Protein AF-A0A5N0E4D9-F1 (afdb_monomer_lite)

Radius of gyration: 50.41 Å; chains: 1; bounding box: 127×77×133 Å

Secondary structure (DSSP, 8-state):
--------------PPPP-------PPPPPPPPPPPPP-----------HHHHHHHHHHHHHHHHHHHHHHHHHHHGGGSGGG-TT----PPP-PPPHHHHHHHHHHHHHHHHHHHHHHHHHHHHHHHHHHHT-HHHHHS-THHHHHS-S---HHHHHHHHHHHHHHHHHHHHHHHHHHHHHHHHHHHHHHHHSS-HHHHHTT---EESS-TT-PPPHHHHHHHHHHHHIIIIIHHHHHHHHHHTT-HHHHHHHHHHHHHHHHHHHGGGGTS--HHHHHHTEE----THHHHHHHHHHHHHHHHHHHHHHHHHHHHHHHHHHHHHHHHHHHHHHHHHHHHHHHHHHHHHHHHHHHHHHHHHHHHHHHTTSHHHHHHHHHHHHHHHHHHHHHHHHHGGG-

InterPro domains:
  IPR010432 RDD [PF06271] (96-281)

Organism: NCBI:txid2545717

pLDDT: mean 70.46, std 16.63, range [33.66, 94.88]

Structure (mmCIF, N/CA/C/O backbone):
data_AF-A0A5N0E4D9-F1
#
_entry.id   AF-A0A5N0E4D9-F1
#
loop_
_atom_site.group_PDB
_atom_site.id
_atom_site.type_symbol
_atom_site.label_atom_id
_atom_site.label_alt_id
_atom_site.label_comp_id
_atom_site.label_asym_id
_atom_site.label_entity_id
_atom_site.label_seq_id
_atom_site.pdbx_PDB_ins_code
_atom_site.Cartn_x
_atom_site.Cartn_y
_atom_site.Cartn_z
_atom_site.occupancy
_atom_site.B_iso_or_equiv
_atom_site.auth_seq_id
_atom_site.auth_comp_id
_atom_site.auth_asym_id
_atom_site.auth_atom_id
_atom_site.pdbx_PDB_model_num
ATOM 1 N N . MET A 1 1 ? 9.953 39.549 15.783 1.00 38.22 1 MET A N 1
ATOM 2 C CA . MET A 1 1 ? 9.372 38.191 15.697 1.00 38.22 1 MET A CA 1
ATOM 3 C C . MET A 1 1 ? 10.054 37.322 16.736 1.00 38.22 1 MET A C 1
ATOM 5 O O . MET A 1 1 ? 11.234 37.033 16.613 1.00 38.22 1 MET A O 1
ATOM 9 N N . VAL A 1 2 ? 9.333 37.045 17.819 1.00 33.66 2 VAL A N 1
ATOM 10 C CA . VAL A 1 2 ? 9.829 36.396 19.036 1.00 33.66 2 VAL A CA 1
ATOM 11 C C . VAL A 1 2 ? 9.731 34.883 18.853 1.00 33.66 2 VAL A C 1
ATOM 13 O O . VAL A 1 2 ? 8.639 34.359 18.655 1.00 33.66 2 VAL A O 1
ATOM 16 N N . TRP A 1 3 ? 10.870 34.190 18.889 1.00 41.31 3 TRP A N 1
ATOM 17 C CA . TRP A 1 3 ? 10.932 32.729 18.889 1.00 41.31 3 TRP A CA 1
ATOM 18 C C . TRP A 1 3 ? 10.788 32.208 20.320 1.00 41.31 3 TRP A C 1
ATOM 20 O O . TRP A 1 3 ? 11.630 32.451 21.183 1.00 41.31 3 TRP A O 1
ATOM 30 N N . TRP A 1 4 ? 9.690 31.500 20.560 1.00 41.44 4 TRP A N 1
ATOM 31 C CA . TRP A 1 4 ? 9.373 30.814 21.806 1.00 41.44 4 TRP A CA 1
ATOM 32 C C . TRP A 1 4 ? 9.983 29.406 21.759 1.00 41.44 4 TRP A C 1
ATOM 34 O O . TRP A 1 4 ? 9.710 28.640 20.837 1.00 41.44 4 TRP A O 1
ATOM 44 N N . SER A 1 5 ? 10.826 29.064 22.734 1.00 39.72 5 SER A N 1
ATOM 45 C CA . SER A 1 5 ? 11.483 27.757 22.845 1.00 39.72 5 SER A CA 1
ATOM 46 C C . SER A 1 5 ? 11.115 27.131 24.197 1.00 39.72 5 SER A C 1
ATOM 48 O O . SER A 1 5 ? 11.453 27.718 25.230 1.00 39.72 5 SER A O 1
ATOM 50 N N . PRO A 1 6 ? 10.412 25.981 24.258 1.00 56.94 6 PRO A N 1
ATOM 51 C CA . PRO A 1 6 ? 10.070 25.360 25.531 1.00 56.94 6 PRO A CA 1
ATOM 52 C C . PRO A 1 6 ? 11.228 24.514 26.064 1.00 56.94 6 PRO A C 1
ATOM 54 O O . PRO A 1 6 ? 11.638 23.506 25.487 1.00 56.94 6 PRO A O 1
ATOM 57 N N . ARG A 1 7 ? 11.717 24.934 27.228 1.00 42.53 7 ARG A N 1
ATOM 58 C CA . ARG A 1 7 ? 12.686 24.260 28.090 1.00 42.53 7 ARG A CA 1
ATOM 59 C C . ARG A 1 7 ? 12.019 23.048 28.760 1.00 42.53 7 ARG A C 1
ATOM 61 O O . ARG A 1 7 ? 11.221 23.217 29.676 1.00 42.53 7 ARG A O 1
ATOM 68 N N . ILE A 1 8 ? 12.347 21.826 28.331 1.00 46.53 8 ILE A N 1
ATOM 69 C CA . ILE A 1 8 ? 11.930 20.594 29.025 1.00 46.53 8 ILE A CA 1
ATOM 70 C C . ILE A 1 8 ? 12.940 20.283 30.135 1.00 46.53 8 ILE A C 1
ATOM 72 O O . ILE A 1 8 ? 14.068 19.862 29.883 1.00 46.53 8 ILE A O 1
ATOM 76 N N . SER A 1 9 ? 12.497 20.496 31.372 1.00 42.25 9 SER A N 1
ATOM 77 C CA . SER A 1 9 ? 13.148 20.056 32.605 1.00 42.25 9 SER A CA 1
ATOM 78 C C . SER A 1 9 ? 13.035 18.530 32.741 1.00 42.25 9 SER A C 1
ATOM 80 O O . SER A 1 9 ? 11.931 17.987 32.732 1.00 42.25 9 SER A O 1
ATOM 82 N N . ARG A 1 10 ? 14.168 17.824 32.855 1.00 40.09 10 ARG A N 1
ATOM 83 C CA . ARG A 1 10 ? 14.219 16.416 33.282 1.00 40.09 10 ARG A CA 1
ATOM 84 C C . ARG A 1 10 ? 14.644 16.375 34.743 1.00 40.09 10 ARG A C 1
ATOM 86 O O . ARG A 1 10 ? 15.810 16.606 35.052 1.00 40.09 10 ARG A O 1
ATOM 93 N N . SER A 1 11 ? 13.704 16.058 35.623 1.00 42.41 11 SER A N 1
ATOM 94 C CA . SER A 1 11 ? 13.945 15.802 37.038 1.00 42.41 11 SER A CA 1
ATOM 95 C C . SER A 1 11 ? 14.044 14.299 37.334 1.00 42.41 11 SER A C 1
ATOM 97 O O . SER A 1 11 ? 13.229 13.493 36.897 1.00 42.41 11 SER A O 1
ATOM 99 N N . ALA A 1 12 ? 15.089 13.978 38.098 1.00 38.72 12 ALA A N 1
ATOM 100 C CA . ALA A 1 12 ? 15.142 13.039 39.219 1.00 38.72 12 ALA A CA 1
ATOM 101 C C . ALA A 1 12 ? 14.677 11.575 39.033 1.00 38.72 12 ALA A C 1
ATOM 103 O O . ALA A 1 12 ? 13.506 11.229 39.133 1.00 38.72 12 ALA A O 1
ATOM 104 N N . GLY A 1 13 ? 15.676 10.695 38.909 1.00 39.72 13 GLY A N 1
ATOM 105 C CA . GLY A 1 13 ? 16.062 9.765 39.981 1.00 39.72 13 GLY A CA 1
ATOM 106 C C . GLY A 1 13 ? 14.993 8.849 40.587 1.00 39.72 13 GLY A C 1
ATOM 107 O O . GLY A 1 13 ? 14.223 9.259 41.450 1.00 39.72 13 GLY A O 1
ATOM 108 N N . ARG A 1 14 ? 15.078 7.550 40.271 1.00 42.03 14 ARG A N 1
ATOM 109 C CA . ARG A 1 14 ? 14.638 6.477 41.178 1.00 42.03 14 ARG A CA 1
ATOM 110 C C . ARG A 1 14 ? 15.774 5.478 41.433 1.00 42.03 14 ARG A C 1
ATOM 112 O O . ARG A 1 14 ? 16.508 5.161 40.495 1.00 42.03 14 ARG A O 1
ATOM 119 N N . PRO A 1 15 ? 15.920 4.992 42.679 1.00 53.00 15 PRO A N 1
ATOM 120 C CA . PRO A 1 15 ? 17.012 4.117 43.087 1.00 53.00 15 PRO A CA 1
ATOM 121 C C . PRO A 1 15 ? 16.783 2.669 42.634 1.00 53.00 15 PRO A C 1
ATOM 123 O O . PRO A 1 15 ? 15.666 2.153 42.670 1.00 53.00 15 PRO A O 1
ATOM 126 N N . ARG A 1 16 ? 17.874 2.008 42.225 1.00 41.84 16 ARG A N 1
ATOM 127 C CA . ARG A 1 16 ? 17.943 0.556 42.022 1.00 41.84 16 ARG A CA 1
ATOM 128 C C . ARG A 1 16 ? 18.053 -0.126 43.383 1.00 41.84 16 ARG A C 1
ATOM 130 O O . ARG A 1 16 ? 19.039 0.075 44.084 1.00 41.84 16 ARG A O 1
ATOM 137 N N . VAL A 1 17 ? 17.076 -0.961 43.715 1.00 53.25 17 VAL A N 1
ATOM 138 C CA . VAL A 1 17 ? 17.202 -1.962 44.778 1.00 53.25 17 VAL A CA 1
ATOM 139 C C . VAL A 1 17 ? 17.832 -3.203 44.153 1.00 53.25 17 VAL A C 1
ATOM 141 O O . VAL A 1 17 ? 17.288 -3.775 43.209 1.00 53.25 17 VAL A O 1
ATOM 144 N N . GLY A 1 18 ? 19.023 -3.553 44.636 1.00 48.12 18 GLY A N 1
ATOM 145 C CA . GLY A 1 18 ? 19.719 -4.787 44.300 1.00 48.12 18 GLY A CA 1
ATOM 146 C C . GLY A 1 18 ? 19.135 -5.977 45.060 1.00 48.12 18 GLY A C 1
ATOM 147 O O . GLY A 1 18 ? 18.788 -5.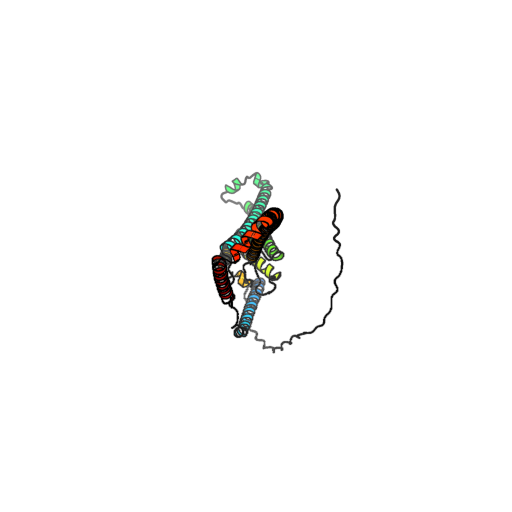866 46.232 1.00 48.12 18 GLY A O 1
ATOM 148 N N . GLY A 1 19 ? 19.062 -7.114 44.378 1.00 41.53 19 GLY A N 1
ATOM 149 C CA . GLY A 1 19 ? 18.779 -8.430 44.943 1.00 41.53 19 GLY A CA 1
ATOM 150 C C . GLY A 1 19 ? 19.566 -9.491 44.158 1.00 41.53 19 GLY A C 1
ATOM 151 O O . GLY A 1 19 ? 19.828 -9.272 42.971 1.00 41.53 19 GLY A O 1
ATOM 152 N N . PRO A 1 20 ? 20.015 -10.583 44.800 1.00 51.81 20 PRO A N 1
ATOM 153 C CA . PRO A 1 20 ? 21.118 -11.404 44.309 1.00 51.81 20 PRO A CA 1
ATOM 154 C C . PRO A 1 20 ? 20.701 -12.506 43.313 1.00 51.81 20 PRO A C 1
ATOM 156 O O . PRO A 1 20 ? 19.592 -13.030 43.348 1.00 51.81 20 PRO A O 1
ATOM 159 N N . SER A 1 21 ? 21.663 -12.852 42.449 1.00 46.47 21 SER A N 1
ATOM 160 C CA . SER A 1 21 ? 21.845 -14.083 41.639 1.00 46.47 21 SER A CA 1
ATOM 161 C C . SER A 1 21 ? 21.553 -15.388 42.420 1.00 46.47 21 SER A C 1
ATOM 163 O O . SER A 1 21 ? 21.648 -15.297 43.645 1.00 46.47 21 SER A O 1
ATOM 165 N N . PRO A 1 22 ? 21.349 -16.604 41.825 1.00 50.66 22 PRO A N 1
ATOM 166 C CA . PRO A 1 22 ? 22.170 -17.161 40.722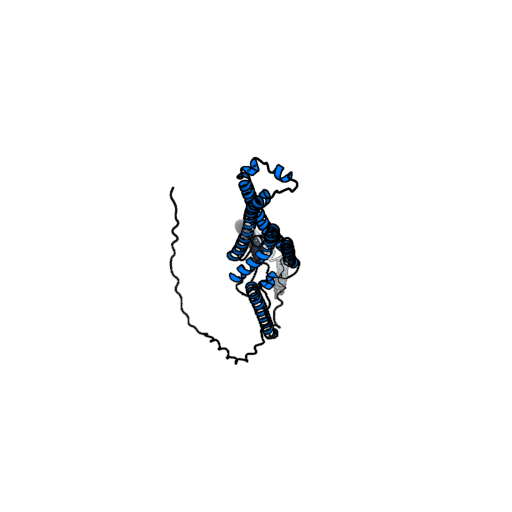 1.00 50.66 22 PRO A CA 1
ATOM 167 C C . PRO A 1 22 ? 21.553 -18.279 39.834 1.00 50.66 22 PRO A C 1
ATOM 169 O O . PRO A 1 22 ? 21.063 -19.267 40.349 1.00 50.66 22 PRO A O 1
ATOM 172 N N . TRP A 1 23 ? 21.732 -18.242 38.506 1.00 41.28 23 TRP A N 1
ATOM 173 C CA . TRP A 1 23 ? 21.753 -19.468 37.676 1.00 41.28 23 TRP A CA 1
ATOM 174 C C . TRP A 1 23 ? 22.651 -19.262 36.451 1.00 41.28 23 TRP A C 1
ATOM 176 O O . TRP A 1 23 ? 22.206 -18.889 35.367 1.00 41.28 23 TRP A O 1
ATOM 186 N N . THR A 1 24 ? 23.949 -19.483 36.628 1.00 41.06 24 THR A N 1
ATOM 187 C CA . THR A 1 24 ? 24.914 -19.631 35.536 1.00 41.06 24 THR A CA 1
ATOM 188 C C . THR A 1 24 ? 24.883 -21.076 35.043 1.00 41.06 24 THR A C 1
ATOM 190 O O . THR A 1 24 ? 25.514 -21.957 35.616 1.00 41.06 24 THR A O 1
ATOM 193 N N . CYS A 1 25 ? 24.150 -21.327 33.958 1.00 41.84 25 CYS A N 1
ATOM 194 C CA . CYS A 1 25 ? 24.326 -22.541 33.162 1.00 41.84 25 CYS A CA 1
ATOM 195 C C . CYS A 1 25 ? 25.557 -22.363 32.266 1.00 41.84 25 CYS A C 1
ATOM 197 O O . CYS A 1 25 ? 25.548 -21.573 31.321 1.00 41.84 25 CYS A O 1
ATOM 199 N N . THR A 1 26 ? 26.628 -23.086 32.573 1.00 47.16 26 THR A N 1
ATOM 200 C CA . THR A 1 26 ? 27.809 -23.212 31.717 1.00 47.16 26 THR A CA 1
ATOM 201 C C . THR A 1 26 ? 27.471 -24.014 30.449 1.00 47.16 26 THR A C 1
ATOM 203 O O . THR A 1 26 ? 26.855 -25.079 30.542 1.00 47.16 26 THR A O 1
ATOM 206 N N . PRO A 1 27 ? 27.877 -23.568 29.245 1.00 51.50 27 PRO A N 1
ATOM 207 C CA . PRO A 1 27 ? 27.752 -24.376 28.041 1.00 51.50 27 PRO A CA 1
ATOM 208 C C . PRO A 1 27 ? 28.806 -25.485 28.036 1.00 51.50 27 PRO A C 1
ATOM 210 O O . PRO A 1 27 ? 30.005 -25.242 28.160 1.00 51.50 27 PRO A O 1
ATOM 213 N N . ARG A 1 28 ? 28.333 -26.715 27.844 1.00 43.81 28 ARG A N 1
ATOM 214 C CA . ARG A 1 28 ? 29.135 -27.914 27.603 1.00 43.81 28 ARG A CA 1
ATOM 215 C C . ARG A 1 28 ? 29.856 -27.775 26.257 1.00 43.81 28 ARG A C 1
ATOM 217 O O . ARG A 1 28 ? 29.216 -27.599 25.222 1.00 43.81 28 ARG A O 1
ATOM 224 N N . THR A 1 29 ? 31.180 -27.863 26.272 1.00 52.28 29 THR A N 1
ATOM 225 C CA . THR A 1 29 ? 32.037 -27.921 25.083 1.00 52.28 29 THR A CA 1
ATOM 226 C C . THR A 1 29 ? 31.693 -29.144 24.215 1.00 52.28 29 THR A C 1
ATOM 228 O O . THR A 1 29 ? 31.587 -30.257 24.740 1.00 52.28 29 THR A O 1
ATOM 231 N N . PRO A 1 30 ? 31.509 -28.994 22.890 1.00 54.22 30 PRO A N 1
ATOM 232 C CA . PRO A 1 30 ? 31.355 -30.138 22.000 1.00 54.22 30 PRO A CA 1
ATOM 233 C C . PRO A 1 30 ? 32.701 -30.839 21.767 1.00 54.22 30 PRO A C 1
ATOM 235 O O . PRO A 1 30 ? 33.715 -30.203 21.482 1.00 54.22 30 PRO A O 1
ATOM 238 N N . ARG A 1 31 ? 32.678 -32.173 21.888 1.00 46.38 31 ARG A N 1
ATOM 239 C CA . ARG A 1 31 ? 33.777 -33.088 21.556 1.00 46.38 31 ARG A CA 1
ATOM 240 C C . ARG A 1 31 ? 34.248 -32.881 20.116 1.00 46.38 31 ARG A C 1
ATOM 242 O O . ARG A 1 31 ? 33.436 -32.814 19.195 1.00 46.38 31 ARG A O 1
ATOM 249 N N . ALA A 1 32 ? 35.567 -32.857 19.955 1.00 46.56 32 ALA A N 1
ATOM 250 C CA . ALA A 1 32 ? 36.253 -32.952 18.679 1.00 46.56 32 ALA A CA 1
ATOM 251 C C . ALA A 1 32 ? 35.915 -34.279 17.976 1.00 46.56 32 ALA A C 1
ATOM 253 O O . ALA A 1 32 ? 35.979 -35.346 18.588 1.00 46.56 32 ALA A O 1
ATOM 254 N N . TYR A 1 33 ? 35.564 -34.196 16.693 1.00 55.81 33 TYR A N 1
ATOM 255 C CA . TYR A 1 33 ? 35.516 -35.338 15.782 1.00 55.81 33 TYR A CA 1
ATOM 256 C C . TYR A 1 33 ? 36.900 -35.549 15.143 1.00 55.81 33 TYR A C 1
ATOM 258 O O . TYR A 1 33 ? 37.597 -34.563 14.889 1.00 55.81 33 TYR A O 1
ATOM 266 N N . PRO A 1 34 ? 37.302 -36.802 14.864 1.00 64.81 34 PRO A N 1
ATOM 267 C CA . PRO A 1 34 ? 38.561 -37.103 14.189 1.00 64.81 34 PRO A CA 1
ATOM 268 C C . PRO A 1 34 ? 38.516 -36.738 12.690 1.00 64.81 34 PRO A C 1
ATOM 270 O O . PRO A 1 34 ? 37.442 -36.762 12.081 1.00 64.81 34 PRO A O 1
ATOM 273 N N . PRO A 1 35 ? 39.671 -36.420 12.074 1.00 57.28 35 PRO A N 1
ATOM 274 C CA . PRO A 1 35 ? 39.764 -36.126 10.648 1.00 57.28 35 PRO A CA 1
ATOM 275 C C . PRO A 1 35 ? 39.603 -37.405 9.813 1.00 57.28 35 PRO A C 1
ATOM 277 O O . PRO A 1 35 ? 40.230 -38.424 10.092 1.00 57.28 35 PRO A O 1
ATOM 280 N N . SER A 1 36 ? 38.772 -37.338 8.770 1.00 50.34 36 SER A N 1
ATOM 281 C CA . SER A 1 36 ? 38.656 -38.385 7.747 1.00 50.34 36 SER A CA 1
ATOM 282 C C . SER A 1 36 ? 39.501 -38.024 6.513 1.00 50.34 36 SER A C 1
ATOM 284 O O . SER A 1 36 ? 39.718 -36.833 6.265 1.00 50.34 36 SER A O 1
ATOM 286 N N . PRO A 1 37 ? 40.012 -39.016 5.759 1.00 55.00 37 PRO A N 1
ATOM 287 C CA . PRO A 1 37 ? 41.140 -38.842 4.858 1.00 55.00 37 PRO A CA 1
ATOM 288 C C . PRO A 1 37 ? 40.775 -38.172 3.535 1.00 55.00 37 PRO A C 1
ATOM 290 O O . PRO A 1 37 ? 39.712 -38.372 2.949 1.00 55.00 37 PRO A O 1
ATOM 293 N N . SER A 1 38 ? 41.755 -37.422 3.049 1.00 48.12 38 SER A N 1
ATOM 294 C CA . SER A 1 38 ? 41.871 -36.842 1.720 1.00 48.12 38 SER A CA 1
ATOM 295 C C . SER A 1 38 ? 41.727 -37.891 0.608 1.00 48.12 38 SER A C 1
ATOM 297 O O . SER A 1 38 ? 42.584 -38.762 0.463 1.00 48.12 38 SER A O 1
ATOM 299 N N . GLY A 1 39 ? 40.701 -37.751 -0.232 1.00 43.97 39 GLY A N 1
ATOM 300 C CA . GLY A 1 39 ? 40.615 -38.392 -1.544 1.00 43.97 39 GLY A CA 1
ATOM 301 C C . GLY A 1 39 ? 40.462 -37.328 -2.627 1.00 43.97 39 GLY A C 1
ATOM 302 O O . GLY A 1 39 ? 39.413 -36.700 -2.736 1.00 43.97 39 GLY A O 1
ATOM 303 N N . SER A 1 40 ? 41.524 -37.107 -3.402 1.00 46.34 40 SER A N 1
ATOM 304 C CA . SER A 1 40 ? 41.561 -36.223 -4.571 1.00 46.34 40 SER A CA 1
ATOM 305 C C . SER A 1 40 ? 41.227 -37.015 -5.837 1.00 46.34 40 SER A C 1
ATOM 307 O O . SER A 1 40 ? 41.934 -37.983 -6.128 1.00 46.34 40 SER A O 1
ATOM 309 N N . PRO A 1 41 ? 40.223 -36.601 -6.631 1.00 53.59 41 PRO A N 1
ATOM 310 C CA . PRO A 1 41 ? 40.177 -36.949 -8.037 1.00 53.59 41 PRO A CA 1
ATOM 311 C C . PRO A 1 41 ? 40.389 -35.730 -8.939 1.00 53.59 41 PRO A C 1
ATOM 313 O O . PRO A 1 41 ? 39.987 -34.598 -8.673 1.00 53.59 41 PRO A O 1
ATOM 316 N N . ARG A 1 42 ? 41.089 -36.038 -10.026 1.00 41.94 42 ARG A N 1
ATOM 317 C CA . ARG A 1 42 ? 41.703 -35.153 -11.005 1.00 41.94 42 ARG A CA 1
ATOM 318 C C . ARG A 1 42 ? 40.710 -34.266 -11.751 1.00 41.94 42 ARG A C 1
ATOM 320 O O . ARG A 1 42 ? 39.590 -34.646 -12.070 1.00 41.94 42 ARG A O 1
ATOM 327 N N . ALA A 1 43 ? 41.251 -33.103 -12.088 1.00 42.75 43 ALA A N 1
ATOM 328 C CA . ALA A 1 43 ? 40.752 -32.073 -12.976 1.00 42.75 43 ALA A CA 1
ATOM 329 C C . ALA A 1 43 ? 40.120 -32.589 -14.282 1.00 42.75 43 ALA A C 1
ATOM 331 O O . ALA A 1 43 ? 40.787 -33.208 -15.107 1.00 42.75 43 ALA A O 1
ATOM 332 N N . ALA A 1 44 ? 38.884 -32.157 -14.525 1.00 42.59 44 ALA A N 1
ATOM 333 C CA . ALA A 1 44 ? 38.395 -31.821 -15.855 1.00 42.59 44 ALA A CA 1
ATOM 334 C C . ALA A 1 44 ? 38.143 -30.305 -15.865 1.00 42.59 44 ALA A C 1
ATOM 336 O O . ALA A 1 44 ? 37.488 -29.784 -14.963 1.00 42.59 44 ALA A O 1
ATOM 337 N N . LYS A 1 45 ? 38.725 -29.584 -16.830 1.00 42.91 45 LYS A N 1
ATOM 338 C CA . LYS A 1 45 ? 38.559 -28.132 -17.004 1.00 42.91 45 LYS A CA 1
ATOM 339 C C . LYS A 1 45 ? 37.317 -27.859 -17.866 1.00 42.91 45 LYS A C 1
ATOM 341 O O . LYS A 1 45 ? 37.383 -28.133 -19.061 1.00 42.91 45 LYS A O 1
ATOM 346 N N . PRO A 1 46 ? 36.229 -27.272 -17.338 1.00 44.56 46 PRO A N 1
ATOM 347 C CA . PRO A 1 46 ? 35.229 -26.628 -18.175 1.00 44.56 46 PRO A CA 1
ATOM 348 C C . PRO A 1 46 ? 35.603 -25.157 -18.407 1.00 44.56 46 PRO A C 1
ATOM 350 O O . PRO A 1 46 ? 35.875 -24.401 -17.472 1.00 44.56 46 PRO A O 1
ATOM 353 N N . LEU A 1 47 ? 35.606 -24.762 -19.679 1.00 47.41 47 LEU A N 1
ATOM 354 C CA . LEU A 1 47 ? 35.660 -23.382 -20.162 1.00 47.41 47 LEU A CA 1
ATOM 355 C C . LEU A 1 47 ? 34.381 -22.636 -19.748 1.00 47.41 47 LEU A C 1
ATOM 357 O O . LEU A 1 47 ? 33.454 -22.485 -20.534 1.00 47.41 47 LEU A O 1
ATOM 361 N N . LEU A 1 48 ? 34.313 -22.183 -18.498 1.00 44.69 48 LEU A N 1
ATOM 362 C CA . LEU A 1 48 ? 33.280 -21.267 -18.013 1.00 44.69 48 LEU A CA 1
ATOM 363 C C . LEU A 1 48 ? 33.931 -20.201 -17.129 1.00 44.69 48 LEU A C 1
ATOM 365 O O . LEU A 1 48 ? 34.781 -20.493 -16.289 1.00 44.69 48 LEU A O 1
ATOM 369 N N . SER A 1 49 ? 33.550 -18.946 -17.369 1.00 44.03 49 SER A N 1
ATOM 370 C CA . SER A 1 49 ? 34.171 -17.767 -16.763 1.00 44.03 49 SER A CA 1
ATOM 371 C C . SER A 1 49 ? 34.207 -17.837 -15.219 1.00 44.03 49 SER A C 1
ATOM 373 O O . SER A 1 49 ? 33.233 -18.255 -14.581 1.00 44.03 49 SER A O 1
ATOM 375 N N . PRO A 1 50 ? 35.306 -17.394 -14.575 1.00 44.38 50 PRO A N 1
ATOM 376 C CA . PRO A 1 50 ? 35.527 -17.554 -13.132 1.00 44.38 50 PRO A CA 1
ATOM 377 C C . PRO A 1 50 ? 34.548 -16.765 -12.240 1.00 44.38 50 PRO A C 1
ATOM 379 O O . PRO A 1 50 ? 34.511 -16.986 -11.028 1.00 44.38 50 PRO A O 1
ATOM 382 N N . LEU A 1 51 ? 33.739 -15.869 -12.816 1.00 41.44 51 LEU A N 1
ATOM 383 C CA . LEU A 1 51 ? 32.744 -15.067 -12.098 1.00 41.44 51 LEU A CA 1
ATOM 384 C C . LEU A 1 51 ? 31.399 -15.796 -11.923 1.00 41.44 51 LEU A C 1
ATOM 386 O O . LEU A 1 51 ? 30.804 -15.703 -10.847 1.00 41.44 51 LEU A O 1
ATOM 390 N N . SER A 1 52 ? 30.961 -16.605 -12.895 1.00 44.22 52 SER A N 1
ATOM 391 C CA . SER A 1 52 ? 29.693 -17.350 -12.792 1.00 44.22 52 SER A CA 1
ATOM 392 C C . SER A 1 52 ? 29.769 -18.518 -11.800 1.00 44.22 52 SER A C 1
ATOM 394 O O . SER A 1 52 ? 28.825 -18.744 -11.043 1.00 44.22 52 SER A O 1
ATOM 396 N N . CYS A 1 53 ? 30.913 -19.207 -11.703 1.00 40.78 53 CYS A N 1
ATOM 397 C CA . CYS A 1 53 ? 31.086 -20.315 -10.751 1.00 40.78 53 CYS A CA 1
ATOM 398 C C . CYS A 1 53 ? 31.114 -19.859 -9.282 1.00 40.78 53 CYS A C 1
ATOM 400 O O . CYS A 1 53 ? 30.618 -20.573 -8.411 1.00 40.78 53 CYS A O 1
ATOM 402 N N . ARG A 1 54 ? 31.639 -18.661 -8.979 1.00 49.75 54 ARG A N 1
ATOM 403 C CA . ARG A 1 54 ? 31.668 -18.148 -7.593 1.00 49.75 54 ARG A CA 1
ATOM 404 C C . ARG A 1 54 ? 30.282 -17.734 -7.096 1.00 49.75 54 ARG A C 1
ATOM 406 O O . ARG A 1 54 ? 29.968 -17.957 -5.927 1.00 49.75 54 ARG A O 1
ATOM 413 N N . LEU A 1 55 ? 29.447 -17.176 -7.973 1.00 42.19 55 LEU A N 1
ATOM 414 C CA . LEU A 1 55 ? 28.067 -16.808 -7.642 1.00 42.19 55 LEU A CA 1
ATOM 415 C C . LEU A 1 55 ? 27.166 -18.046 -7.526 1.00 42.19 55 LEU A C 1
ATOM 417 O O . LEU A 1 55 ? 26.416 -18.156 -6.555 1.00 42.19 55 LEU A O 1
ATOM 421 N N . PHE A 1 56 ? 27.307 -19.019 -8.431 1.00 43.88 56 PHE A N 1
ATOM 422 C CA . PHE A 1 56 ? 26.518 -20.255 -8.390 1.00 43.88 56 PHE A CA 1
ATOM 423 C C . PHE A 1 56 ? 26.910 -21.170 -7.216 1.00 43.88 56 PHE A C 1
ATOM 425 O O . PHE A 1 56 ? 26.039 -21.740 -6.559 1.00 43.88 56 PHE A O 1
ATOM 432 N N . GLY A 1 57 ? 28.203 -21.242 -6.871 1.00 50.16 57 GLY A N 1
ATOM 433 C CA . GLY A 1 57 ? 28.692 -21.997 -5.711 1.00 50.16 57 GLY A CA 1
ATOM 434 C C . GLY A 1 57 ? 28.222 -21.421 -4.370 1.00 50.16 57 GLY A C 1
ATOM 435 O O . GLY A 1 57 ? 27.794 -22.170 -3.492 1.00 50.16 57 GLY A O 1
ATOM 436 N N . ARG A 1 58 ? 28.205 -20.085 -4.223 1.00 58.56 58 ARG A N 1
ATOM 437 C CA . ARG A 1 58 ? 27.617 -19.425 -3.040 1.00 58.56 58 ARG A CA 1
ATOM 438 C C . ARG A 1 58 ? 26.112 -19.664 -2.938 1.00 58.56 58 ARG A C 1
ATOM 440 O O . ARG A 1 58 ? 25.604 -19.836 -1.832 1.00 58.56 58 ARG A O 1
ATOM 447 N N . TRP A 1 59 ? 25.413 -19.699 -4.070 1.00 49.94 59 TRP A N 1
ATOM 448 C CA . TRP A 1 59 ? 23.976 -19.952 -4.109 1.00 49.94 59 TRP A CA 1
ATOM 449 C C . TRP A 1 59 ? 23.638 -21.412 -3.759 1.00 49.94 59 TRP A C 1
ATOM 451 O O . TRP A 1 59 ? 22.813 -21.640 -2.877 1.00 49.94 59 TRP A O 1
ATOM 461 N N . CYS A 1 60 ? 24.350 -22.396 -4.322 1.00 51.88 60 CYS A N 1
ATOM 462 C CA . CYS A 1 60 ? 24.188 -23.813 -3.962 1.00 51.88 60 CYS A CA 1
ATOM 463 C C . CYS A 1 60 ? 24.544 -24.091 -2.493 1.00 51.88 60 CYS A C 1
ATOM 465 O O . CYS A 1 60 ? 23.826 -24.831 -1.822 1.00 51.88 60 CYS A O 1
ATOM 467 N N . GLY A 1 61 ? 25.593 -23.453 -1.960 1.00 53.19 61 GLY A N 1
ATOM 468 C CA . GLY A 1 61 ? 25.949 -23.561 -0.541 1.00 53.19 61 GLY A CA 1
ATOM 469 C C . GLY A 1 61 ? 24.866 -23.010 0.396 1.00 53.19 61 GLY A C 1
ATOM 470 O O . GLY A 1 61 ? 24.564 -23.623 1.418 1.00 53.19 61 GLY A O 1
ATOM 471 N N . LEU A 1 62 ? 24.222 -21.895 0.027 1.00 55.78 62 LEU A N 1
ATOM 472 C CA . LEU A 1 62 ? 23.097 -21.319 0.777 1.00 55.78 62 LEU A CA 1
ATOM 473 C C . LEU A 1 62 ? 21.833 -22.189 0.707 1.00 55.78 62 LEU A C 1
ATOM 475 O O . LEU A 1 62 ? 21.106 -22.277 1.698 1.00 55.78 62 LEU A O 1
ATOM 479 N N . VAL A 1 63 ? 21.580 -22.850 -0.427 1.00 55.03 63 VAL A N 1
ATOM 480 C CA . VAL A 1 63 ? 20.454 -23.786 -0.584 1.00 55.03 63 VAL A CA 1
ATOM 481 C C . VAL A 1 63 ? 20.692 -25.070 0.223 1.00 55.03 63 VAL A C 1
ATOM 483 O O . VAL A 1 63 ? 19.801 -25.483 0.963 1.00 55.03 63 VAL A O 1
ATOM 486 N N . ALA A 1 64 ? 21.901 -25.638 0.188 1.00 55.44 64 ALA A N 1
ATOM 487 C CA . ALA A 1 64 ? 22.253 -26.842 0.950 1.00 55.44 64 ALA A CA 1
ATOM 488 C C . ALA A 1 64 ? 22.286 -26.605 2.476 1.00 55.44 64 ALA A C 1
ATOM 490 O O . ALA A 1 64 ? 21.812 -27.432 3.260 1.00 55.44 64 ALA A O 1
ATOM 491 N N . ALA A 1 65 ? 22.786 -25.446 2.921 1.00 54.06 65 ALA A N 1
ATOM 492 C CA . ALA A 1 65 ? 22.744 -25.061 4.334 1.00 54.06 65 ALA A CA 1
ATOM 493 C C . ALA A 1 65 ? 21.301 -24.879 4.838 1.00 54.06 65 ALA A C 1
ATOM 495 O O . ALA A 1 65 ? 20.994 -25.182 5.993 1.00 54.06 65 ALA A O 1
ATOM 496 N N . ARG A 1 66 ? 20.396 -24.427 3.961 1.00 60.84 66 ARG A N 1
ATOM 497 C CA . ARG A 1 66 ? 18.974 -24.260 4.272 1.00 60.84 66 ARG A CA 1
ATOM 498 C C . ARG A 1 66 ? 18.244 -25.598 4.405 1.00 60.84 66 ARG A C 1
ATOM 500 O O . ARG A 1 66 ? 17.471 -25.749 5.347 1.00 60.84 66 ARG A O 1
ATOM 507 N N . THR A 1 67 ? 18.526 -26.575 3.543 1.00 55.88 67 THR A N 1
ATOM 508 C CA . THR A 1 67 ? 17.928 -27.919 3.649 1.00 55.88 67 THR A CA 1
ATOM 509 C C . THR A 1 67 ? 18.377 -28.655 4.912 1.00 55.88 67 THR A C 1
ATOM 511 O O . THR A 1 67 ? 17.567 -29.328 5.545 1.00 55.88 67 THR A O 1
ATOM 514 N N . LEU A 1 68 ? 19.630 -28.471 5.351 1.00 59.72 68 LEU A N 1
ATOM 515 C CA . LEU A 1 68 ? 20.122 -29.060 6.605 1.00 59.72 68 LEU A CA 1
ATOM 516 C C . LEU A 1 68 ? 19.493 -28.414 7.852 1.00 59.72 68 LEU A C 1
ATOM 518 O O . LEU A 1 68 ? 19.230 -29.104 8.838 1.00 59.72 68 LEU A O 1
ATOM 522 N N . LEU A 1 69 ? 19.200 -27.109 7.810 1.00 59.66 69 LEU A N 1
ATOM 523 C CA . LEU A 1 69 ? 18.479 -26.405 8.878 1.00 59.66 69 LEU A CA 1
ATOM 524 C C . LEU A 1 69 ? 17.013 -26.857 8.989 1.00 59.66 69 LEU A C 1
ATOM 526 O O . LEU A 1 69 ? 16.533 -27.061 10.106 1.00 59.66 69 LEU A O 1
ATOM 530 N N . GLU A 1 70 ? 16.327 -27.089 7.865 1.00 54.28 70 GLU A N 1
ATOM 531 C CA . GLU A 1 70 ? 14.959 -27.638 7.859 1.00 54.28 70 GLU A CA 1
ATOM 532 C C . GLU A 1 70 ? 14.911 -29.105 8.325 1.00 54.28 70 GLU A C 1
ATOM 534 O O . GLU A 1 70 ? 13.999 -29.494 9.064 1.00 54.28 70 GLU A O 1
ATOM 539 N N . GLN A 1 71 ? 15.925 -29.916 7.993 1.00 52.09 71 GLN A N 1
ATOM 540 C CA . GLN A 1 71 ? 15.998 -31.299 8.478 1.00 52.09 71 GLN A CA 1
ATOM 541 C C . GLN A 1 71 ? 16.230 -31.372 9.995 1.00 52.09 71 GLN A C 1
ATOM 543 O O . GLN A 1 71 ? 15.619 -32.195 10.681 1.00 52.09 71 GLN A O 1
ATOM 548 N N . ARG A 1 72 ? 17.059 -30.474 10.548 1.00 55.09 72 ARG A N 1
ATOM 549 C CA . ARG A 1 72 ? 17.332 -30.416 11.994 1.00 55.09 72 ARG A CA 1
ATOM 550 C C . ARG A 1 72 ? 16.122 -29.927 12.801 1.00 55.09 72 ARG A C 1
ATOM 552 O O . ARG A 1 72 ? 15.905 -30.412 13.908 1.00 55.09 72 ARG A O 1
ATOM 559 N N . GLN A 1 73 ? 15.305 -29.030 12.240 1.00 54.22 73 GLN A N 1
ATOM 560 C CA . GLN A 1 73 ? 14.031 -28.615 12.847 1.00 54.22 73 GLN A CA 1
ATOM 561 C C . GLN A 1 73 ? 12.979 -29.733 12.834 1.00 54.22 73 GLN A C 1
ATOM 563 O O . GLN A 1 73 ? 12.228 -29.873 13.796 1.00 54.22 73 GLN A O 1
ATOM 568 N N . SER A 1 74 ? 12.977 -30.579 11.802 1.00 48.56 74 SER A N 1
ATOM 569 C CA . SER A 1 74 ? 12.052 -31.718 11.702 1.00 48.56 74 SER A CA 1
ATOM 570 C C . SER A 1 74 ? 12.392 -32.855 12.680 1.00 48.56 74 SER A C 1
ATOM 572 O O . SER A 1 74 ? 11.504 -33.577 13.128 1.00 48.56 74 SER A O 1
ATOM 574 N N . ALA A 1 75 ? 13.667 -33.009 13.055 1.00 50.88 75 ALA A N 1
ATOM 575 C CA . ALA A 1 75 ? 14.099 -34.002 14.042 1.00 50.88 75 ALA A CA 1
ATOM 576 C C . ALA A 1 75 ? 13.796 -33.585 15.495 1.00 50.88 75 ALA A C 1
ATOM 578 O O . ALA A 1 75 ? 13.524 -34.445 16.327 1.00 50.88 75 ALA A O 1
ATOM 579 N N . GLY A 1 76 ? 13.784 -32.280 15.796 1.00 43.34 76 GLY A N 1
ATOM 580 C CA . GLY A 1 76 ? 13.437 -31.764 17.127 1.00 43.34 76 GLY A CA 1
ATOM 581 C C . GLY A 1 76 ? 11.941 -31.822 17.461 1.00 43.34 76 GLY A C 1
ATOM 582 O O . GLY A 1 76 ? 11.580 -31.801 18.632 1.00 43.34 76 GLY A O 1
ATOM 583 N N . PHE A 1 77 ? 11.067 -31.929 16.454 1.00 44.75 77 PHE A N 1
ATOM 584 C CA . PHE A 1 77 ? 9.613 -31.899 16.652 1.00 44.75 77 PHE A CA 1
ATOM 585 C C . PHE A 1 77 ? 9.029 -33.230 17.151 1.00 44.75 77 PHE A C 1
ATOM 587 O O . PHE A 1 77 ? 8.010 -33.233 17.833 1.00 44.75 77 PHE A O 1
ATOM 594 N N . ARG A 1 78 ? 9.700 -34.361 16.889 1.00 47.34 78 ARG A N 1
ATOM 595 C CA . ARG A 1 78 ? 9.197 -35.697 17.263 1.00 47.34 78 ARG A CA 1
ATOM 596 C C . ARG A 1 78 ? 9.326 -36.048 18.748 1.00 47.34 78 ARG A C 1
ATOM 598 O O . ARG A 1 78 ? 8.779 -37.057 19.164 1.00 47.34 78 ARG A O 1
ATOM 605 N N . HIS A 1 79 ? 10.025 -35.245 19.552 1.00 44.25 79 HIS A N 1
ATOM 606 C CA . HIS A 1 79 ? 10.226 -35.529 20.982 1.00 44.25 79 HIS A CA 1
ATOM 607 C C . HIS A 1 79 ? 9.346 -34.686 21.922 1.00 44.25 79 HIS A C 1
ATOM 609 O O . HIS A 1 79 ? 9.443 -34.824 23.134 1.00 44.25 79 HIS A O 1
ATOM 615 N N . CYS A 1 80 ? 8.483 -33.815 21.386 1.00 46.16 80 CYS A N 1
ATOM 616 C CA . CYS A 1 80 ? 7.524 -33.018 22.170 1.00 46.16 80 CYS A CA 1
ATOM 617 C C . CYS A 1 80 ? 6.057 -33.406 21.918 1.00 46.16 80 CYS A C 1
ATOM 619 O O . CYS A 1 80 ? 5.157 -32.786 22.478 1.00 46.16 80 CYS A O 1
ATOM 621 N N . GLU A 1 81 ? 5.802 -34.422 21.091 1.00 47.72 81 GLU A N 1
ATOM 622 C CA . GLU A 1 81 ? 4.443 -34.832 20.718 1.00 47.72 81 GLU A CA 1
ATOM 623 C C . GLU A 1 81 ? 3.744 -35.649 21.824 1.00 47.72 81 GLU A C 1
ATOM 625 O O . GLU A 1 81 ? 2.521 -35.683 21.884 1.00 47.72 81 GLU A O 1
ATOM 630 N N . GLU A 1 82 ? 4.496 -36.213 22.776 1.00 45.62 82 GLU A N 1
ATOM 631 C CA . GLU A 1 82 ? 3.942 -37.072 23.838 1.00 45.62 82 GLU A CA 1
ATOM 632 C C . GLU A 1 82 ? 3.426 -36.328 25.086 1.00 45.62 82 GLU A C 1
ATOM 634 O O . GLU A 1 82 ? 2.755 -36.931 25.916 1.00 45.62 82 GLU A O 1
ATOM 639 N N . VAL A 1 83 ? 3.659 -35.014 25.224 1.00 52.09 83 VAL A N 1
ATOM 640 C CA . VAL A 1 83 ? 3.201 -34.229 26.401 1.00 52.09 83 VAL A CA 1
ATOM 641 C C . VAL A 1 83 ? 1.931 -33.404 26.105 1.00 52.09 83 VAL A C 1
ATOM 643 O O . VAL A 1 83 ? 1.422 -32.688 26.964 1.00 52.09 83 VAL A O 1
ATOM 646 N N . HIS A 1 84 ? 1.363 -33.503 24.899 1.00 48.53 84 HIS A N 1
ATOM 647 C CA . HIS A 1 84 ? 0.307 -32.596 24.420 1.00 48.53 84 HIS A CA 1
ATOM 648 C C . HIS A 1 84 ? -1.131 -33.153 24.436 1.00 48.53 84 HIS A C 1
ATOM 650 O O . HIS A 1 84 ? -2.005 -32.604 23.769 1.00 48.53 84 HIS A O 1
ATOM 656 N N . THR A 1 85 ? -1.439 -34.185 25.223 1.00 47.91 85 THR A N 1
ATOM 657 C CA . THR A 1 85 ? -2.796 -34.780 25.284 1.00 47.91 85 THR A CA 1
ATOM 658 C C . THR A 1 85 ? -3.792 -34.080 26.221 1.00 47.91 85 THR A C 1
ATOM 660 O O . THR A 1 85 ? -4.925 -34.532 26.342 1.00 47.91 85 THR A O 1
ATOM 663 N N . MET A 1 86 ? -3.435 -32.941 26.827 1.00 48.50 86 MET A N 1
ATOM 664 C CA . MET A 1 86 ? -4.352 -32.091 27.620 1.00 48.50 86 MET A CA 1
ATOM 665 C C . MET A 1 86 ? -4.442 -30.651 27.079 1.00 48.50 86 MET A C 1
ATOM 667 O O . MET A 1 86 ? -4.784 -29.722 27.807 1.00 48.50 86 MET A O 1
ATOM 671 N N . ALA A 1 87 ? -4.104 -30.434 25.803 1.00 51.59 87 ALA A N 1
ATOM 672 C CA . ALA A 1 87 ? -4.236 -29.124 25.176 1.00 51.59 87 ALA A CA 1
ATOM 673 C C . ALA A 1 87 ? -5.718 -28.799 24.943 1.00 51.59 87 ALA A C 1
ATOM 675 O O . ALA A 1 87 ? -6.364 -29.337 24.043 1.00 51.59 87 ALA A O 1
ATOM 676 N N . GLU A 1 88 ? -6.229 -27.911 25.790 1.00 51.44 88 GLU A N 1
ATOM 677 C CA . GLU A 1 88 ? -7.498 -27.206 25.664 1.00 51.44 88 GLU A CA 1
ATOM 678 C C . GLU A 1 88 ? -7.797 -26.864 24.197 1.00 51.44 88 GLU A C 1
ATOM 680 O O . GLU A 1 88 ? -6.934 -26.366 23.470 1.00 51.44 88 GLU A O 1
ATOM 685 N N . HIS A 1 89 ? -9.010 -27.187 23.744 1.00 54.31 89 HIS A N 1
ATOM 686 C CA . HIS A 1 89 ? -9.458 -26.994 22.369 1.00 54.31 89 HIS A CA 1
ATOM 687 C C . HIS A 1 89 ? -9.549 -25.492 22.061 1.00 54.31 89 HIS A C 1
ATOM 689 O O . HIS A 1 89 ? -10.613 -24.884 22.156 1.00 54.31 89 HIS A O 1
ATOM 695 N N . ILE A 1 90 ? -8.415 -24.870 21.729 1.00 62.59 90 ILE A N 1
ATOM 696 C CA . ILE A 1 90 ? -8.357 -23.474 21.303 1.00 62.59 90 ILE A CA 1
ATOM 697 C C . ILE A 1 90 ? -9.086 -23.405 19.956 1.00 62.59 90 ILE A C 1
ATOM 699 O O . ILE A 1 90 ? -8.614 -24.014 18.987 1.00 62.59 90 ILE A O 1
ATOM 703 N N . PRO A 1 91 ? -10.224 -22.692 19.861 1.00 60.94 91 PRO A N 1
ATOM 704 C CA . PRO A 1 91 ? -10.953 -22.586 18.610 1.00 60.94 91 PRO A CA 1
ATOM 705 C C . PRO A 1 91 ? -10.028 -22.006 17.530 1.00 60.94 91 PRO A C 1
ATOM 707 O O . PRO A 1 91 ? -9.218 -21.114 17.818 1.00 60.94 91 PRO A O 1
ATOM 710 N N . PRO A 1 92 ? -10.109 -22.511 16.287 1.00 63.88 92 PRO A N 1
ATOM 711 C CA . PRO A 1 92 ? -9.231 -22.075 15.216 1.00 63.88 92 PRO A CA 1
ATOM 712 C C . PRO A 1 92 ? -9.328 -20.551 15.054 1.00 63.88 92 PRO A C 1
ATOM 714 O O . PRO A 1 92 ? -10.432 -20.005 15.033 1.00 63.88 92 PRO A O 1
ATOM 717 N N . PRO A 1 93 ? -8.191 -19.841 14.943 1.00 59.91 93 PRO A N 1
ATOM 718 C CA . PRO A 1 93 ? -8.184 -18.388 14.890 1.00 59.91 93 PRO A CA 1
ATOM 719 C C . PRO A 1 93 ? -9.007 -17.890 13.700 1.00 59.91 93 PRO A C 1
ATOM 721 O O . PRO A 1 93 ? -8.736 -18.245 12.549 1.00 59.91 93 PRO A O 1
ATOM 724 N N . ASP A 1 94 ? -9.986 -17.038 14.001 1.00 64.50 94 ASP A N 1
ATOM 725 C CA . ASP A 1 94 ? -10.923 -16.448 13.049 1.00 64.50 94 ASP A CA 1
ATOM 726 C C . ASP A 1 94 ? -10.172 -15.771 11.891 1.00 64.50 94 ASP A C 1
ATOM 728 O O . ASP A 1 94 ? -9.526 -14.721 12.042 1.00 64.50 94 ASP A O 1
ATOM 732 N N . ARG A 1 95 ? -10.221 -16.386 10.703 1.00 64.19 95 ARG A N 1
ATOM 733 C CA . ARG A 1 95 ? -9.539 -15.858 9.516 1.00 64.19 95 ARG A CA 1
ATOM 734 C C . ARG A 1 95 ? -10.191 -14.537 9.113 1.00 64.19 95 ARG A C 1
ATOM 736 O O . ARG A 1 95 ? -11.408 -14.403 9.059 1.00 64.19 95 ARG A O 1
ATOM 743 N N . ALA A 1 96 ? -9.366 -13.535 8.812 1.00 61.38 96 ALA A N 1
ATOM 744 C CA . ALA A 1 96 ? -9.870 -12.282 8.261 1.00 61.38 96 ALA A CA 1
ATOM 745 C C . ALA A 1 96 ? -10.580 -12.539 6.917 1.00 61.38 96 ALA A C 1
ATOM 747 O O . ALA A 1 96 ? -10.047 -13.308 6.113 1.00 61.38 96 ALA A O 1
ATOM 748 N N . PRO A 1 97 ? -11.726 -11.891 6.646 1.00 75.38 97 PRO A N 1
ATOM 749 C CA . PRO A 1 97 ? -12.460 -12.075 5.405 1.00 75.38 97 PRO A CA 1
ATOM 750 C C . PRO A 1 97 ? -11.606 -11.593 4.226 1.00 75.38 97 PRO A C 1
ATOM 752 O O . PRO A 1 97 ? -10.896 -10.584 4.322 1.00 75.38 97 PRO A O 1
ATOM 755 N N . ALA A 1 98 ? -11.644 -12.349 3.127 1.00 78.69 98 ALA A N 1
ATOM 756 C CA . ALA A 1 98 ? -10.769 -12.159 1.969 1.00 78.69 98 ALA A CA 1
ATOM 757 C C . ALA A 1 98 ? -10.884 -10.748 1.364 1.00 78.69 98 ALA A C 1
ATOM 759 O O . ALA A 1 98 ? -9.879 -10.158 0.972 1.00 78.69 98 ALA A O 1
ATOM 760 N N . ASN A 1 99 ? -12.083 -10.158 1.397 1.00 77.81 99 ASN A N 1
ATOM 761 C CA . ASN A 1 99 ? -12.360 -8.811 0.894 1.00 77.81 99 ASN A CA 1
ATOM 762 C C . ASN A 1 99 ? -11.463 -7.722 1.516 1.00 77.81 99 ASN A C 1
ATOM 764 O O . ASN A 1 99 ? -10.941 -6.875 0.796 1.00 77.81 99 ASN A O 1
ATOM 768 N N . ARG A 1 100 ? -11.199 -7.767 2.830 1.00 79.50 100 ARG A N 1
ATOM 769 C CA . ARG A 1 100 ? -10.325 -6.785 3.499 1.00 79.50 100 ARG A CA 1
ATOM 770 C C . ARG A 1 100 ? -8.860 -6.953 3.102 1.00 79.50 100 ARG A C 1
ATOM 772 O O . ARG A 1 100 ? -8.120 -5.979 3.070 1.00 79.50 100 ARG A O 1
ATOM 779 N N . ARG A 1 101 ? -8.424 -8.176 2.796 1.00 78.56 101 ARG A N 1
ATOM 780 C CA . ARG A 1 101 ? -7.048 -8.428 2.336 1.00 78.56 101 ARG A CA 1
ATOM 781 C C . ARG A 1 101 ? -6.839 -7.890 0.925 1.00 78.56 101 ARG A C 1
ATOM 783 O O . ARG A 1 101 ? -5.830 -7.237 0.682 1.00 78.56 101 ARG A O 1
ATOM 790 N N . ILE A 1 102 ? -7.816 -8.117 0.048 1.00 81.19 102 ILE A N 1
ATOM 791 C CA . ILE A 1 102 ? -7.811 -7.599 -1.324 1.00 81.19 102 ILE A CA 1
ATOM 792 C C . ILE A 1 102 ? -7.833 -6.069 -1.307 1.00 81.19 102 ILE A C 1
ATOM 794 O O . ILE A 1 102 ? -7.023 -5.450 -1.985 1.00 81.19 102 ILE A O 1
ATOM 798 N N . ALA A 1 103 ? -8.677 -5.454 -0.473 1.00 81.94 103 ALA A N 1
ATOM 799 C CA . ALA A 1 103 ? -8.731 -3.998 -0.349 1.00 81.94 103 ALA A CA 1
ATOM 800 C C . ALA A 1 103 ? -7.405 -3.395 0.158 1.00 81.94 103 ALA A C 1
ATOM 802 O O . ALA A 1 103 ? -6.941 -2.408 -0.403 1.00 81.94 103 ALA A O 1
ATOM 803 N N . ALA A 1 104 ? -6.751 -4.001 1.162 1.00 82.94 104 ALA A N 1
ATOM 804 C CA . ALA A 1 104 ? -5.437 -3.533 1.631 1.00 82.94 104 ALA A CA 1
ATOM 805 C C . ALA A 1 104 ? -4.398 -3.600 0.508 1.00 82.94 104 ALA A C 1
ATOM 807 O O . ALA A 1 104 ? -3.628 -2.661 0.324 1.00 82.94 104 ALA A O 1
ATOM 808 N N . TRP A 1 105 ? -4.391 -4.711 -0.231 1.00 84.75 105 TRP A N 1
ATOM 809 C CA . TRP A 1 105 ? -3.477 -4.913 -1.347 1.00 84.75 105 TRP A CA 1
ATOM 810 C C . TRP A 1 105 ? -3.730 -3.909 -2.478 1.00 84.75 105 TRP A C 1
ATOM 812 O O . TRP A 1 105 ? -2.780 -3.320 -2.977 1.00 84.75 105 TRP A O 1
ATOM 822 N N . ALA A 1 106 ? -4.993 -3.649 -2.823 1.00 84.75 106 ALA A N 1
ATOM 823 C CA . ALA A 1 106 ? -5.362 -2.681 -3.852 1.00 84.75 106 ALA A CA 1
ATOM 824 C C . ALA A 1 106 ? -4.933 -1.250 -3.491 1.00 84.75 106 ALA A C 1
ATOM 826 O O . ALA A 1 106 ? -4.465 -0.521 -4.358 1.00 84.75 106 ALA A O 1
ATOM 827 N N . VAL A 1 107 ? -5.043 -0.857 -2.216 1.00 87.50 107 VAL A N 1
ATOM 828 C CA . VAL A 1 107 ? -4.567 0.454 -1.743 1.00 87.50 107 VAL A CA 1
ATOM 829 C C . VAL A 1 107 ? -3.047 0.562 -1.855 1.00 87.50 107 VAL A C 1
ATOM 831 O O . VAL A 1 107 ? -2.544 1.551 -2.387 1.00 87.50 107 VAL A O 1
ATOM 834 N N . ASP A 1 108 ? -2.316 -0.455 -1.388 1.00 86.75 108 ASP A N 1
ATOM 835 C CA . ASP A 1 108 ? -0.851 -0.476 -1.478 1.00 86.75 108 ASP A CA 1
ATOM 836 C C . ASP A 1 108 ? -0.400 -0.459 -2.960 1.00 86.75 108 ASP A C 1
ATOM 838 O O . ASP A 1 108 ? 0.512 0.284 -3.321 1.00 86.75 108 ASP A O 1
ATOM 842 N N . PHE A 1 109 ? -1.085 -1.200 -3.840 1.00 85.00 109 PHE A N 1
ATOM 843 C CA . PHE A 1 109 ? -0.828 -1.211 -5.284 1.00 85.00 109 PHE A CA 1
ATOM 844 C C . PHE A 1 109 ? -1.144 0.134 -5.953 1.00 85.00 109 PHE A C 1
ATOM 846 O O . PHE A 1 109 ? -0.342 0.633 -6.739 1.00 85.00 109 PHE A O 1
ATOM 853 N N . GLY A 1 110 ? -2.276 0.754 -5.610 1.00 88.81 110 GLY A N 1
ATOM 854 C CA . GLY A 1 110 ? -2.658 2.070 -6.122 1.00 88.81 110 GLY A CA 1
ATOM 855 C C . GLY A 1 110 ? -1.632 3.147 -5.770 1.00 88.81 110 GLY A C 1
ATOM 856 O O . GLY A 1 110 ? -1.299 3.976 -6.612 1.00 88.81 110 GLY A O 1
ATOM 857 N N . LEU A 1 111 ? -1.056 3.093 -4.566 1.00 88.69 111 LEU A N 1
ATOM 858 C CA . LEU A 1 111 ? 0.012 4.009 -4.163 1.00 88.69 111 LEU A CA 1
ATOM 859 C C . LEU A 1 111 ? 1.283 3.823 -5.007 1.00 88.69 111 LEU A C 1
ATOM 861 O O . LEU A 1 111 ? 1.872 4.811 -5.445 1.00 88.69 111 LEU A O 1
ATOM 865 N N . ILE A 1 112 ? 1.680 2.576 -5.278 1.00 89.56 112 ILE A N 1
ATOM 866 C CA . ILE A 1 112 ? 2.820 2.272 -6.159 1.00 89.56 112 ILE A CA 1
ATOM 867 C C . ILE A 1 112 ? 2.547 2.774 -7.583 1.00 89.56 112 ILE A C 1
ATOM 869 O O . ILE A 1 112 ? 3.426 3.381 -8.195 1.00 89.56 112 ILE A O 1
ATOM 873 N N . LEU A 1 113 ? 1.326 2.578 -8.090 1.00 89.25 113 LEU A N 1
ATOM 874 C CA . LEU A 1 113 ? 0.919 3.049 -9.412 1.00 89.25 113 LEU A CA 1
ATOM 875 C C . LEU A 1 113 ? 0.982 4.579 -9.512 1.00 89.25 113 LEU A C 1
ATOM 877 O O . LEU A 1 113 ? 1.539 5.096 -10.476 1.00 89.25 113 LEU A O 1
ATOM 881 N N . CYS A 1 114 ? 0.489 5.306 -8.506 1.00 92.56 114 CYS A N 1
ATOM 882 C CA . CYS A 1 114 ? 0.592 6.767 -8.462 1.00 92.56 114 CYS A CA 1
ATOM 883 C C . CYS A 1 114 ? 2.051 7.238 -8.525 1.00 92.56 114 CYS A C 1
ATOM 885 O O . CYS A 1 114 ? 2.372 8.149 -9.286 1.00 92.56 114 CYS A O 1
ATOM 887 N N . VAL A 1 115 ? 2.949 6.602 -7.766 1.00 92.31 115 VAL A N 1
ATOM 888 C CA . VAL A 1 115 ? 4.386 6.920 -7.794 1.00 92.31 115 VAL A CA 1
ATOM 889 C C . VAL A 1 115 ? 4.987 6.636 -9.174 1.00 92.31 115 VAL A C 1
ATOM 891 O O . VAL A 1 115 ? 5.719 7.473 -9.698 1.00 92.31 115 VAL A O 1
ATOM 894 N N . ALA A 1 116 ? 4.649 5.499 -9.789 1.00 89.38 116 ALA A N 1
ATOM 895 C CA . ALA A 1 116 ? 5.110 5.150 -11.131 1.00 89.38 116 ALA A CA 1
ATOM 896 C C . ALA A 1 116 ? 4.637 6.158 -12.191 1.00 89.38 116 ALA A C 1
ATOM 898 O O . ALA A 1 116 ? 5.430 6.556 -13.042 1.00 89.38 116 ALA A O 1
ATOM 899 N N . VAL A 1 117 ? 3.383 6.617 -12.113 1.00 92.44 117 VAL A N 1
ATOM 900 C CA . VAL A 1 117 ? 2.844 7.656 -13.005 1.00 92.44 117 VAL A CA 1
ATOM 901 C C . VAL A 1 117 ? 3.598 8.971 -12.824 1.00 92.44 117 VAL A C 1
ATOM 903 O O . VAL A 1 117 ? 4.028 9.549 -13.815 1.00 92.44 117 VAL A O 1
ATOM 906 N N . LEU A 1 118 ? 3.831 9.414 -11.583 1.00 94.50 118 LEU A N 1
ATOM 907 C CA . LEU A 1 118 ? 4.585 10.645 -11.312 1.00 94.50 118 LEU A CA 1
ATOM 908 C C . LEU A 1 118 ? 6.017 10.578 -11.864 1.00 94.50 118 LEU A C 1
ATOM 910 O O . LEU A 1 118 ? 6.462 11.516 -12.525 1.00 94.50 118 LEU A O 1
ATOM 914 N N . LEU A 1 119 ? 6.722 9.463 -11.649 1.00 92.25 119 LEU A N 1
ATOM 915 C CA . LEU A 1 119 ? 8.052 9.228 -12.226 1.00 92.25 119 LEU A CA 1
ATOM 916 C C . LEU A 1 119 ? 8.015 9.214 -13.755 1.00 92.25 119 LEU A C 1
ATOM 918 O O . LEU A 1 119 ? 8.873 9.826 -14.389 1.00 92.25 119 LEU A O 1
ATOM 922 N N . GLY A 1 120 ? 7.014 8.561 -14.347 1.00 89.81 120 GLY A N 1
ATOM 923 C CA . GLY A 1 120 ? 6.802 8.546 -15.791 1.00 89.81 120 GLY A CA 1
ATOM 924 C C . GLY A 1 120 ? 6.587 9.950 -16.353 1.00 89.81 120 GLY A C 1
ATOM 925 O O . GLY A 1 120 ? 7.237 10.317 -17.327 1.00 89.81 120 GLY A O 1
ATOM 926 N N . SER A 1 121 ? 5.756 10.768 -15.701 1.00 93.56 121 SER A N 1
ATOM 927 C CA . SER A 1 121 ? 5.526 12.163 -16.088 1.00 93.56 121 SER A CA 1
ATOM 928 C C . SER A 1 121 ? 6.802 12.999 -16.001 1.00 93.56 121 SER A C 1
ATOM 930 O O . SER A 1 121 ? 7.130 13.693 -16.957 1.00 93.56 121 SER A O 1
ATOM 932 N N . VAL A 1 122 ? 7.559 12.908 -14.902 1.00 94.88 122 VAL A N 1
ATOM 933 C CA . VAL A 1 122 ? 8.836 13.635 -14.757 1.00 94.88 122 VAL A CA 1
ATOM 934 C C . VAL A 1 122 ? 9.841 13.201 -15.825 1.00 94.88 122 VAL A C 1
ATOM 936 O O . VAL A 1 122 ? 10.487 14.045 -16.440 1.00 94.88 122 VAL A O 1
ATOM 939 N N . THR A 1 123 ? 9.943 11.898 -16.089 1.00 92.06 123 THR A N 1
ATOM 940 C CA . THR A 1 123 ? 10.838 11.355 -17.123 1.00 92.06 123 THR A CA 1
ATOM 941 C C . THR A 1 123 ? 10.426 11.843 -18.508 1.00 92.06 123 THR A C 1
ATOM 943 O O . THR A 1 123 ? 11.277 12.261 -19.285 1.00 92.06 123 THR A O 1
ATOM 946 N N . HIS A 1 124 ? 9.123 11.868 -18.796 1.00 90.31 124 HIS A N 1
ATOM 947 C CA . HIS A 1 124 ? 8.587 12.402 -20.042 1.00 90.31 124 HIS A CA 1
ATOM 948 C C . HIS A 1 124 ? 8.936 13.882 -20.230 1.00 90.31 124 HIS A C 1
ATOM 950 O O . HIS A 1 124 ? 9.443 14.241 -21.288 1.00 90.31 124 HIS A O 1
ATOM 956 N N . TYR A 1 125 ? 8.750 14.721 -19.204 1.00 93.81 125 TYR A N 1
ATOM 957 C CA . TYR A 1 125 ? 9.139 16.133 -19.275 1.00 93.81 125 TYR A CA 1
ATOM 958 C C . TYR A 1 125 ? 10.646 16.313 -19.473 1.00 93.81 125 TYR A C 1
ATOM 960 O O . TYR A 1 125 ? 11.040 17.149 -20.278 1.00 93.81 125 TYR A O 1
ATOM 968 N N . ARG A 1 126 ? 11.493 15.511 -18.810 1.00 92.50 126 ARG A N 1
ATOM 969 C CA . ARG A 1 126 ? 12.953 15.563 -19.017 1.00 92.50 126 ARG A CA 1
ATOM 970 C C . ARG A 1 126 ? 13.348 15.171 -20.437 1.00 92.50 126 ARG A C 1
ATOM 972 O O . ARG A 1 126 ? 14.215 15.812 -21.012 1.00 92.50 126 ARG A O 1
ATOM 979 N N . ILE A 1 127 ? 12.714 14.144 -21.003 1.00 87.94 127 ILE A N 1
ATOM 980 C CA . ILE A 1 127 ? 12.958 13.734 -22.391 1.00 87.94 127 ILE A CA 1
ATOM 981 C C . ILE A 1 127 ? 12.472 14.823 -23.354 1.00 87.94 127 ILE A C 1
ATOM 983 O O . ILE A 1 127 ? 13.182 15.153 -24.295 1.00 87.94 127 ILE A O 1
ATOM 987 N N . ALA A 1 128 ? 11.295 15.405 -23.117 1.00 88.19 128 ALA A N 1
ATOM 988 C CA . ALA A 1 128 ? 10.758 16.476 -23.951 1.00 88.19 128 ALA A CA 1
ATOM 989 C C . ALA A 1 128 ? 11.646 17.730 -23.921 1.00 88.19 128 ALA A C 1
ATOM 991 O O . ALA A 1 128 ? 11.925 18.296 -24.974 1.00 88.19 128 ALA A O 1
ATOM 992 N N . ASP A 1 129 ? 12.125 18.130 -22.743 1.00 90.38 129 ASP A N 1
ATOM 993 C CA . ASP A 1 129 ? 13.055 19.251 -22.572 1.00 90.38 129 ASP A CA 1
ATOM 994 C C . ASP A 1 129 ? 14.408 18.964 -23.235 1.00 90.38 129 ASP A C 1
ATOM 996 O O . ASP A 1 129 ? 14.901 19.776 -24.016 1.00 90.38 129 ASP A O 1
ATOM 1000 N N . TYR A 1 130 ? 14.959 17.763 -23.023 1.00 88.19 130 TYR A N 1
ATOM 1001 C CA . TYR A 1 130 ? 16.177 17.320 -23.697 1.00 88.19 130 TYR A CA 1
ATOM 1002 C C . TYR A 1 130 ? 16.023 17.420 -25.217 1.00 88.19 130 TYR A C 1
ATOM 1004 O O . TYR A 1 130 ? 16.835 18.069 -25.860 1.00 88.19 130 TYR A O 1
ATOM 1012 N N . LEU A 1 131 ? 14.948 16.868 -25.787 1.00 85.19 131 LEU A N 1
ATOM 1013 C CA . LEU A 1 131 ? 14.689 16.915 -27.229 1.00 85.19 131 LEU A CA 1
ATOM 1014 C C . LEU A 1 131 ? 14.424 18.337 -27.750 1.00 85.19 131 LEU A C 1
ATOM 1016 O O . LEU A 1 131 ? 14.776 18.632 -28.889 1.00 85.19 131 LEU A O 1
ATOM 1020 N N . SER A 1 132 ? 13.833 19.218 -26.939 1.00 86.00 132 SER A N 1
ATOM 1021 C CA . SER A 1 132 ? 13.542 20.608 -27.326 1.00 86.00 132 SER A CA 1
ATOM 1022 C C . SER A 1 132 ? 14.800 21.475 -27.397 1.00 86.00 132 SER A C 1
ATOM 1024 O O . SER A 1 132 ? 14.854 22.415 -28.185 1.00 86.00 132 SER A O 1
ATOM 1026 N N . ASN A 1 133 ? 15.824 21.145 -26.608 1.00 85.94 133 ASN A N 1
ATOM 1027 C CA . ASN A 1 133 ? 17.101 21.858 -26.594 1.00 85.94 133 ASN A CA 1
ATOM 1028 C C . ASN A 1 133 ? 18.034 21.470 -27.754 1.00 85.94 133 ASN A C 1
ATOM 1030 O O . ASN A 1 133 ? 19.129 22.021 -27.857 1.00 85.94 133 ASN A O 1
ATOM 1034 N N . TRP A 1 134 ? 17.625 20.549 -28.636 1.00 82.31 134 TRP A N 1
ATOM 1035 C CA . TRP A 1 134 ? 18.395 20.180 -29.823 1.00 82.31 134 TRP A CA 1
ATOM 1036 C C . TRP A 1 134 ? 18.000 21.046 -31.032 1.00 82.31 134 TRP A C 1
ATOM 1038 O O . TRP A 1 134 ? 16.974 20.780 -31.666 1.00 82.31 134 TRP A O 1
ATOM 1048 N N . PRO A 1 135 ? 18.822 22.043 -31.419 1.00 76.06 135 PRO A N 1
ATOM 1049 C CA . PRO A 1 135 ? 18.485 22.979 -32.495 1.00 76.06 135 PRO A CA 1
ATOM 1050 C C . PRO A 1 135 ? 18.292 22.292 -33.858 1.00 76.06 135 PRO A C 1
ATOM 1052 O O . PRO A 1 135 ? 17.467 22.735 -34.648 1.00 76.06 135 PRO A O 1
ATOM 1055 N N . GLY A 1 136 ? 18.970 21.163 -34.105 1.00 69.69 136 GLY A N 1
ATOM 1056 C CA . GLY A 1 136 ? 18.838 20.404 -35.357 1.00 69.69 136 GLY A CA 1
ATOM 1057 C C . GLY A 1 136 ? 17.501 19.668 -35.530 1.00 69.69 136 GLY A C 1
ATOM 1058 O O . GLY A 1 136 ? 17.051 19.492 -36.655 1.00 69.69 136 GLY A O 1
ATOM 1059 N N . LEU A 1 137 ? 16.827 19.279 -34.439 1.00 66.81 137 LEU A N 1
ATOM 1060 C CA . LEU A 1 137 ? 15.518 18.602 -34.496 1.00 66.81 137 LEU A CA 1
ATOM 1061 C C . LEU A 1 137 ? 14.339 19.577 -34.625 1.00 66.81 137 LEU A C 1
ATOM 1063 O O . LEU A 1 137 ? 13.252 19.181 -35.051 1.00 66.81 137 LEU A O 1
ATOM 1067 N N . ALA A 1 138 ? 14.535 20.837 -34.229 1.00 66.25 138 ALA A N 1
ATOM 1068 C CA . ALA A 1 138 ? 13.516 21.874 -34.331 1.00 66.25 138 ALA A CA 1
ATOM 1069 C C . ALA A 1 138 ? 13.380 22.406 -35.770 1.00 66.25 138 ALA A C 1
ATOM 1071 O O . ALA A 1 138 ? 12.264 22.688 -36.206 1.00 66.25 138 ALA A O 1
ATOM 1072 N N . GLU A 1 139 ? 14.490 22.506 -36.512 1.00 69.12 139 GLU A N 1
ATOM 1073 C CA . GLU A 1 139 ? 14.487 22.917 -37.924 1.00 69.12 139 GLU A CA 1
ATOM 1074 C C . GLU A 1 139 ? 14.082 21.774 -38.866 1.00 69.12 139 GLU A C 1
ATOM 1076 O O . GLU A 1 139 ? 13.207 21.951 -39.717 1.00 69.12 139 GLU A O 1
ATOM 1081 N N . GLU A 1 140 ? 14.633 20.571 -38.682 1.00 62.75 140 GLU A N 1
ATOM 1082 C CA . GLU A 1 140 ? 14.188 19.364 -39.384 1.00 62.75 140 GLU A CA 1
ATOM 1083 C C . GLU A 1 140 ? 13.081 18.691 -38.573 1.00 62.75 140 GLU A C 1
ATOM 1085 O O . GLU A 1 140 ? 13.279 17.639 -37.969 1.00 62.75 140 GLU A O 1
ATOM 1090 N N . GLY A 1 141 ? 11.914 19.340 -38.508 1.00 58.31 141 GLY A N 1
ATOM 1091 C CA . GLY A 1 141 ? 10.815 18.929 -37.634 1.00 58.31 141 GLY A CA 1
ATOM 1092 C C . GLY A 1 141 ? 10.611 17.411 -37.610 1.00 58.31 141 GLY A C 1
ATOM 1093 O O . GLY A 1 141 ? 10.582 16.775 -38.664 1.00 58.31 141 GLY A O 1
ATOM 1094 N N . GLY A 1 142 ? 10.438 16.831 -36.414 1.00 64.12 142 GLY A N 1
ATOM 1095 C CA . GLY A 1 142 ? 10.393 15.375 -36.170 1.00 64.12 142 GLY A CA 1
ATOM 1096 C C . GLY A 1 142 ? 9.418 14.567 -37.043 1.00 64.12 142 GLY A C 1
ATOM 1097 O O . GLY A 1 142 ? 9.488 13.344 -37.092 1.00 64.12 142 GLY A O 1
ATOM 1098 N N . TRP A 1 143 ? 8.550 15.236 -37.800 1.00 63.78 143 TRP A N 1
ATOM 1099 C CA . TRP A 1 143 ? 7.744 14.661 -38.871 1.00 63.78 143 TRP A CA 1
ATOM 1100 C C . TRP A 1 143 ? 8.555 14.153 -40.078 1.00 63.78 143 TRP A C 1
ATOM 1102 O O . TRP A 1 143 ? 8.187 13.146 -40.683 1.00 63.78 143 TRP A O 1
ATOM 1112 N N . ASN A 1 144 ? 9.681 14.790 -40.411 1.00 66.06 144 ASN A N 1
ATOM 1113 C CA . ASN A 1 144 ? 10.604 14.308 -41.442 1.00 66.06 144 ASN A CA 1
ATOM 1114 C C . ASN A 1 144 ? 11.293 13.004 -41.016 1.00 66.06 144 ASN A C 1
ATOM 1116 O O . ASN A 1 144 ? 11.522 12.142 -41.861 1.00 66.06 144 ASN A O 1
ATOM 1120 N N . LEU A 1 145 ? 11.497 12.800 -39.710 1.00 62.09 145 LEU A N 1
ATOM 1121 C CA . LEU A 1 145 ? 12.002 11.546 -39.143 1.00 62.09 145 LEU A CA 1
ATOM 1122 C C . LEU A 1 145 ? 11.014 10.380 -39.328 1.00 62.09 145 LEU A C 1
ATOM 1124 O O . LEU A 1 145 ? 11.426 9.252 -39.568 1.00 62.09 145 LEU A O 1
ATOM 1128 N N . PHE A 1 146 ? 9.705 10.654 -39.257 1.00 65.75 146 PHE A N 1
ATOM 1129 C CA . PHE A 1 146 ? 8.655 9.662 -39.526 1.00 65.75 146 PHE A CA 1
ATOM 1130 C C . PHE A 1 146 ? 8.417 9.418 -41.026 1.00 65.75 146 PHE A C 1
ATOM 1132 O O . PHE A 1 146 ? 7.962 8.336 -41.396 1.00 65.75 146 PHE A O 1
ATOM 1139 N N . ARG A 1 147 ? 8.701 10.401 -41.896 1.00 69.00 147 ARG A N 1
ATOM 1140 C CA . ARG A 1 147 ? 8.588 10.265 -43.364 1.00 69.00 147 ARG A CA 1
ATOM 1141 C C . ARG A 1 147 ? 9.814 9.652 -44.028 1.00 69.00 147 ARG A C 1
ATOM 1143 O O . ARG A 1 147 ? 9.676 9.093 -45.116 1.00 69.00 147 ARG A O 1
ATOM 1150 N N . ALA A 1 148 ? 10.989 9.760 -43.414 1.00 63.47 148 ALA A N 1
ATOM 1151 C CA . ALA A 1 148 ? 12.165 9.025 -43.843 1.00 63.47 148 ALA A CA 1
ATOM 1152 C C . ALA A 1 148 ? 11.863 7.532 -43.660 1.00 63.47 148 ALA A C 1
ATOM 1154 O O . ALA A 1 148 ? 11.843 7.022 -42.546 1.00 63.47 148 ALA A O 1
ATOM 1155 N N . ASN A 1 149 ? 11.545 6.854 -44.762 1.00 60.91 149 ASN A N 1
ATOM 1156 C CA . ASN A 1 149 ? 11.082 5.465 -44.862 1.00 60.91 149 ASN A CA 1
ATOM 1157 C C . ASN A 1 149 ? 12.162 4.439 -44.438 1.00 60.91 149 ASN A C 1
ATOM 1159 O O . ASN A 1 149 ? 12.518 3.535 -45.187 1.00 60.91 149 ASN A O 1
ATOM 1163 N N . GLY A 1 150 ? 12.743 4.591 -43.249 1.00 57.19 150 GLY A N 1
ATOM 1164 C CA . GLY A 1 150 ? 13.797 3.726 -42.731 1.00 57.19 150 GLY A CA 1
ATOM 1165 C C . GLY A 1 150 ? 15.172 3.907 -43.380 1.00 57.19 150 GLY A C 1
ATOM 1166 O O . GLY A 1 150 ? 16.075 3.145 -43.036 1.00 57.19 150 GLY A O 1
ATOM 1167 N N . ASP A 1 151 ? 15.372 4.897 -44.258 1.00 66.69 151 ASP A N 1
ATOM 1168 C CA . ASP A 1 151 ? 16.699 5.218 -44.802 1.00 66.69 151 ASP A CA 1
ATOM 1169 C C . ASP A 1 151 ? 17.490 6.094 -43.818 1.00 66.69 151 ASP A C 1
ATOM 1171 O O . ASP A 1 151 ? 17.723 7.288 -44.004 1.00 66.69 151 ASP A O 1
ATOM 1175 N N . TRP A 1 152 ? 17.848 5.476 -42.692 1.00 60.94 152 TRP A N 1
ATOM 1176 C CA . TRP A 1 152 ? 18.786 6.023 -41.720 1.00 60.94 152 TRP A CA 1
ATOM 1177 C C . TRP A 1 152 ? 20.192 5.895 -42.310 1.00 60.94 152 TRP A C 1
ATOM 1179 O O . TRP A 1 152 ? 20.936 4.968 -41.969 1.00 60.94 152 TRP A O 1
ATOM 1189 N N . GLY A 1 153 ? 20.550 6.791 -43.233 1.00 59.56 153 GLY A N 1
ATOM 1190 C CA . GLY A 1 153 ? 21.904 6.871 -43.783 1.00 59.56 153 GLY A CA 1
ATOM 1191 C C . GLY A 1 153 ? 22.969 6.836 -42.674 1.00 59.56 153 GLY A C 1
ATOM 1192 O O . GLY A 1 153 ? 22.703 7.197 -41.527 1.00 59.56 153 GLY A O 1
ATOM 1193 N N . GLY A 1 154 ? 24.190 6.389 -42.991 1.00 59.25 154 GLY A N 1
ATOM 1194 C CA . GLY A 1 154 ? 25.237 6.044 -42.009 1.00 59.25 154 GLY A CA 1
ATOM 1195 C C . GLY A 1 154 ? 25.544 7.090 -40.921 1.00 59.25 154 GLY A C 1
ATOM 1196 O O . GLY A 1 154 ? 25.972 6.711 -39.833 1.00 59.25 154 GL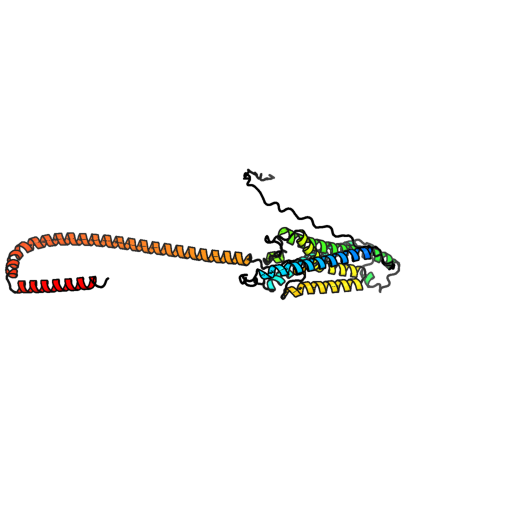Y A O 1
ATOM 1197 N N . ALA A 1 155 ? 25.257 8.374 -41.163 1.00 57.66 155 ALA A N 1
ATOM 1198 C CA . ALA A 1 155 ? 25.350 9.446 -40.168 1.00 57.66 155 ALA A CA 1
ATOM 1199 C C . ALA A 1 155 ? 24.254 9.373 -39.079 1.00 57.66 155 ALA A C 1
ATOM 1201 O O . ALA A 1 155 ? 24.544 9.569 -37.899 1.00 57.66 155 ALA A O 1
ATOM 1202 N N . GLY A 1 156 ? 23.022 8.995 -39.437 1.00 59.72 156 GLY A N 1
ATOM 1203 C CA . GLY A 1 156 ? 21.905 8.821 -38.500 1.00 59.72 156 GLY A CA 1
ATOM 1204 C C . GLY A 1 156 ? 22.082 7.631 -37.553 1.00 59.72 156 GLY A C 1
ATOM 1205 O O . GLY A 1 156 ? 21.575 7.657 -36.435 1.00 59.72 156 GLY A O 1
ATOM 1206 N N . LYS A 1 157 ? 22.863 6.612 -37.943 1.00 66.56 157 LYS A N 1
ATOM 1207 C CA . LYS A 1 157 ? 23.194 5.475 -37.064 1.00 66.56 157 LYS A CA 1
ATOM 1208 C C . LYS A 1 157 ? 24.124 5.852 -35.917 1.00 66.56 157 LYS A C 1
ATOM 1210 O O . LYS A 1 157 ? 23.909 5.381 -34.809 1.00 66.56 157 LYS A O 1
ATOM 1215 N N . ALA A 1 158 ? 25.154 6.658 -36.171 1.00 69.00 158 ALA A N 1
ATOM 1216 C CA . ALA A 1 158 ? 26.070 7.085 -35.113 1.00 69.00 158 ALA A CA 1
ATOM 1217 C C . ALA A 1 158 ? 25.388 8.099 -34.181 1.00 69.00 158 ALA A C 1
ATOM 1219 O O . ALA A 1 158 ? 25.464 7.971 -32.964 1.00 69.00 158 ALA A O 1
ATOM 1220 N N . PHE A 1 159 ? 24.656 9.048 -34.766 1.00 72.06 159 PHE A N 1
ATOM 1221 C CA . PHE A 1 159 ? 23.989 10.120 -34.034 1.00 72.06 159 PHE A CA 1
ATOM 1222 C C . PHE A 1 159 ? 22.777 9.634 -33.229 1.00 72.06 159 PHE A C 1
ATOM 1224 O O . PHE A 1 159 ? 22.613 9.976 -32.061 1.00 72.06 159 PHE A O 1
ATOM 1231 N N . GLY A 1 160 ? 21.955 8.768 -33.826 1.00 75.56 160 GLY A N 1
ATOM 1232 C CA . GLY A 1 160 ? 20.798 8.189 -33.151 1.00 75.56 160 GLY A CA 1
ATOM 1233 C C . GLY A 1 160 ? 21.185 7.302 -31.971 1.00 75.56 160 GLY A C 1
ATOM 1234 O O . GLY A 1 160 ? 20.401 7.169 -31.037 1.00 75.56 160 GLY A O 1
ATOM 1235 N N . TRP A 1 161 ? 22.389 6.720 -31.976 1.00 80.50 161 TRP A N 1
ATOM 1236 C CA . TRP A 1 161 ? 22.798 5.795 -30.923 1.00 80.50 161 TRP A CA 1
ATOM 1237 C C . TRP A 1 161 ? 23.254 6.484 -29.639 1.00 80.50 161 TRP A C 1
ATOM 1239 O O . TRP A 1 161 ? 22.976 5.973 -28.556 1.00 80.50 161 TRP A O 1
ATOM 1249 N N . ASP A 1 162 ? 23.855 7.667 -29.754 1.00 84.06 162 ASP A N 1
ATOM 1250 C CA . ASP A 1 162 ? 24.243 8.483 -28.601 1.00 84.06 162 ASP A CA 1
ATOM 1251 C C . ASP A 1 162 ? 23.005 9.069 -27.898 1.00 84.06 162 ASP A C 1
ATOM 1253 O O . ASP A 1 162 ? 22.769 8.816 -26.715 1.00 84.06 162 ASP A O 1
ATOM 1257 N N . VAL A 1 163 ? 22.115 9.710 -28.669 1.00 86.62 163 VAL A N 1
ATOM 1258 C CA . VAL A 1 163 ? 20.848 10.276 -28.166 1.00 86.62 163 VAL A CA 1
ATOM 1259 C C . VAL A 1 163 ? 19.952 9.198 -27.556 1.00 86.62 163 VAL A C 1
ATOM 1261 O O . VAL A 1 163 ? 19.398 9.367 -26.468 1.00 86.62 163 VAL A O 1
ATOM 1264 N N . PHE A 1 164 ? 19.806 8.058 -28.235 1.00 85.75 164 PHE A N 1
ATOM 1265 C CA . PHE A 1 164 ? 19.001 6.962 -27.708 1.00 85.75 164 PHE A CA 1
ATOM 1266 C C . PHE A 1 164 ? 19.628 6.356 -26.451 1.00 85.75 164 PHE A C 1
ATOM 1268 O O . PHE A 1 164 ? 18.898 6.027 -25.518 1.00 85.75 164 PHE A O 1
ATOM 1275 N N . GLY A 1 165 ? 20.958 6.248 -26.387 1.00 88.62 165 GLY A N 1
ATOM 1276 C CA . GLY A 1 165 ? 21.670 5.803 -25.190 1.00 88.62 165 GLY A CA 1
ATOM 1277 C C . GLY A 1 165 ? 21.370 6.679 -23.972 1.00 88.62 165 GLY A C 1
ATOM 1278 O O . GLY A 1 165 ? 21.099 6.153 -22.889 1.00 88.62 165 GLY A O 1
ATOM 1279 N N . GLU A 1 166 ? 21.335 7.999 -24.152 1.00 90.62 166 GLU A N 1
ATOM 1280 C CA . GLU A 1 166 ? 21.026 8.944 -23.075 1.00 90.62 166 GLU A CA 1
ATOM 1281 C C . GLU A 1 166 ? 19.550 8.882 -22.644 1.00 90.62 166 GLU A C 1
ATOM 1283 O O . GLU A 1 166 ? 19.250 8.814 -21.447 1.00 90.62 166 GLU A O 1
ATOM 1288 N N . ILE A 1 167 ? 18.616 8.777 -23.597 1.00 89.50 167 ILE A N 1
ATOM 1289 C CA . ILE A 1 167 ? 17.190 8.555 -23.296 1.00 89.50 167 ILE A CA 1
ATOM 1290 C C . ILE A 1 167 ? 16.995 7.238 -22.533 1.00 89.50 167 ILE A C 1
ATOM 1292 O O . ILE A 1 167 ? 16.260 7.192 -21.541 1.00 89.50 167 ILE A O 1
ATOM 1296 N N . LEU A 1 168 ? 17.671 6.165 -22.954 1.00 89.88 168 LEU A N 1
ATOM 1297 C CA . LEU A 1 168 ? 17.632 4.882 -22.257 1.00 89.88 168 LEU A CA 1
ATOM 1298 C C . LEU A 1 168 ? 18.149 4.990 -20.823 1.00 89.88 168 LEU A C 1
ATOM 1300 O O . LEU A 1 168 ? 17.567 4.376 -19.924 1.00 89.88 168 LEU A O 1
ATOM 1304 N N . LEU A 1 169 ? 19.215 5.761 -20.604 1.00 90.62 169 LEU A N 1
ATOM 1305 C CA . LEU A 1 169 ? 19.767 6.001 -19.276 1.00 90.62 169 LEU A CA 1
ATOM 1306 C C . LEU A 1 169 ? 18.750 6.718 -18.376 1.00 90.62 169 LEU A C 1
ATOM 1308 O O . LEU A 1 169 ? 18.535 6.270 -17.251 1.00 90.62 169 LEU A O 1
ATOM 1312 N N . LEU A 1 170 ? 18.072 7.757 -18.877 1.00 90.31 170 LEU A N 1
ATOM 1313 C CA . LEU A 1 170 ? 17.024 8.476 -18.134 1.00 90.31 170 LEU A CA 1
ATOM 1314 C C . LEU A 1 170 ? 15.857 7.557 -17.748 1.00 90.31 170 LEU A C 1
ATOM 1316 O O . LEU A 1 170 ? 15.377 7.583 -16.612 1.00 90.31 170 LEU A O 1
ATOM 1320 N N . VAL A 1 171 ? 15.414 6.706 -18.674 1.00 90.25 171 VAL A N 1
ATOM 1321 C CA . VAL A 1 171 ? 14.339 5.741 -18.405 1.00 90.25 171 VAL A CA 1
ATOM 1322 C C . VAL A 1 171 ? 14.795 4.676 -17.400 1.00 90.25 171 VAL A C 1
ATOM 1324 O O . VAL A 1 171 ? 14.045 4.323 -16.486 1.00 90.25 171 VAL A O 1
ATOM 1327 N N . ALA A 1 172 ? 16.030 4.180 -17.517 1.00 90.75 172 ALA A N 1
ATOM 1328 C CA . ALA A 1 172 ? 16.600 3.234 -16.562 1.00 90.75 172 ALA A CA 1
ATOM 1329 C C . ALA A 1 172 ? 16.739 3.849 -15.158 1.00 90.75 172 ALA A C 1
ATOM 1331 O O . ALA A 1 172 ? 16.387 3.195 -14.173 1.00 90.75 172 ALA A O 1
ATOM 1332 N N . GLU A 1 173 ? 17.181 5.106 -15.060 1.00 92.94 173 GLU A N 1
ATOM 1333 C CA . GLU A 1 173 ? 17.252 5.866 -13.808 1.00 92.94 173 GLU A CA 1
ATOM 1334 C C . GLU A 1 173 ? 15.869 5.961 -13.147 1.00 92.94 173 GLU A C 1
ATOM 1336 O O . GLU A 1 173 ? 15.738 5.674 -11.955 1.00 92.94 173 GLU A O 1
ATOM 1341 N N . ALA A 1 174 ? 14.818 6.251 -13.920 1.00 91.19 174 ALA A N 1
ATOM 1342 C CA . ALA A 1 174 ? 13.445 6.309 -13.419 1.00 91.19 174 ALA A CA 1
ATOM 1343 C C . ALA A 1 174 ? 12.956 4.958 -12.863 1.00 91.19 174 ALA A C 1
ATOM 1345 O O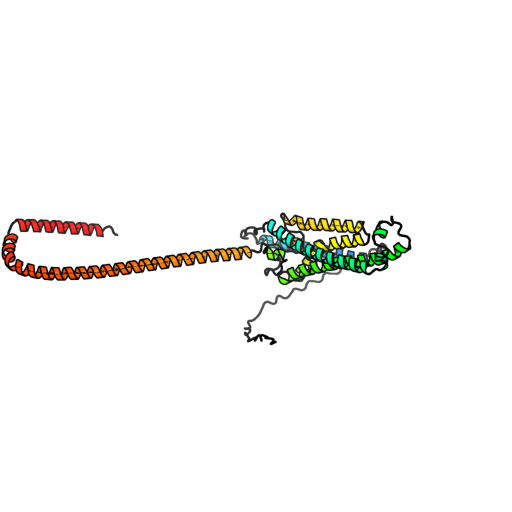 . ALA A 1 174 ? 12.337 4.908 -11.796 1.00 91.19 174 ALA A O 1
ATOM 1346 N N . PHE A 1 175 ? 13.272 3.846 -13.534 1.00 90.75 175 PHE A N 1
ATOM 1347 C CA . PHE A 1 175 ? 12.950 2.506 -13.033 1.00 90.75 175 PHE A CA 1
ATOM 1348 C C . PHE A 1 175 ? 13.721 2.154 -11.756 1.00 90.75 175 PHE A C 1
ATOM 1350 O O . PHE A 1 175 ? 13.145 1.566 -10.834 1.00 90.75 175 PHE A O 1
ATOM 1357 N N . VAL A 1 176 ? 15.004 2.515 -11.675 1.00 90.44 176 VAL A N 1
ATOM 1358 C CA . VAL A 1 176 ? 15.812 2.325 -10.460 1.00 90.44 176 VAL A CA 1
ATOM 1359 C C . VAL A 1 176 ? 15.243 3.161 -9.313 1.00 90.44 176 VAL A C 1
ATOM 1361 O O . VAL A 1 176 ? 15.044 2.634 -8.216 1.00 90.44 176 VAL A O 1
ATOM 1364 N N . ALA A 1 177 ? 14.900 4.424 -9.569 1.00 92.12 177 ALA A N 1
ATOM 1365 C CA . ALA A 1 177 ? 14.265 5.305 -8.597 1.00 92.12 177 ALA A CA 1
ATOM 1366 C C . ALA A 1 177 ? 12.928 4.734 -8.103 1.00 92.12 177 ALA A C 1
ATOM 1368 O O . ALA A 1 177 ? 12.692 4.702 -6.894 1.00 92.12 177 ALA A O 1
ATOM 1369 N N . LEU A 1 178 ? 12.092 4.197 -9.000 1.00 91.94 178 LEU A N 1
ATOM 1370 C CA . LEU A 1 178 ? 10.842 3.528 -8.633 1.00 91.94 178 LEU A CA 1
ATOM 1371 C C . LEU A 1 178 ? 11.090 2.364 -7.663 1.00 91.94 178 LEU A C 1
ATOM 1373 O O . LEU A 1 178 ? 10.451 2.287 -6.614 1.00 91.94 178 LEU A O 1
ATOM 1377 N N . VAL A 1 179 ? 12.045 1.482 -7.976 1.00 90.94 179 VAL A N 1
ATOM 1378 C CA . VAL A 1 179 ? 12.397 0.340 -7.114 1.00 90.94 179 VAL A CA 1
ATOM 1379 C C . VAL A 1 179 ? 12.886 0.815 -5.743 1.00 90.94 179 VAL A C 1
ATOM 1381 O O . VAL A 1 179 ? 12.463 0.267 -4.723 1.00 90.94 179 VAL A O 1
ATOM 1384 N N . LEU A 1 180 ? 13.732 1.848 -5.696 1.00 92.06 180 LEU A N 1
ATOM 1385 C CA . LEU A 1 180 ? 14.241 2.412 -4.443 1.00 92.06 180 LEU A CA 1
ATOM 1386 C C . LEU A 1 180 ? 13.135 3.055 -3.600 1.00 92.06 180 LEU A C 1
ATOM 1388 O O . LEU A 1 180 ? 13.101 2.839 -2.389 1.00 92.06 180 LEU A O 1
ATOM 1392 N N . ILE A 1 181 ? 12.211 3.795 -4.218 1.00 92.69 181 ILE A N 1
ATOM 1393 C CA . ILE A 1 181 ? 11.085 4.430 -3.520 1.00 92.69 181 ILE A CA 1
ATOM 1394 C C . ILE A 1 181 ? 10.140 3.371 -2.953 1.00 92.69 181 ILE A C 1
ATOM 1396 O O . ILE A 1 181 ? 9.770 3.450 -1.780 1.00 92.69 181 ILE A O 1
ATOM 1400 N N . VAL A 1 182 ? 9.791 2.346 -3.736 1.00 90.94 182 VAL A N 1
ATOM 1401 C CA . VAL A 1 182 ? 8.936 1.244 -3.263 1.00 90.94 182 VAL A CA 1
ATOM 1402 C C . VAL A 1 182 ? 9.627 0.474 -2.139 1.00 90.94 182 VAL A C 1
ATOM 1404 O O . VAL A 1 182 ? 8.996 0.175 -1.122 1.00 90.94 182 VAL A O 1
ATOM 1407 N N . PHE A 1 183 ? 10.930 0.214 -2.263 1.00 88.81 183 PHE A N 1
ATOM 1408 C CA . PHE A 1 183 ? 11.711 -0.417 -1.203 1.00 88.81 183 PHE A CA 1
ATOM 1409 C C . PHE A 1 183 ? 11.709 0.421 0.080 1.00 88.81 183 PHE A C 1
ATOM 1411 O O . PHE A 1 183 ? 11.414 -0.105 1.155 1.00 88.81 183 PHE A O 1
ATOM 1418 N N . ALA A 1 184 ? 12.001 1.720 -0.024 1.00 89.56 184 ALA A N 1
ATOM 1419 C CA . ALA A 1 184 ? 12.020 2.640 1.107 1.00 89.56 184 ALA A CA 1
ATOM 1420 C C . ALA A 1 184 ? 10.644 2.731 1.776 1.00 89.56 184 ALA A C 1
ATOM 1422 O O . ALA A 1 184 ? 10.559 2.683 3.003 1.00 89.56 184 ALA A O 1
ATOM 1423 N N . TYR A 1 185 ? 9.568 2.776 0.987 1.00 89.50 185 TYR A N 1
ATOM 1424 C CA . TYR A 1 18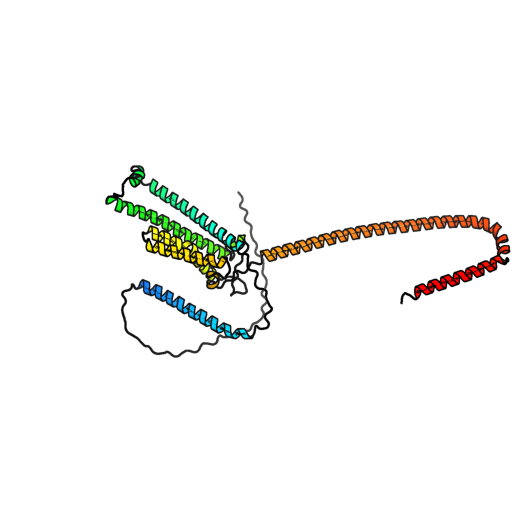5 ? 8.193 2.734 1.474 1.00 89.50 185 TYR A CA 1
ATOM 1425 C C . TYR A 1 185 ? 7.906 1.444 2.256 1.00 89.50 185 TYR A C 1
ATOM 1427 O O . TYR A 1 185 ? 7.460 1.510 3.405 1.00 89.50 185 TYR A O 1
ATOM 1435 N N . GLN A 1 186 ? 8.213 0.274 1.682 1.00 86.12 186 GLN A N 1
ATOM 1436 C CA . GLN A 1 186 ? 7.985 -1.018 2.341 1.00 86.12 186 GLN A CA 1
ATOM 1437 C C . GLN A 1 186 ? 8.823 -1.155 3.616 1.00 86.12 186 GLN A C 1
ATOM 1439 O O . GLN A 1 186 ? 8.336 -1.623 4.649 1.00 86.12 186 GLN A O 1
ATOM 1444 N N . PHE A 1 187 ? 10.080 -0.715 3.568 1.00 84.56 187 PHE A N 1
ATOM 1445 C CA . PHE A 1 187 ? 10.973 -0.728 4.715 1.00 84.56 187 PHE A CA 1
ATOM 1446 C C . PHE A 1 187 ? 10.488 0.214 5.820 1.00 84.56 187 PHE A C 1
ATOM 1448 O O . PHE A 1 187 ? 10.392 -0.219 6.965 1.00 84.56 187 PHE A O 1
ATOM 1455 N N . ALA A 1 188 ? 10.126 1.459 5.500 1.00 84.12 188 ALA A N 1
ATOM 1456 C CA . ALA A 1 188 ? 9.621 2.434 6.468 1.00 84.12 188 ALA A CA 1
ATOM 1457 C C . ALA A 1 188 ? 8.307 1.967 7.113 1.00 84.12 188 ALA A C 1
ATOM 1459 O O . ALA A 1 188 ? 8.163 2.020 8.336 1.00 84.12 188 ALA A O 1
ATOM 1460 N N . ALA A 1 189 ? 7.384 1.424 6.316 1.00 82.94 189 ALA A N 1
ATOM 1461 C CA . ALA A 1 189 ? 6.145 0.819 6.796 1.00 82.94 189 ALA A CA 1
ATOM 1462 C C . ALA A 1 189 ? 6.397 -0.305 7.819 1.00 82.94 189 ALA A C 1
ATOM 1464 O O . ALA A 1 189 ? 5.783 -0.356 8.895 1.00 82.94 189 ALA A O 1
ATOM 1465 N N . LEU A 1 190 ? 7.333 -1.203 7.508 1.00 79.19 190 LEU A N 1
ATOM 1466 C CA . LEU A 1 190 ? 7.695 -2.300 8.401 1.00 79.19 190 LEU A CA 1
ATOM 1467 C C . LEU A 1 190 ? 8.479 -1.813 9.629 1.00 79.19 190 LEU A C 1
ATOM 1469 O O . LEU A 1 190 ? 8.218 -2.291 10.731 1.00 79.19 190 LEU A O 1
ATOM 1473 N N . ALA A 1 191 ? 9.381 -0.846 9.470 1.00 78.00 191 ALA A N 1
ATOM 1474 C CA . ALA A 1 191 ? 10.242 -0.341 10.537 1.00 78.00 191 ALA A CA 1
ATOM 1475 C C . ALA A 1 191 ? 9.498 0.525 11.566 1.00 78.00 191 ALA A C 1
ATOM 1477 O O . ALA A 1 191 ? 9.799 0.434 12.754 1.00 78.00 191 ALA A O 1
ATOM 1478 N N . TRP A 1 192 ? 8.537 1.355 11.144 1.00 73.12 192 TRP A N 1
ATOM 1479 C CA . TRP A 1 192 ? 7.837 2.275 12.052 1.00 73.12 192 TRP A CA 1
ATOM 1480 C C . TRP A 1 192 ? 6.661 1.650 12.797 1.00 73.12 192 TRP A C 1
ATOM 1482 O O . TRP A 1 192 ? 6.440 1.973 13.962 1.00 73.12 192 TRP A O 1
ATOM 1492 N N . LYS A 1 193 ? 5.872 0.789 12.147 1.00 66.19 193 LYS A N 1
ATOM 1493 C CA . LYS A 1 193 ? 4.633 0.252 12.745 1.00 66.19 193 LYS A CA 1
ATOM 1494 C C . LYS A 1 193 ? 4.451 -1.254 12.556 1.00 66.19 193 LYS A C 1
ATOM 1496 O O . LYS A 1 193 ? 3.429 -1.789 12.988 1.00 66.19 193 LYS A O 1
ATOM 1501 N N . GLY A 1 194 ? 5.390 -1.938 11.893 1.00 66.12 194 GLY A N 1
ATOM 1502 C CA . GLY A 1 194 ? 5.221 -3.339 11.493 1.00 66.12 194 GLY A CA 1
ATOM 1503 C C . GLY A 1 194 ? 4.035 -3.553 10.541 1.00 66.12 194 GLY A C 1
ATOM 1504 O O . GLY A 1 194 ? 3.485 -4.655 10.488 1.00 66.12 194 GLY A O 1
ATOM 1505 N N . ARG A 1 195 ? 3.577 -2.501 9.841 1.00 69.00 195 ARG A N 1
ATOM 1506 C CA . ARG A 1 195 ? 2.352 -2.497 9.021 1.00 69.00 195 ARG A CA 1
ATOM 1507 C C . ARG A 1 195 ? 2.509 -1.575 7.805 1.00 69.00 195 ARG A C 1
ATOM 1509 O O . ARG A 1 195 ? 2.949 -0.443 7.960 1.00 69.00 195 ARG A O 1
ATOM 1516 N N . THR A 1 196 ? 2.087 -2.036 6.623 1.00 76.94 196 THR A N 1
ATOM 1517 C CA . THR A 1 196 ? 1.917 -1.191 5.420 1.00 76.94 196 THR A CA 1
ATOM 1518 C C . THR A 1 196 ? 0.729 -0.247 5.580 1.00 76.94 196 THR A C 1
ATOM 1520 O O . THR A 1 196 ? -0.137 -0.488 6.423 1.00 76.94 196 THR A O 1
ATOM 1523 N N . LEU A 1 197 ? 0.696 0.851 4.822 1.00 72.44 197 LEU A N 1
ATOM 1524 C CA . LEU A 1 197 ? -0.330 1.895 4.948 1.00 72.44 197 LEU A CA 1
ATOM 1525 C C . LEU A 1 197 ? -1.738 1.335 4.687 1.00 72.44 197 LEU A C 1
ATOM 1527 O O . LEU A 1 197 ? -2.644 1.600 5.477 1.00 72.44 197 LEU A O 1
ATOM 1531 N N . GLY A 1 198 ? -1.908 0.460 3.690 1.00 69.44 198 GLY A N 1
ATOM 1532 C CA . GLY A 1 198 ? -3.162 -0.259 3.450 1.00 69.44 198 GLY A CA 1
ATOM 1533 C C . GLY A 1 198 ? -3.540 -1.204 4.595 1.00 69.44 198 GLY A C 1
ATOM 1534 O O . GLY A 1 198 ? -4.700 -1.272 5.007 1.00 69.44 198 GLY A O 1
ATOM 1535 N N . LYS A 1 199 ? -2.559 -1.883 5.205 1.00 71.06 199 LYS A N 1
ATOM 1536 C CA . LYS A 1 199 ? -2.787 -2.715 6.405 1.00 71.06 199 LYS A CA 1
ATOM 1537 C C . LYS A 1 199 ? -3.084 -1.887 7.651 1.00 71.06 199 LYS A C 1
ATOM 1539 O O . LYS A 1 199 ? -3.761 -2.384 8.548 1.00 71.06 199 LYS A O 1
ATOM 1544 N N . PHE A 1 200 ? -2.593 -0.653 7.725 1.00 69.88 200 PHE A N 1
ATOM 1545 C CA . PHE A 1 200 ? -2.936 0.289 8.783 1.00 69.88 200 PHE A CA 1
ATOM 1546 C C . PHE A 1 200 ? -4.375 0.785 8.616 1.00 69.88 200 PHE A C 1
ATOM 1548 O O . PHE A 1 200 ? -5.140 0.709 9.574 1.00 69.88 200 PHE A O 1
ATOM 1555 N N . LEU A 1 201 ? -4.757 1.187 7.399 1.00 68.69 201 LEU A N 1
ATOM 1556 C CA . LEU A 1 201 ? -6.117 1.620 7.059 1.00 68.69 201 LEU A CA 1
ATOM 1557 C C . LEU A 1 201 ? -7.168 0.539 7.344 1.00 68.69 201 LEU A C 1
ATOM 1559 O O . LEU A 1 201 ? -8.276 0.860 7.762 1.00 68.69 201 LEU A O 1
ATOM 1563 N N . LEU A 1 202 ? -6.818 -0.740 7.172 1.00 66.69 202 LEU A N 1
ATOM 1564 C CA . LEU A 1 202 ? -7.730 -1.869 7.403 1.00 66.69 202 LEU A CA 1
ATOM 1565 C C . LEU A 1 202 ? -7.481 -2.635 8.718 1.00 66.69 202 LEU A C 1
ATOM 1567 O O . LEU A 1 202 ? -8.058 -3.707 8.918 1.00 66.69 202 LEU A O 1
ATOM 1571 N N . ASP A 1 203 ? -6.638 -2.091 9.603 1.00 65.94 203 ASP A N 1
ATOM 1572 C CA . ASP A 1 203 ? -6.244 -2.636 10.915 1.00 65.94 203 ASP A CA 1
ATOM 1573 C C . ASP A 1 203 ? -5.848 -4.129 10.911 1.00 65.94 203 ASP A C 1
ATOM 1575 O O . ASP A 1 203 ? -6.269 -4.935 11.742 1.00 65.94 203 ASP A O 1
ATOM 1579 N N . ILE A 1 204 ? -4.990 -4.532 9.973 1.00 62.03 204 ILE A N 1
ATOM 1580 C CA . ILE A 1 204 ? -4.426 -5.888 9.913 1.00 62.03 204 ILE A CA 1
ATOM 1581 C C . ILE A 1 204 ? -3.013 -5.863 10.530 1.00 62.03 204 ILE A C 1
ATOM 1583 O O . ILE A 1 204 ? -2.156 -5.081 10.124 1.00 62.03 204 ILE A O 1
ATOM 1587 N N . ARG A 1 205 ? -2.736 -6.709 11.535 1.00 58.81 205 ARG A N 1
ATOM 1588 C CA . ARG A 1 205 ? -1.408 -6.865 12.175 1.00 58.81 205 ARG A CA 1
ATOM 1589 C C . ARG A 1 205 ? -0.778 -8.160 11.678 1.00 58.81 205 ARG A C 1
ATOM 1591 O O . ARG A 1 205 ? -1.471 -9.152 11.504 1.00 58.81 205 ARG A O 1
ATOM 1598 N N . VAL A 1 206 ? 0.530 -8.161 11.469 1.00 56.31 206 VAL A N 1
ATOM 1599 C CA . VAL A 1 206 ? 1.294 -9.387 11.210 1.00 56.31 206 VAL A CA 1
ATOM 1600 C C . VAL A 1 206 ? 1.997 -9.743 12.515 1.00 56.31 206 VAL A C 1
ATOM 1602 O O . VAL A 1 206 ? 2.625 -8.868 13.103 1.00 56.31 206 VAL A O 1
ATOM 1605 N N . HIS A 1 207 ? 1.855 -10.982 12.989 1.00 54.22 207 HIS A N 1
ATOM 1606 C CA . HIS A 1 207 ? 2.569 -11.463 14.174 1.00 54.22 207 HIS A CA 1
ATOM 1607 C C . HIS A 1 207 ? 3.702 -12.402 13.735 1.00 54.22 207 HIS A C 1
ATOM 1609 O O . HIS A 1 207 ? 3.571 -13.161 12.769 1.00 54.22 207 HIS A O 1
ATOM 1615 N N . SER A 1 208 ? 4.834 -12.324 14.431 1.00 52.84 208 SER A N 1
ATOM 1616 C CA . SER A 1 208 ? 5.903 -13.320 14.320 1.00 52.84 208 SER A CA 1
ATOM 1617 C C . SER A 1 208 ? 5.483 -14.581 15.080 1.00 52.84 208 SER A C 1
ATOM 1619 O O . SER A 1 208 ? 4.956 -14.461 16.182 1.00 52.84 208 SER A O 1
ATOM 1621 N N . LEU A 1 209 ? 5.703 -15.778 14.521 1.00 56.72 209 LEU A N 1
ATOM 1622 C CA . LEU A 1 209 ? 5.472 -17.031 15.262 1.00 56.72 209 LEU A CA 1
ATOM 1623 C C . LEU A 1 209 ? 6.555 -17.303 16.309 1.00 56.72 209 LEU A C 1
ATOM 1625 O O . LEU A 1 209 ? 6.334 -18.089 17.221 1.00 56.72 209 LEU A O 1
ATOM 1629 N N . THR A 1 210 ? 7.745 -16.732 16.127 1.00 55.94 210 THR A N 1
ATOM 1630 C CA . THR A 1 210 ? 8.950 -17.153 16.854 1.00 55.94 210 THR A CA 1
ATOM 1631 C C . THR A 1 210 ? 9.191 -16.340 18.120 1.00 55.94 210 THR A C 1
ATOM 1633 O O . THR A 1 210 ? 9.944 -16.779 18.981 1.00 55.94 210 THR A O 1
ATOM 1636 N N . ASP A 1 211 ? 8.567 -15.169 18.244 1.00 52.34 211 ASP A N 1
ATOM 1637 C CA . ASP A 1 211 ? 8.785 -14.273 19.375 1.00 52.34 211 ASP A CA 1
ATOM 1638 C C . ASP A 1 211 ? 7.474 -14.064 20.154 1.00 52.34 211 ASP A C 1
ATOM 1640 O O . ASP A 1 211 ? 6.534 -13.482 19.596 1.00 52.34 211 ASP A O 1
ATOM 1644 N N . PRO A 1 212 ? 7.383 -14.504 21.426 1.00 54.16 212 PRO A N 1
ATOM 1645 C CA . PRO A 1 212 ? 6.217 -14.283 22.284 1.00 54.16 212 PRO A CA 1
ATOM 1646 C C . PRO A 1 212 ? 5.866 -12.801 22.456 1.00 54.16 212 PRO A C 1
ATOM 1648 O O . PRO A 1 212 ? 4.711 -12.466 22.714 1.00 54.16 212 PRO A O 1
ATOM 1651 N N . GLN A 1 213 ? 6.845 -11.901 22.291 1.00 58.97 213 GLN A N 1
ATOM 1652 C CA . GLN A 1 213 ? 6.631 -10.453 22.377 1.00 58.97 213 GLN A CA 1
ATOM 1653 C C . GLN A 1 213 ? 6.113 -9.838 21.065 1.00 58.97 213 GLN A C 1
ATOM 1655 O O . GLN A 1 213 ? 5.733 -8.666 21.037 1.00 58.97 213 GLN A O 1
ATOM 1660 N N . GLY A 1 214 ? 6.048 -10.612 19.975 1.00 58.41 214 GLY A N 1
ATOM 1661 C CA . GLY A 1 214 ? 5.421 -10.202 18.717 1.00 58.41 214 GLY A CA 1
ATOM 1662 C C . GLY A 1 214 ? 6.188 -9.144 17.915 1.00 58.41 214 GLY A C 1
ATOM 1663 O O . GLY A 1 214 ? 5.621 -8.574 16.979 1.00 58.41 214 GLY A O 1
ATOM 1664 N N . VAL A 1 215 ? 7.455 -8.874 18.239 1.00 64.75 215 VAL A N 1
ATOM 1665 C CA . VAL A 1 215 ? 8.281 -7.891 17.524 1.00 64.75 215 VAL A CA 1
ATOM 1666 C C . VAL A 1 215 ? 9.062 -8.596 16.412 1.00 64.75 215 VAL A C 1
ATOM 1668 O O . VAL A 1 215 ? 9.826 -9.522 16.663 1.00 64.75 215 VAL A O 1
ATOM 1671 N N . LEU A 1 216 ? 8.880 -8.186 15.152 1.00 65.50 216 LEU A N 1
ATOM 1672 C CA . LEU A 1 216 ? 9.727 -8.684 14.063 1.00 65.50 216 LEU A CA 1
ATOM 1673 C C . LEU A 1 216 ? 11.140 -8.108 14.197 1.00 65.50 216 LEU A C 1
ATOM 1675 O O . LEU A 1 216 ? 11.312 -6.897 14.354 1.00 65.50 216 LEU A O 1
ATOM 1679 N N . SER A 1 217 ? 12.167 -8.945 14.032 1.00 77.56 217 SER A N 1
ATOM 1680 C CA . SER A 1 217 ? 13.534 -8.431 13.927 1.00 77.56 217 SER A CA 1
ATOM 1681 C C . SER A 1 217 ? 13.669 -7.480 12.724 1.00 77.56 217 SER A C 1
ATOM 1683 O O . SER A 1 217 ? 13.070 -7.687 11.658 1.00 77.56 217 SER A O 1
ATOM 1685 N N . LYS A 1 218 ? 14.495 -6.433 12.872 1.00 79.56 218 LYS A N 1
ATOM 1686 C CA . LYS A 1 218 ? 14.776 -5.454 11.801 1.00 79.56 218 LYS A CA 1
ATOM 1687 C C . LYS A 1 218 ? 15.280 -6.143 10.525 1.00 79.56 218 LYS A C 1
ATOM 1689 O O . LYS A 1 218 ? 14.903 -5.763 9.421 1.00 79.56 218 LYS A O 1
ATOM 1694 N N . TRP A 1 219 ? 16.076 -7.202 10.684 1.00 80.12 219 TRP A N 1
ATOM 1695 C CA . TRP A 1 219 ? 16.639 -7.972 9.575 1.00 80.12 219 TRP A CA 1
ATOM 1696 C C . TRP A 1 219 ? 15.596 -8.799 8.815 1.00 80.12 219 TRP A C 1
ATOM 1698 O O . TRP A 1 219 ? 15.582 -8.787 7.584 1.00 80.12 219 TRP A O 1
ATOM 1708 N N . GLN A 1 220 ? 14.687 -9.486 9.517 1.00 77.12 220 GLN A N 1
ATOM 1709 C CA . GLN A 1 220 ? 13.591 -10.217 8.864 1.00 77.12 220 GLN A CA 1
ATOM 1710 C C . GLN A 1 220 ? 12.659 -9.261 8.113 1.00 77.12 220 GLN A C 1
ATOM 1712 O O . GLN A 1 220 ? 12.250 -9.554 6.990 1.00 77.12 220 GLN A O 1
ATOM 1717 N N . SER A 1 221 ? 12.388 -8.094 8.703 1.00 78.00 221 SER A N 1
ATOM 1718 C CA . SER A 1 221 ? 11.587 -7.040 8.077 1.00 78.00 221 SER A CA 1
ATOM 1719 C C . SER A 1 221 ? 12.241 -6.525 6.792 1.00 78.00 221 SER A C 1
ATOM 1721 O O . SER A 1 221 ? 11.589 -6.483 5.750 1.00 78.00 221 SER A O 1
ATOM 1723 N N . ALA A 1 222 ? 13.545 -6.231 6.829 1.00 81.38 222 ALA A N 1
ATOM 1724 C CA . ALA A 1 222 ? 14.298 -5.808 5.651 1.00 81.38 222 ALA A CA 1
ATOM 1725 C C . ALA A 1 222 ? 14.293 -6.878 4.549 1.00 81.38 222 ALA A C 1
ATOM 1727 O O . ALA A 1 222 ? 13.986 -6.574 3.401 1.00 81.38 222 ALA A O 1
ATOM 1728 N N . ARG A 1 223 ? 14.551 -8.150 4.886 1.00 81.50 223 ARG A N 1
ATOM 1729 C CA . ARG A 1 223 ? 14.535 -9.250 3.903 1.00 81.50 223 ARG A CA 1
ATOM 1730 C C . ARG A 1 223 ? 13.173 -9.424 3.241 1.00 81.50 223 ARG A C 1
ATOM 1732 O O . ARG A 1 223 ? 13.121 -9.659 2.036 1.00 81.50 223 ARG A O 1
ATOM 1739 N N . ARG A 1 224 ? 12.083 -9.298 4.006 1.00 81.31 224 ARG A N 1
ATOM 1740 C CA . ARG A 1 224 ? 10.725 -9.356 3.453 1.00 81.31 224 ARG A CA 1
ATOM 1741 C C . ARG A 1 224 ? 10.461 -8.177 2.519 1.00 81.31 224 ARG A C 1
ATOM 1743 O O . ARG A 1 224 ? 9.947 -8.412 1.434 1.00 81.31 224 ARG A O 1
ATOM 1750 N N . ALA A 1 225 ? 10.853 -6.963 2.913 1.00 83.88 225 ALA A N 1
ATOM 1751 C CA . ALA A 1 225 ? 10.718 -5.765 2.084 1.00 83.88 225 ALA A CA 1
ATOM 1752 C C . ALA A 1 225 ? 11.490 -5.885 0.764 1.00 83.88 225 ALA A C 1
ATOM 1754 O O . ALA A 1 225 ? 10.951 -5.575 -0.295 1.00 83.88 225 ALA A O 1
ATOM 1755 N N . VAL A 1 226 ? 12.738 -6.367 0.811 1.00 85.62 226 VAL A N 1
ATOM 1756 C CA . VAL A 1 226 ? 13.552 -6.598 -0.394 1.00 85.62 226 VAL A CA 1
ATOM 1757 C C . VAL A 1 226 ? 12.883 -7.635 -1.290 1.00 85.62 226 VAL A C 1
ATOM 1759 O O . VAL A 1 226 ? 12.699 -7.385 -2.475 1.00 85.62 226 VAL A O 1
ATOM 1762 N N . ALA A 1 227 ? 12.490 -8.784 -0.732 1.00 85.25 227 ALA A N 1
ATOM 1763 C CA . ALA A 1 227 ? 11.885 -9.858 -1.510 1.00 85.25 227 ALA A CA 1
ATOM 1764 C C . ALA A 1 227 ? 10.570 -9.422 -2.168 1.00 85.25 227 ALA A C 1
ATOM 1766 O O . ALA A 1 227 ? 10.386 -9.679 -3.353 1.00 85.25 227 ALA A O 1
ATOM 1767 N N . SER A 1 228 ? 9.690 -8.727 -1.436 1.00 84.00 228 SER A N 1
ATOM 1768 C CA . SER A 1 228 ? 8.447 -8.212 -2.016 1.00 84.00 228 SER A CA 1
ATOM 1769 C C . SER A 1 228 ? 8.729 -7.172 -3.093 1.00 84.00 228 SER A C 1
ATOM 1771 O O . SER A 1 228 ? 8.178 -7.266 -4.175 1.00 84.00 228 SER A O 1
ATOM 1773 N N . THR A 1 229 ? 9.649 -6.235 -2.856 1.00 88.12 229 THR A N 1
ATOM 1774 C CA . THR A 1 229 ? 9.949 -5.181 -3.839 1.00 88.12 229 THR A CA 1
ATOM 1775 C C . THR A 1 229 ? 10.563 -5.748 -5.119 1.00 88.12 229 THR A C 1
ATOM 1777 O O . THR A 1 229 ? 10.202 -5.326 -6.217 1.00 88.12 229 THR A O 1
ATOM 1780 N N . LEU A 1 230 ? 11.465 -6.728 -4.998 1.00 88.94 230 LEU A N 1
ATOM 1781 C CA . LEU A 1 230 ? 12.061 -7.400 -6.153 1.00 88.94 230 LEU A CA 1
ATOM 1782 C C . LEU A 1 230 ? 11.025 -8.184 -6.958 1.00 88.94 230 LEU A C 1
ATOM 1784 O O . LEU A 1 230 ? 11.081 -8.159 -8.183 1.00 88.94 230 LEU A O 1
ATOM 1788 N N . VAL A 1 231 ? 10.095 -8.862 -6.283 1.00 87.56 231 VAL A N 1
ATOM 1789 C CA . VAL A 1 231 ? 9.035 -9.640 -6.938 1.00 87.56 231 VAL A CA 1
ATOM 1790 C C . VAL A 1 231 ? 7.991 -8.732 -7.585 1.00 87.56 231 VAL A C 1
ATOM 1792 O O . VAL A 1 231 ? 7.638 -8.957 -8.738 1.00 87.56 231 VAL A O 1
ATOM 1795 N N . ASP A 1 232 ? 7.526 -7.711 -6.867 1.00 84.56 232 ASP A N 1
ATOM 1796 C CA . ASP A 1 232 ? 6.394 -6.887 -7.292 1.00 84.56 232 ASP A CA 1
ATOM 1797 C C . ASP A 1 232 ? 6.794 -5.878 -8.380 1.00 84.56 232 ASP A C 1
ATOM 1799 O O . ASP A 1 232 ? 6.039 -5.655 -9.322 1.00 84.56 232 ASP A O 1
ATOM 1803 N N . VAL A 1 233 ? 7.978 -5.262 -8.264 1.00 89.88 233 VAL A N 1
ATOM 1804 C CA . VAL A 1 233 ? 8.399 -4.158 -9.149 1.00 89.88 233 VAL A CA 1
ATOM 1805 C C . VAL A 1 233 ? 9.752 -4.428 -9.796 1.00 89.88 233 VAL A C 1
ATOM 1807 O O . VAL A 1 233 ? 9.925 -4.170 -10.982 1.00 89.88 233 VAL A O 1
ATOM 1810 N N . GLY A 1 234 ? 10.711 -4.985 -9.054 1.00 90.31 234 GLY A N 1
ATOM 1811 C CA . GLY A 1 234 ? 12.079 -5.179 -9.542 1.00 90.31 234 GLY A CA 1
ATOM 1812 C C . GLY A 1 234 ? 12.167 -6.057 -10.792 1.00 90.31 234 GLY A C 1
ATOM 1813 O O . GLY A 1 234 ? 12.865 -5.697 -11.737 1.00 90.31 234 GLY A O 1
ATOM 1814 N N . LEU A 1 235 ? 11.439 -7.176 -10.826 1.00 90.44 235 LEU A N 1
ATOM 1815 C CA . LEU A 1 235 ? 11.439 -8.093 -11.967 1.00 90.44 235 LEU A CA 1
ATOM 1816 C C . LEU A 1 235 ? 10.819 -7.458 -13.217 1.00 90.44 235 LEU A C 1
ATOM 1818 O O . LEU A 1 235 ? 11.349 -7.618 -14.315 1.00 90.44 235 LEU A O 1
ATOM 1822 N N . TYR A 1 236 ? 9.735 -6.699 -13.039 1.00 89.19 236 TYR A N 1
ATOM 1823 C CA . TYR A 1 236 ? 9.073 -5.986 -14.128 1.00 89.19 236 TYR A CA 1
ATOM 1824 C C . TYR A 1 236 ? 9.948 -4.847 -14.664 1.00 89.19 236 TYR A C 1
ATOM 1826 O O . TYR A 1 236 ? 10.176 -4.760 -15.867 1.00 89.19 236 TYR A O 1
ATOM 1834 N N . SER A 1 237 ? 10.537 -4.036 -13.780 1.00 91.06 237 SER A N 1
ATOM 1835 C CA . SER A 1 237 ? 11.509 -3.003 -14.158 1.00 91.06 237 SER A CA 1
ATOM 1836 C C . SER A 1 237 ? 12.708 -3.595 -14.902 1.00 91.06 237 SER A C 1
ATOM 1838 O O . SER A 1 237 ? 13.124 -3.060 -15.927 1.00 91.06 237 SER A O 1
ATOM 1840 N N . ALA A 1 238 ? 13.241 -4.732 -14.442 1.00 89.12 238 ALA A N 1
ATOM 1841 C CA . ALA A 1 238 ? 14.326 -5.430 -15.128 1.00 89.12 238 ALA A CA 1
ATOM 1842 C C . ALA A 1 238 ? 13.900 -5.943 -16.514 1.00 89.12 238 ALA A C 1
ATOM 1844 O O . ALA A 1 238 ? 14.688 -5.855 -17.456 1.00 89.12 238 ALA A O 1
ATOM 1845 N N . ALA A 1 239 ? 12.665 -6.438 -16.661 1.00 91.69 239 ALA A N 1
ATOM 1846 C CA . ALA A 1 239 ? 12.111 -6.834 -17.953 1.00 91.69 239 ALA A CA 1
ATOM 1847 C C . ALA A 1 239 ? 12.027 -5.642 -18.919 1.00 91.69 239 ALA A C 1
ATOM 1849 O O . ALA A 1 239 ? 12.443 -5.766 -20.073 1.00 91.69 239 ALA A O 1
ATOM 1850 N N . CYS A 1 240 ? 11.556 -4.485 -18.445 1.00 89.38 240 CYS A N 1
ATOM 1851 C CA . CYS A 1 240 ? 11.484 -3.251 -19.230 1.00 89.38 240 CYS A CA 1
ATOM 1852 C C . CYS A 1 240 ? 12.875 -2.760 -19.647 1.00 89.38 240 CYS A C 1
ATOM 1854 O O . CYS A 1 240 ? 13.099 -2.490 -20.823 1.00 89.38 240 CYS A O 1
ATOM 1856 N N . ILE A 1 241 ? 13.838 -2.716 -18.723 1.00 89.50 241 ILE A N 1
ATOM 1857 C CA . ILE A 1 241 ? 15.222 -2.319 -19.031 1.00 89.50 241 ILE A CA 1
ATOM 1858 C C . ILE A 1 241 ? 15.859 -3.296 -20.032 1.00 89.50 241 ILE A C 1
ATOM 1860 O O . ILE A 1 241 ? 16.539 -2.874 -20.965 1.00 89.50 241 ILE A O 1
ATOM 1864 N N . ALA A 1 242 ? 15.620 -4.604 -19.889 1.00 88.12 242 ALA A N 1
ATOM 1865 C CA . ALA A 1 242 ? 16.109 -5.600 -20.841 1.00 88.12 242 ALA A CA 1
ATOM 1866 C C . ALA A 1 242 ? 15.489 -5.427 -22.237 1.00 88.12 242 ALA A C 1
ATOM 1868 O O . ALA A 1 242 ? 16.195 -5.596 -23.232 1.00 88.12 242 ALA A O 1
ATOM 1869 N N . LEU A 1 243 ? 14.199 -5.073 -22.311 1.00 88.19 243 LEU A N 1
ATOM 1870 C CA . LEU A 1 243 ? 13.507 -4.789 -23.571 1.00 88.19 243 LEU A CA 1
ATOM 1871 C C . LEU A 1 243 ? 14.135 -3.586 -24.269 1.00 88.19 243 LEU A C 1
ATOM 1873 O O . LEU A 1 243 ? 14.474 -3.654 -25.446 1.00 88.19 243 LEU A O 1
ATOM 1877 N N . LEU A 1 244 ? 14.335 -2.517 -23.501 1.00 85.88 244 LEU A N 1
ATOM 1878 C CA . LEU A 1 244 ? 14.940 -1.270 -23.945 1.00 85.88 244 LEU A CA 1
ATOM 1879 C C . LEU A 1 244 ? 16.389 -1.455 -24.416 1.00 85.88 244 LEU A C 1
ATOM 1881 O O . LEU A 1 244 ? 16.797 -0.855 -25.403 1.00 85.88 244 LEU A O 1
ATOM 1885 N N . ALA A 1 245 ? 17.140 -2.359 -23.786 1.00 84.62 245 ALA A N 1
ATOM 1886 C CA . ALA A 1 245 ? 18.480 -2.755 -24.222 1.00 84.62 245 ALA A CA 1
ATOM 1887 C C . ALA A 1 245 ? 18.491 -3.682 -25.463 1.00 84.62 245 ALA A C 1
ATOM 1889 O O . ALA A 1 245 ? 19.540 -4.231 -25.804 1.00 84.62 245 ALA A O 1
ATOM 1890 N N . GLY A 1 246 ? 17.338 -3.932 -26.099 1.00 86.62 246 GLY A N 1
ATOM 1891 C CA . GLY A 1 246 ? 17.199 -4.797 -27.277 1.00 86.62 246 GLY A CA 1
ATOM 1892 C C . GLY A 1 246 ? 17.251 -6.302 -26.980 1.00 86.62 246 GLY A C 1
ATOM 1893 O O . GLY A 1 246 ? 17.282 -7.122 -27.898 1.00 86.62 246 GLY A O 1
ATOM 1894 N N . LYS A 1 247 ? 17.249 -6.712 -25.704 1.00 89.69 247 LYS A N 1
ATOM 1895 C CA . LYS A 1 247 ? 17.298 -8.126 -25.291 1.00 89.69 247 LYS A CA 1
ATOM 1896 C C . LYS A 1 247 ? 15.887 -8.703 -25.151 1.00 89.69 247 LYS A C 1
ATOM 1898 O O . LYS A 1 247 ? 15.462 -9.065 -24.053 1.00 89.69 247 LYS A O 1
ATOM 1903 N N . PHE A 1 248 ? 15.175 -8.832 -26.271 1.00 86.94 248 PHE A N 1
ATOM 1904 C CA . PHE A 1 248 ? 13.770 -9.269 -26.315 1.00 86.94 248 PHE A CA 1
ATOM 1905 C C . PHE A 1 248 ? 13.497 -10.587 -25.578 1.00 86.94 248 PHE A C 1
ATOM 1907 O O . PHE A 1 248 ? 12.586 -10.653 -24.757 1.00 86.94 248 PHE A O 1
ATOM 1914 N N . VAL A 1 249 ? 14.310 -11.625 -25.810 1.00 88.75 249 VAL A N 1
ATOM 1915 C CA . VAL A 1 249 ? 14.121 -12.939 -25.165 1.00 88.75 249 VAL A CA 1
ATOM 1916 C C . VAL A 1 249 ? 14.282 -12.837 -23.647 1.00 88.75 249 VAL A C 1
ATOM 1918 O O . VAL A 1 249 ? 13.467 -13.370 -22.900 1.00 88.75 249 VAL A O 1
ATOM 1921 N N . LEU A 1 250 ? 15.304 -12.114 -23.178 1.00 87.06 250 LEU A N 1
ATOM 1922 C CA . LEU A 1 250 ? 15.540 -11.909 -21.748 1.00 87.06 250 LEU A CA 1
ATOM 1923 C C . LEU A 1 250 ? 14.388 -11.130 -21.104 1.00 87.06 250 LEU A C 1
ATOM 1925 O O . LEU A 1 250 ? 13.941 -11.489 -20.017 1.00 87.06 250 LEU A O 1
ATOM 1929 N N . SER A 1 251 ? 13.903 -10.089 -21.785 1.00 89.06 251 SER A N 1
ATOM 1930 C CA . SER A 1 251 ? 12.745 -9.311 -21.349 1.00 89.06 251 SER A CA 1
ATOM 1931 C C . SER A 1 251 ? 11.499 -10.181 -21.212 1.00 89.06 251 SER A C 1
ATOM 1933 O O . SER A 1 251 ? 10.865 -10.171 -20.159 1.00 89.06 251 SER A O 1
ATOM 1935 N N . LEU A 1 252 ? 11.200 -11.000 -22.224 1.00 88.44 252 LEU A N 1
ATOM 1936 C CA . LEU A 1 252 ? 10.052 -11.902 -22.205 1.00 88.44 252 LEU A CA 1
ATOM 1937 C C . LEU A 1 252 ? 10.148 -12.905 -21.048 1.00 88.44 252 LEU A C 1
ATOM 1939 O O . LEU A 1 252 ? 9.174 -13.103 -20.326 1.00 88.44 252 LEU A O 1
ATOM 1943 N N . VAL A 1 253 ? 11.326 -13.494 -20.822 1.00 92.06 253 VAL A N 1
ATOM 1944 C CA . VAL A 1 253 ? 11.554 -14.424 -19.704 1.00 92.06 253 VAL A CA 1
ATOM 1945 C C . VAL A 1 253 ? 11.363 -13.731 -18.351 1.00 92.06 253 VAL A C 1
ATOM 1947 O O . VAL A 1 253 ? 10.691 -14.280 -17.479 1.00 92.06 253 VAL A O 1
ATOM 1950 N N . LEU A 1 254 ? 11.911 -12.524 -18.169 1.00 89.06 254 LEU A N 1
ATOM 1951 C CA . LEU A 1 254 ? 11.735 -11.736 -16.942 1.00 89.06 254 LEU A CA 1
ATOM 1952 C C . LEU A 1 254 ? 10.271 -11.342 -16.722 1.00 89.06 254 LEU A C 1
ATOM 1954 O O . LEU A 1 254 ? 9.783 -11.409 -15.595 1.00 89.06 254 LEU A O 1
ATOM 1958 N N . TRP A 1 255 ? 9.558 -10.985 -17.789 1.00 92.44 255 TRP A N 1
ATOM 1959 C CA . TRP A 1 255 ? 8.137 -10.663 -17.737 1.00 92.44 255 TRP A CA 1
ATOM 1960 C C . TRP A 1 255 ? 7.295 -11.881 -17.339 1.00 92.44 255 TRP A C 1
ATOM 1962 O O . TRP A 1 255 ? 6.503 -11.790 -16.402 1.00 92.44 255 TRP A O 1
ATOM 1972 N N . VAL A 1 256 ? 7.516 -13.046 -17.963 1.00 90.19 256 VAL A N 1
ATOM 1973 C CA . VAL A 1 256 ? 6.833 -14.296 -17.581 1.00 90.19 256 VAL A CA 1
ATOM 1974 C C . VAL A 1 256 ? 7.138 -14.643 -16.125 1.00 90.19 256 VAL A C 1
ATOM 1976 O O . VAL A 1 256 ? 6.225 -14.963 -15.364 1.00 90.19 256 VAL A O 1
ATOM 1979 N N . ALA A 1 257 ? 8.399 -14.529 -15.700 1.00 87.31 257 ALA A N 1
ATOM 1980 C CA . ALA A 1 257 ? 8.780 -14.756 -14.310 1.00 87.31 257 ALA A CA 1
ATOM 1981 C C . ALA A 1 257 ? 8.063 -13.790 -13.346 1.00 87.31 257 ALA A C 1
ATOM 1983 O O . ALA A 1 257 ? 7.672 -14.206 -12.254 1.00 87.31 257 ALA A O 1
ATOM 1984 N N . ALA A 1 258 ? 7.834 -12.536 -13.754 1.00 86.62 258 ALA A N 1
ATOM 1985 C CA . ALA A 1 258 ? 7.133 -11.535 -12.953 1.00 86.62 258 ALA A CA 1
ATOM 1986 C C . ALA A 1 258 ? 5.649 -11.891 -12.809 1.00 86.62 258 ALA A C 1
ATOM 1988 O O . ALA A 1 258 ? 5.124 -11.901 -11.696 1.00 86.62 258 ALA A O 1
ATOM 1989 N N . VAL A 1 259 ? 4.994 -12.269 -13.912 1.00 85.38 259 VAL A N 1
ATOM 1990 C CA . VAL A 1 259 ? 3.594 -12.726 -13.915 1.00 85.38 259 VAL A CA 1
ATOM 1991 C C . VAL A 1 259 ? 3.432 -13.967 -13.040 1.00 85.38 259 VAL A C 1
ATOM 1993 O O . VAL A 1 259 ? 2.538 -14.019 -12.199 1.00 85.38 259 VAL A O 1
ATOM 1996 N N . VAL A 1 260 ? 4.324 -14.948 -13.179 1.00 85.00 260 VAL A N 1
ATOM 1997 C CA . VAL A 1 260 ? 4.305 -16.169 -12.366 1.00 85.00 260 VAL A CA 1
ATOM 1998 C C . VAL A 1 260 ? 4.480 -15.841 -10.881 1.00 85.00 260 VAL A C 1
ATOM 2000 O O . VAL A 1 260 ? 3.727 -16.347 -10.046 1.00 85.00 260 VAL A O 1
ATOM 2003 N N . ALA A 1 261 ? 5.422 -14.963 -10.531 1.00 81.88 261 ALA A N 1
ATOM 2004 C CA . ALA A 1 261 ? 5.635 -14.551 -9.147 1.00 81.88 261 ALA A CA 1
ATOM 2005 C C . ALA A 1 261 ? 4.428 -13.780 -8.574 1.00 81.88 261 ALA A C 1
ATOM 2007 O O . ALA A 1 261 ? 4.033 -14.030 -7.432 1.00 81.88 261 ALA A O 1
ATOM 2008 N N . LEU A 1 262 ? 3.791 -12.922 -9.379 1.00 81.25 262 LEU A N 1
ATOM 2009 C CA . LEU A 1 262 ? 2.558 -12.219 -9.025 1.00 81.25 262 LEU A CA 1
ATOM 2010 C C . LEU A 1 262 ? 1.409 -13.202 -8.772 1.00 81.25 262 LEU A C 1
ATOM 2012 O O . LEU A 1 262 ? 0.728 -13.096 -7.754 1.00 81.25 262 LEU A O 1
ATOM 2016 N N . VAL A 1 263 ? 1.225 -14.196 -9.646 1.00 81.00 263 VAL A N 1
ATOM 2017 C CA . VAL A 1 263 ? 0.207 -15.246 -9.483 1.00 81.00 263 VAL A CA 1
ATOM 2018 C C . VAL A 1 263 ? 0.464 -16.042 -8.204 1.00 81.00 263 VAL A C 1
ATOM 2020 O O . VAL A 1 263 ? -0.448 -16.199 -7.395 1.00 81.00 263 VAL A O 1
ATOM 2023 N N . PHE A 1 264 ? 1.701 -16.475 -7.944 1.00 79.06 264 PHE A N 1
ATOM 2024 C CA . PHE A 1 264 ? 2.036 -17.171 -6.696 1.00 79.06 264 PHE A CA 1
ATOM 2025 C C . PHE A 1 264 ? 1.815 -16.316 -5.440 1.00 79.06 264 PHE A C 1
ATOM 2027 O O . PHE A 1 264 ? 1.535 -16.866 -4.370 1.00 79.06 264 PHE A O 1
ATOM 2034 N N . ASN A 1 265 ? 1.919 -14.991 -5.553 1.00 77.88 265 ASN A N 1
ATOM 2035 C CA . ASN A 1 265 ? 1.620 -14.063 -4.465 1.00 77.88 265 ASN A CA 1
ATOM 2036 C C . ASN A 1 265 ? 0.102 -13.828 -4.303 1.00 77.88 265 ASN A C 1
ATOM 2038 O O . ASN A 1 265 ? -0.393 -13.730 -3.179 1.00 77.88 265 ASN A O 1
ATOM 2042 N N . ALA A 1 266 ? -0.651 -13.808 -5.407 1.00 71.62 266 ALA A N 1
ATOM 2043 C CA . ALA A 1 266 ? -2.092 -13.561 -5.434 1.00 71.62 266 ALA A CA 1
ATOM 2044 C C . ALA A 1 266 ? -2.937 -14.792 -5.056 1.00 71.62 266 ALA A C 1
ATOM 2046 O O . ALA A 1 266 ? -3.889 -14.670 -4.289 1.00 71.62 266 ALA A O 1
ATOM 2047 N N . VAL A 1 267 ? -2.574 -15.990 -5.527 1.00 72.81 267 VAL A N 1
ATOM 2048 C CA . VAL A 1 267 ? -3.271 -17.266 -5.254 1.00 72.81 267 VAL A CA 1
ATOM 2049 C C . VAL A 1 267 ? -3.579 -17.494 -3.762 1.00 72.81 267 VAL A C 1
ATOM 2051 O O . VAL A 1 267 ? -4.717 -17.834 -3.424 1.00 72.81 267 VAL A O 1
ATOM 2054 N N . PRO A 1 268 ? -2.645 -17.280 -2.816 1.00 64.44 268 PRO A N 1
ATOM 2055 C CA . PRO A 1 268 ? -2.936 -17.507 -1.405 1.00 64.44 268 PRO A CA 1
ATOM 2056 C C . PRO A 1 268 ? -3.880 -16.471 -0.763 1.00 64.44 268 PRO A C 1
ATOM 2058 O O . PRO A 1 268 ? -4.325 -16.703 0.366 1.00 64.44 268 PRO A O 1
ATOM 2061 N N . LEU A 1 269 ? -4.276 -15.393 -1.459 1.00 63.03 269 LEU A N 1
ATOM 2062 C CA . LEU A 1 269 ? -5.346 -14.492 -0.995 1.00 63.03 269 LEU A CA 1
ATOM 2063 C C . LEU A 1 269 ? -6.702 -15.209 -0.866 1.00 63.03 269 LEU A C 1
ATOM 2065 O O . LEU A 1 269 ? -7.529 -14.776 -0.062 1.00 63.03 269 LEU A O 1
ATOM 2069 N N . ALA A 1 270 ? -6.907 -16.317 -1.590 1.00 60.06 270 ALA A N 1
ATOM 2070 C CA . ALA A 1 270 ? -8.181 -17.032 -1.651 1.00 60.06 270 ALA A CA 1
ATOM 2071 C C . ALA A 1 270 ? -8.355 -18.164 -0.617 1.00 60.06 270 ALA A C 1
ATOM 2073 O O . ALA A 1 270 ? -9.478 -18.625 -0.429 1.00 60.06 270 ALA A O 1
ATOM 2074 N N . GLY A 1 271 ? -7.310 -18.622 0.094 1.00 55.47 271 GLY A N 1
ATOM 2075 C CA . GLY A 1 271 ? -7.536 -19.751 1.017 1.00 55.47 271 GLY A CA 1
ATOM 2076 C C . GLY A 1 271 ? -6.395 -20.310 1.870 1.00 55.47 271 GLY A C 1
ATOM 2077 O O . GLY A 1 271 ? -6.659 -21.220 2.659 1.00 55.47 271 GLY A O 1
ATOM 2078 N N . GLY A 1 272 ? -5.156 -19.802 1.792 1.00 62.88 272 GLY A N 1
ATOM 2079 C CA . GLY A 1 272 ? -3.999 -20.465 2.424 1.00 62.88 272 GLY A CA 1
ATOM 2080 C C . GLY A 1 272 ? -2.932 -19.544 3.027 1.00 62.88 272 GLY A C 1
ATOM 2081 O O . GLY A 1 272 ? -2.999 -18.322 2.926 1.00 62.88 272 GLY A O 1
ATOM 2082 N N . ARG A 1 273 ? -1.923 -20.145 3.682 1.00 61.50 273 ARG A N 1
ATOM 2083 C CA . ARG A 1 273 ? -0.675 -19.448 4.061 1.00 61.50 273 ARG A CA 1
ATOM 2084 C C . ARG A 1 273 ? 0.084 -19.096 2.779 1.00 61.50 273 ARG A C 1
ATOM 2086 O O . ARG A 1 273 ? 0.361 -19.995 1.988 1.00 61.50 273 ARG A O 1
ATOM 2093 N N . THR A 1 274 ? 0.433 -17.824 2.590 1.00 63.28 274 THR A N 1
ATOM 2094 C CA . THR A 1 274 ? 1.202 -17.384 1.417 1.00 63.28 274 THR A CA 1
ATOM 2095 C C . THR A 1 274 ? 2.613 -17.993 1.437 1.00 63.28 274 THR A C 1
ATOM 2097 O O . THR A 1 274 ? 3.164 -18.278 2.504 1.00 63.28 274 THR A O 1
ATOM 2100 N N . VAL A 1 275 ? 3.219 -18.216 0.265 1.00 66.06 275 VAL A N 1
ATOM 2101 C CA . VAL A 1 275 ? 4.599 -18.738 0.159 1.00 66.06 275 VAL A CA 1
ATOM 2102 C C . VAL A 1 275 ? 5.585 -17.791 0.851 1.00 66.06 275 VAL A C 1
ATOM 2104 O O . VAL A 1 275 ? 6.517 -18.235 1.518 1.00 66.06 275 VAL A O 1
ATOM 2107 N N . ILE A 1 276 ? 5.315 -16.485 0.781 1.00 64.44 276 ILE A N 1
ATOM 2108 C CA . ILE A 1 276 ? 6.073 -15.440 1.475 1.00 64.44 276 ILE A CA 1
ATOM 2109 C C . ILE A 1 276 ? 5.928 -15.572 2.994 1.00 64.44 276 ILE A C 1
ATOM 2111 O O . ILE A 1 276 ? 6.916 -15.439 3.709 1.00 64.44 276 ILE A O 1
ATOM 2115 N N . ASP A 1 277 ? 4.735 -15.881 3.503 1.00 64.56 277 ASP A N 1
ATOM 2116 C CA . ASP A 1 277 ? 4.524 -16.102 4.936 1.00 64.56 277 ASP A CA 1
ATOM 2117 C C . ASP A 1 277 ? 5.235 -17.368 5.436 1.00 64.56 277 ASP A C 1
ATOM 2119 O O . ASP A 1 277 ? 5.767 -17.361 6.547 1.00 64.56 277 ASP A O 1
ATOM 2123 N N . ARG A 1 278 ? 5.326 -18.422 4.606 1.00 70.69 278 ARG A N 1
ATOM 2124 C CA . ARG A 1 278 ? 6.164 -19.600 4.904 1.00 70.69 278 ARG A CA 1
ATOM 2125 C C . ARG A 1 278 ? 7.653 -19.251 4.903 1.00 70.69 278 ARG A C 1
ATOM 2127 O O . ARG A 1 278 ? 8.359 -19.618 5.833 1.00 70.69 278 ARG A O 1
ATOM 2134 N N . LEU A 1 279 ? 8.119 -18.508 3.898 1.00 67.00 279 LEU A N 1
ATOM 2135 C CA . LEU A 1 279 ? 9.509 -18.044 3.785 1.00 67.00 279 LEU A CA 1
ATOM 2136 C C . LEU A 1 279 ? 9.925 -17.122 4.934 1.00 67.00 279 LEU A C 1
ATOM 2138 O O . LEU A 1 279 ? 11.078 -17.155 5.359 1.00 67.00 279 LEU A O 1
ATOM 2142 N N . ALA A 1 280 ? 9.001 -16.292 5.411 1.00 60.03 280 ALA A N 1
ATOM 2143 C CA . ALA A 1 280 ? 9.248 -15.329 6.474 1.00 60.03 280 ALA A CA 1
ATOM 2144 C C . ALA A 1 280 ? 9.010 -15.903 7.881 1.00 60.03 280 ALA A C 1
ATOM 2146 O O . ALA A 1 280 ? 9.357 -15.239 8.854 1.00 60.03 280 ALA A O 1
ATOM 2147 N N . GLY A 1 281 ? 8.417 -17.098 8.009 1.00 61.34 281 GLY A N 1
ATOM 2148 C CA . GLY A 1 281 ? 8.036 -17.662 9.308 1.00 61.34 281 GLY A CA 1
ATOM 2149 C C . GLY A 1 281 ? 7.000 -16.807 10.049 1.00 61.34 281 GLY A C 1
ATOM 2150 O O . GLY A 1 281 ? 7.005 -16.744 11.276 1.00 61.34 281 GLY A O 1
ATOM 2151 N N . THR A 1 282 ? 6.132 -16.104 9.317 1.00 59.50 282 THR A N 1
ATOM 2152 C CA . THR A 1 282 ? 5.146 -15.173 9.888 1.00 59.50 282 THR A CA 1
ATOM 2153 C C . THR A 1 282 ? 3.731 -15.691 9.694 1.00 59.50 282 THR A C 1
ATOM 2155 O O . THR A 1 282 ? 3.401 -16.195 8.622 1.00 59.50 282 THR A O 1
ATOM 2158 N N . THR A 1 283 ? 2.854 -15.498 10.676 1.00 58.66 283 THR A N 1
ATOM 2159 C CA . THR A 1 283 ? 1.414 -15.717 10.511 1.00 58.66 283 THR A CA 1
ATOM 2160 C C . THR A 1 283 ? 0.686 -14.385 10.510 1.00 58.66 283 THR A C 1
ATOM 2162 O O . THR A 1 283 ? 0.813 -13.550 11.407 1.00 58.66 283 THR A O 1
ATOM 2165 N N . VAL A 1 284 ? -0.138 -14.183 9.485 1.00 54.38 284 VAL A N 1
ATOM 2166 C CA . VAL A 1 284 ? -1.079 -13.065 9.455 1.00 54.38 284 VAL A CA 1
ATOM 2167 C C . VAL A 1 284 ? -2.263 -13.423 10.351 1.00 54.38 284 VAL A C 1
ATOM 2169 O O . VAL A 1 284 ? -3.254 -14.000 9.904 1.00 54.38 284 VAL A O 1
ATOM 2172 N N . VAL A 1 285 ? -2.127 -13.119 11.640 1.00 54.12 285 VAL A N 1
ATOM 2173 C CA . VAL A 1 285 ? -3.210 -13.216 12.623 1.00 54.12 285 VAL A CA 1
ATOM 2174 C C . VAL A 1 285 ? -4.018 -11.925 12.570 1.00 54.12 285 VAL A C 1
ATOM 2176 O O . VAL A 1 285 ? -3.453 -10.834 12.545 1.00 54.12 285 VAL A O 1
ATOM 2179 N N . ARG A 1 286 ? -5.348 -12.029 12.535 1.00 53.31 286 ARG A N 1
ATOM 2180 C CA . ARG A 1 286 ? -6.244 -10.867 12.561 1.00 53.31 286 ARG A CA 1
ATOM 2181 C C . ARG A 1 286 ? -5.873 -10.009 13.773 1.00 53.31 286 ARG A C 1
ATOM 2183 O O . ARG A 1 286 ? -5.793 -10.524 14.886 1.00 53.31 286 ARG A O 1
ATOM 2190 N N . ALA A 1 287 ? -5.602 -8.717 13.570 1.00 52.66 287 ALA A N 1
ATOM 2191 C CA . ALA A 1 287 ? -5.442 -7.830 14.709 1.00 52.66 287 ALA A CA 1
ATOM 2192 C C . ALA A 1 287 ? -6.804 -7.781 15.384 1.00 52.66 287 ALA A C 1
ATOM 2194 O O . ALA A 1 287 ? -7.713 -7.114 14.903 1.00 52.66 287 ALA A O 1
ATOM 2195 N N . GLY A 1 288 ? -6.971 -8.479 16.498 1.00 53.62 288 GLY A N 1
ATOM 2196 C CA . GLY A 1 288 ? -8.151 -8.310 17.334 1.00 53.62 288 GLY A CA 1
ATOM 2197 C C . GLY A 1 288 ? -8.222 -6.910 17.946 1.00 53.62 288 GLY A C 1
ATOM 2198 O O . GLY A 1 288 ? -8.921 -6.757 18.922 1.00 53.62 288 GLY A O 1
ATOM 2199 N N . LEU A 1 289 ? -7.485 -5.906 17.451 1.00 56.75 289 LEU A N 1
ATOM 2200 C CA . LEU A 1 289 ? -7.486 -4.536 17.954 1.00 56.75 289 LEU A CA 1
ATOM 2201 C C . LEU A 1 289 ? -8.817 -3.865 17.657 1.00 56.75 289 LEU A C 1
ATOM 2203 O O . LEU A 1 289 ? -9.444 -3.429 18.608 1.00 56.75 289 LEU A O 1
ATOM 2207 N N . TYR A 1 290 ? -9.307 -3.898 16.414 1.00 54.66 290 TYR A N 1
ATOM 2208 C CA . TYR A 1 290 ? -10.657 -3.418 16.112 1.00 54.66 290 TYR A CA 1
ATOM 2209 C C . TYR A 1 290 ? -11.738 -4.206 16.854 1.00 54.66 290 TYR A C 1
ATOM 2211 O O . TYR A 1 290 ? -12.730 -3.646 17.291 1.00 54.66 290 TYR A O 1
ATOM 2219 N N . GLN A 1 291 ? -11.553 -5.518 17.025 1.00 67.25 291 GLN A N 1
ATOM 2220 C CA . GLN A 1 291 ? -12.517 -6.344 17.749 1.00 67.25 291 GLN A CA 1
ATOM 2221 C C . GLN A 1 291 ? -12.475 -6.072 19.253 1.00 67.25 291 GLN A C 1
ATOM 2223 O O . GLN A 1 291 ? -13.530 -6.002 19.858 1.00 67.25 291 GLN A O 1
ATOM 2228 N N . LYS A 1 292 ? -11.296 -5.826 19.833 1.00 69.81 292 LYS A N 1
ATOM 2229 C CA . LYS A 1 292 ? -11.109 -5.417 21.229 1.00 69.81 292 LYS A CA 1
ATOM 2230 C C . LYS A 1 292 ? -11.544 -3.981 21.467 1.00 69.81 292 LYS A C 1
ATOM 2232 O O . LYS A 1 292 ? -12.093 -3.718 22.519 1.00 69.81 292 LYS A O 1
ATOM 2237 N N . SER A 1 293 ? -11.337 -3.060 20.528 1.00 70.56 293 SER A N 1
ATOM 2238 C CA . SER A 1 293 ? -11.818 -1.681 20.640 1.00 70.56 293 SER A CA 1
ATOM 2239 C C . SER A 1 293 ? -13.323 -1.616 20.427 1.00 70.56 293 SER A C 1
ATOM 2241 O O . SER A 1 293 ? -13.992 -0.853 21.103 1.00 70.56 293 SER A O 1
ATOM 2243 N N . TRP A 1 294 ? -13.869 -2.443 19.534 1.00 72.25 294 TRP A N 1
ATOM 2244 C CA . TRP A 1 294 ? -15.308 -2.595 19.352 1.00 72.25 294 TRP A CA 1
ATOM 2245 C C . TRP A 1 294 ? -15.959 -3.290 20.546 1.00 72.25 294 TRP A C 1
ATOM 2247 O O . TRP A 1 294 ? -17.009 -2.852 20.992 1.00 72.25 294 TRP A O 1
ATOM 2257 N N . GLN A 1 295 ? -15.335 -4.335 21.094 1.00 77.38 295 GLN A N 1
ATOM 2258 C CA . GLN A 1 295 ? -15.775 -4.972 22.336 1.00 77.38 295 GLN A CA 1
ATOM 2259 C C . GLN A 1 295 ? -15.682 -3.983 23.494 1.00 77.38 295 GLN A C 1
ATOM 2261 O O . GLN A 1 295 ? -16.691 -3.752 24.131 1.00 77.38 295 GLN A O 1
ATOM 2266 N N . ALA A 1 296 ? -14.564 -3.277 23.668 1.00 75.25 296 ALA A N 1
ATOM 2267 C CA . ALA A 1 296 ? -14.427 -2.241 24.690 1.00 75.25 296 ALA A CA 1
ATOM 2268 C C . ALA A 1 296 ? -15.438 -1.096 24.511 1.00 75.25 296 ALA A C 1
ATOM 2270 O O . ALA A 1 296 ? -15.987 -0.616 25.495 1.00 75.25 296 ALA A O 1
ATOM 2271 N N . ALA A 1 297 ? -15.734 -0.677 23.276 1.00 76.69 297 ALA A N 1
ATOM 2272 C CA . ALA A 1 297 ? -16.764 0.322 22.997 1.00 76.69 297 ALA A CA 1
ATOM 2273 C C . ALA A 1 297 ? -18.175 -0.215 23.281 1.00 76.69 297 ALA A C 1
ATOM 2275 O O . ALA A 1 297 ? -19.023 0.508 23.798 1.00 76.69 297 ALA A O 1
ATOM 2276 N N . ARG A 1 298 ? -18.437 -1.490 22.976 1.00 81.94 298 ARG A N 1
ATOM 2277 C CA . ARG A 1 298 ? -19.710 -2.153 23.274 1.00 81.94 298 ARG A CA 1
ATOM 2278 C C . ARG A 1 298 ? -19.896 -2.333 24.777 1.00 81.94 298 ARG A C 1
ATOM 2280 O O . ARG A 1 298 ? -20.984 -2.067 25.273 1.00 81.94 298 ARG A O 1
ATOM 2287 N N . ASP A 1 299 ? -18.845 -2.726 25.481 1.00 83.44 299 ASP A N 1
ATOM 2288 C CA . ASP A 1 299 ? -18.820 -2.885 26.930 1.00 83.44 299 ASP A CA 1
ATOM 2289 C C . ASP A 1 299 ? -18.997 -1.523 27.607 1.00 83.44 299 ASP A C 1
ATOM 2291 O O . ASP A 1 299 ? -19.834 -1.392 28.496 1.00 83.44 299 ASP A O 1
ATOM 2295 N N . ALA A 1 300 ? -18.335 -0.473 27.108 1.00 76.44 300 ALA A N 1
ATOM 2296 C CA . ALA A 1 300 ? -18.557 0.900 27.558 1.00 76.44 300 ALA A CA 1
ATOM 2297 C C . ALA A 1 300 ? -20.010 1.353 27.328 1.00 76.44 300 ALA A C 1
ATOM 2299 O O . ALA A 1 300 ? -20.633 1.888 28.241 1.00 76.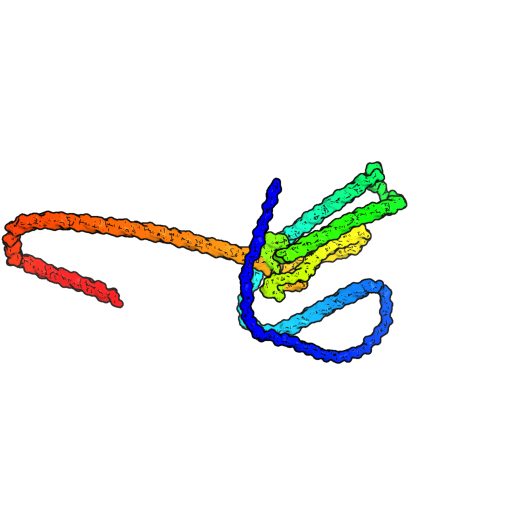44 300 ALA A O 1
ATOM 2300 N N . ALA A 1 301 ? -20.597 1.059 26.164 1.00 81.62 301 ALA A N 1
ATOM 2301 C CA . ALA A 1 301 ? -21.994 1.386 25.872 1.00 81.62 301 ALA A CA 1
ATOM 2302 C C . ALA A 1 301 ? -22.998 0.582 26.725 1.00 81.62 301 ALA A C 1
ATOM 2304 O O . ALA A 1 301 ? -24.110 1.050 26.985 1.00 81.62 301 ALA A O 1
ATOM 2305 N N . ILE A 1 302 ? -22.643 -0.636 27.150 1.00 86.06 302 ILE A N 1
ATOM 2306 C CA . ILE A 1 302 ? -23.442 -1.429 28.096 1.00 86.06 302 ILE A CA 1
ATOM 2307 C C . ILE A 1 302 ? -23.346 -0.819 29.499 1.00 86.06 302 ILE A C 1
ATOM 2309 O O . ILE A 1 302 ? -24.377 -0.668 30.157 1.00 86.06 302 ILE A O 1
ATOM 2313 N N . VAL A 1 303 ? -22.147 -0.420 29.932 1.00 88.19 303 VAL A N 1
ATOM 2314 C CA . VAL A 1 303 ? -21.925 0.252 31.223 1.00 88.19 303 VAL A CA 1
ATOM 2315 C C . VAL A 1 303 ? -22.668 1.587 31.279 1.00 88.19 303 VAL A C 1
ATOM 2317 O O . VAL A 1 303 ? -23.342 1.860 32.268 1.00 88.19 303 VAL A O 1
ATOM 2320 N N . GLU A 1 304 ? -22.640 2.377 30.207 1.00 86.38 304 GLU A N 1
ATOM 2321 C CA . GLU A 1 304 ? -23.351 3.657 30.123 1.00 86.38 304 GLU A CA 1
ATOM 2322 C C . GLU A 1 304 ? -24.876 3.476 30.188 1.00 86.38 304 GLU A C 1
ATOM 2324 O O . GLU A 1 304 ? -25.554 4.153 30.964 1.00 86.38 304 GLU A O 1
ATOM 2329 N N . ARG A 1 305 ? -25.425 2.481 29.474 1.00 87.25 305 ARG A N 1
ATOM 2330 C CA . ARG A 1 305 ? -26.849 2.115 29.602 1.00 87.25 305 ARG A CA 1
ATOM 2331 C C . ARG A 1 305 ? -27.201 1.617 31.002 1.00 87.25 305 ARG A C 1
ATOM 2333 O O . ARG A 1 305 ? -28.308 1.872 31.478 1.00 87.25 305 ARG A O 1
ATOM 2340 N N . GLY A 1 306 ? -26.287 0.902 31.657 1.00 87.44 306 GLY A N 1
ATOM 2341 C CA . GLY A 1 306 ? -26.432 0.485 33.050 1.00 87.44 306 GLY A CA 1
ATOM 2342 C C . GLY A 1 306 ? -26.490 1.683 33.998 1.00 87.44 306 GLY A C 1
ATOM 2343 O O . GLY A 1 306 ? -27.403 1.769 34.819 1.00 87.44 306 GLY A O 1
ATOM 2344 N N . ALA A 1 307 ? -25.579 2.642 33.826 1.00 86.38 307 ALA A N 1
ATOM 2345 C CA . ALA A 1 307 ? -25.513 3.864 34.620 1.00 86.38 307 ALA A CA 1
ATOM 2346 C C . ALA A 1 307 ? -26.768 4.736 34.450 1.00 86.38 307 ALA A C 1
ATOM 2348 O O . ALA A 1 307 ? -27.355 5.154 35.447 1.00 86.38 307 ALA A O 1
ATOM 2349 N N . GLN A 1 308 ? -27.249 4.934 33.217 1.00 90.31 308 GLN A N 1
ATOM 2350 C CA . GLN A 1 308 ? -28.496 5.667 32.967 1.00 90.31 308 GLN A CA 1
ATOM 2351 C C . GLN A 1 308 ? -29.709 4.990 33.615 1.00 90.31 308 GLN A C 1
ATOM 2353 O O . GLN A 1 308 ? -30.526 5.657 34.248 1.00 90.31 308 GLN A O 1
ATOM 2358 N N . ARG A 1 309 ? -29.832 3.658 33.521 1.00 90.50 309 ARG A N 1
ATOM 2359 C CA . ARG A 1 309 ? -30.931 2.931 34.184 1.00 90.50 309 ARG A CA 1
ATOM 2360 C C . ARG A 1 309 ? -30.867 3.051 35.704 1.00 90.50 309 ARG A C 1
ATOM 2362 O O . ARG A 1 309 ? -31.913 3.192 36.336 1.00 90.50 309 ARG A O 1
ATOM 2369 N N . ALA A 1 310 ? -29.667 3.022 36.282 1.00 88.62 310 ALA A N 1
ATOM 2370 C CA . ALA A 1 310 ? -29.476 3.221 37.714 1.00 88.62 310 ALA A CA 1
ATOM 2371 C C . ALA A 1 310 ? -29.873 4.641 38.151 1.00 88.62 310 ALA A C 1
ATOM 2373 O O . ALA A 1 310 ? -30.536 4.794 39.174 1.00 88.62 310 ALA A O 1
ATOM 2374 N N . GLN A 1 311 ? -29.547 5.664 37.354 1.00 90.38 311 GLN A N 1
ATOM 2375 C CA . GLN A 1 311 ? -29.950 7.049 37.620 1.00 90.38 311 GLN A CA 1
ATOM 2376 C C . GLN A 1 311 ? -31.471 7.227 37.561 1.00 90.38 311 GLN A C 1
ATOM 2378 O O . GLN A 1 311 ? -32.056 7.715 38.525 1.00 90.38 311 GLN A O 1
ATOM 2383 N N . VAL A 1 312 ? -32.131 6.736 36.507 1.00 92.88 312 VAL A N 1
ATOM 2384 C CA . VAL A 1 312 ? -33.602 6.786 36.396 1.00 92.88 312 VAL A CA 1
ATOM 2385 C C . VAL A 1 312 ? -34.271 6.010 37.540 1.00 92.88 312 VAL A C 1
ATOM 2387 O O . VAL A 1 312 ? -35.296 6.433 38.074 1.00 92.88 312 VAL A O 1
ATOM 2390 N N . GLY A 1 313 ? -33.688 4.880 37.954 1.00 88.94 313 GLY A N 1
ATOM 2391 C CA . GLY A 1 313 ? -34.145 4.125 39.121 1.00 88.94 313 GLY A CA 1
ATOM 2392 C C . GLY A 1 313 ? -34.018 4.918 40.425 1.00 88.94 313 GLY A C 1
ATOM 2393 O O . GLY A 1 313 ? -34.963 4.952 41.214 1.00 88.94 313 GLY A O 1
ATOM 2394 N N . ALA A 1 314 ? -32.889 5.599 40.631 1.00 90.81 314 ALA A N 1
ATOM 2395 C CA . ALA A 1 314 ? -32.654 6.442 41.800 1.00 90.81 314 ALA A CA 1
ATOM 2396 C C . ALA A 1 314 ? -33.597 7.656 41.837 1.00 90.81 314 ALA A C 1
ATOM 2398 O O . ALA A 1 314 ? -34.127 7.985 42.897 1.00 90.81 314 ALA A O 1
ATOM 2399 N N . GLU A 1 315 ? -33.861 8.292 40.696 1.00 93.12 315 GLU A N 1
ATOM 2400 C CA . GLU A 1 315 ? -34.823 9.395 40.588 1.00 93.12 315 GLU A CA 1
ATOM 2401 C C . GLU A 1 315 ? -36.247 8.940 40.903 1.00 93.12 315 GLU A C 1
ATOM 2403 O O . GLU A 1 315 ? -36.929 9.576 41.707 1.00 93.12 315 GLU A O 1
ATOM 2408 N N . ARG A 1 316 ? -36.679 7.794 40.362 1.00 93.06 316 ARG A N 1
ATOM 2409 C CA . ARG A 1 316 ? -37.985 7.208 40.706 1.00 93.06 316 ARG A CA 1
ATOM 2410 C C . ARG A 1 316 ? -38.081 6.876 42.186 1.00 93.06 316 ARG A C 1
ATOM 2412 O O . ARG A 1 316 ? -39.106 7.148 42.799 1.00 93.06 316 ARG A O 1
ATOM 2419 N N . MET A 1 317 ? -37.022 6.324 42.773 1.00 91.31 317 MET A N 1
ATOM 2420 C CA . MET A 1 317 ? -37.007 6.018 44.200 1.00 91.31 317 MET A CA 1
ATOM 2421 C C . MET A 1 317 ? -37.101 7.299 45.038 1.00 91.31 317 MET A C 1
ATOM 2423 O O . MET A 1 317 ? -37.876 7.339 45.990 1.00 91.31 317 MET A O 1
ATOM 2427 N N . ARG A 1 318 ? -36.407 8.379 44.655 1.00 93.06 318 ARG A N 1
ATOM 2428 C CA . ARG A 1 318 ? -36.530 9.697 45.307 1.00 93.06 318 ARG A CA 1
ATOM 2429 C C . ARG A 1 318 ? -37.933 10.294 45.160 1.00 93.06 318 ARG A C 1
ATOM 2431 O O . ARG A 1 318 ? -38.464 10.819 46.136 1.00 93.06 318 ARG A O 1
ATOM 2438 N N . ALA A 1 319 ? -38.559 10.167 43.991 1.00 93.19 319 ALA A N 1
ATOM 2439 C CA . ALA A 1 319 ? -39.939 10.602 43.767 1.00 93.19 319 ALA A CA 1
ATOM 2440 C C . ALA A 1 319 ? -40.941 9.805 44.624 1.00 93.19 319 ALA A C 1
ATOM 2442 O O . ALA A 1 319 ? -41.826 10.377 45.250 1.00 93.19 319 ALA A O 1
ATOM 2443 N N . VAL A 1 320 ? -40.766 8.484 44.729 1.00 94.50 320 VAL A N 1
ATOM 2444 C CA . VAL A 1 320 ? -41.598 7.640 45.605 1.00 94.50 320 VAL A CA 1
ATOM 2445 C C . VAL A 1 320 ? -41.377 7.989 47.076 1.00 94.50 320 VAL A C 1
ATOM 2447 O O . VAL A 1 320 ? -42.338 8.083 47.832 1.00 94.50 320 VAL A O 1
ATOM 2450 N N . THR A 1 321 ? -40.127 8.216 47.484 1.00 92.75 321 THR A N 1
ATOM 2451 C CA . THR A 1 321 ? -39.793 8.548 48.877 1.00 92.75 321 THR A CA 1
ATOM 2452 C C . THR A 1 321 ? -40.384 9.900 49.274 1.00 92.75 321 THR A C 1
ATOM 2454 O O . THR A 1 321 ? -40.982 10.008 50.340 1.00 92.75 321 THR A O 1
ATOM 2457 N N . SER A 1 322 ? -40.292 10.910 48.403 1.00 93.38 322 SER A N 1
ATOM 2458 C CA . SER A 1 322 ? -40.900 12.228 48.640 1.00 93.38 322 SER A CA 1
ATOM 2459 C C . SER A 1 322 ? -42.429 12.164 48.685 1.00 93.38 322 SER A C 1
ATOM 2461 O O . SER A 1 322 ? -43.014 12.671 49.637 1.00 93.38 322 SER A O 1
ATOM 2463 N N . ALA A 1 323 ? -43.077 11.449 47.759 1.00 93.12 323 ALA A N 1
ATOM 2464 C CA . ALA A 1 323 ? -44.531 11.251 47.794 1.00 93.12 323 ALA A CA 1
ATOM 2465 C C . ALA A 1 323 ? -44.998 10.481 49.046 1.00 93.12 323 ALA A C 1
ATOM 2467 O O . ALA A 1 323 ? -46.068 10.745 49.598 1.00 93.12 323 ALA A O 1
ATOM 2468 N N . MET A 1 324 ? -44.202 9.516 49.519 1.00 91.81 324 MET A N 1
ATOM 2469 C CA . MET A 1 324 ? -44.488 8.793 50.759 1.00 91.81 324 MET A CA 1
ATOM 2470 C C . MET A 1 324 ? -44.325 9.697 51.985 1.00 91.81 324 MET A C 1
ATOM 2472 O O . MET A 1 324 ? -45.124 9.606 52.915 1.00 91.81 324 MET A O 1
ATOM 2476 N N . GLN A 1 325 ? -43.330 10.583 51.977 1.00 93.06 325 GLN A N 1
ATOM 2477 C CA . GLN A 1 325 ? -43.099 11.552 53.044 1.00 93.06 325 GLN A CA 1
ATOM 2478 C C . GLN A 1 325 ? -44.219 12.601 53.111 1.00 93.06 325 GLN A C 1
ATOM 2480 O O . GLN A 1 325 ? -44.694 12.902 54.202 1.00 93.06 325 GLN A O 1
ATOM 2485 N N . GLU A 1 326 ? -44.708 13.074 51.964 1.00 93.12 326 GLU A N 1
ATOM 2486 C CA . GLU A 1 326 ? -45.871 13.966 51.865 1.00 93.12 326 GLU A CA 1
ATOM 2487 C C . GLU A 1 326 ? -47.146 13.283 52.382 1.00 93.12 326 GLU A C 1
ATOM 2489 O O . GLU A 1 326 ? -47.857 13.832 53.224 1.00 93.12 326 GLU A O 1
ATOM 2494 N N . LYS A 1 327 ? -47.394 12.023 51.991 1.00 89.44 327 LYS A N 1
ATOM 2495 C CA . LYS A 1 327 ? -48.501 11.237 52.564 1.00 89.44 327 LYS A CA 1
ATOM 2496 C C . LYS A 1 327 ? -48.364 11.035 54.070 1.00 89.44 327 LYS A C 1
ATOM 2498 O O . LYS A 1 327 ? -49.366 11.086 54.775 1.00 89.44 327 LYS A O 1
ATOM 2503 N N . ALA A 1 328 ? -47.155 10.796 54.574 1.00 87.81 328 ALA A N 1
ATOM 2504 C CA . ALA A 1 328 ? -46.926 10.650 56.008 1.00 87.81 328 ALA A CA 1
ATOM 2505 C C . ALA A 1 328 ? -47.199 11.961 56.766 1.00 87.81 328 ALA A C 1
ATOM 2507 O O . ALA A 1 328 ? -47.759 11.919 57.860 1.00 87.81 328 ALA A O 1
ATOM 2508 N N . GLN A 1 329 ? -46.861 13.113 56.179 1.00 90.06 329 GLN A N 1
ATOM 2509 C CA . GLN A 1 329 ? -47.188 14.426 56.742 1.00 90.06 329 GLN A CA 1
ATOM 2510 C C . GLN A 1 329 ? -48.697 14.673 56.755 1.00 90.06 329 GLN A C 1
ATOM 2512 O O . GLN A 1 329 ? -49.230 15.024 57.804 1.00 90.06 329 GLN A O 1
ATOM 2517 N N . HIS A 1 330 ? -49.397 14.387 55.655 1.00 87.12 330 HIS A N 1
ATOM 2518 C CA . HIS A 1 330 ? -50.855 14.503 55.610 1.00 87.12 330 HIS A CA 1
ATOM 2519 C C . HIS A 1 330 ? -51.552 13.591 56.618 1.00 87.12 330 HIS A C 1
ATOM 2521 O O . HIS A 1 330 ? -52.475 14.029 57.294 1.00 87.12 330 HIS A O 1
ATOM 2527 N N . LEU A 1 331 ? -51.086 12.350 56.788 1.00 89.44 331 LEU A N 1
ATOM 2528 C CA . LEU A 1 331 ? -51.638 11.456 57.808 1.00 89.44 331 LEU A CA 1
ATOM 2529 C C . LEU A 1 331 ? -51.373 11.971 59.231 1.00 89.44 331 LEU A C 1
ATOM 2531 O O . LEU A 1 331 ? -52.234 11.832 60.095 1.00 89.44 331 LEU A O 1
ATOM 2535 N N . ALA A 1 332 ? -50.218 12.592 59.485 1.00 87.38 332 ALA A N 1
ATOM 2536 C CA . ALA A 1 332 ? -49.928 13.211 60.777 1.00 87.38 332 ALA A CA 1
ATOM 2537 C C . ALA A 1 332 ? -50.785 14.468 61.036 1.00 87.38 332 ALA A C 1
ATOM 2539 O O . ALA A 1 332 ? -51.178 14.721 62.178 1.00 87.38 332 ALA A O 1
ATOM 2540 N N . GLU A 1 333 ? -51.095 15.246 59.997 1.00 86.81 333 GLU A N 1
ATOM 2541 C CA . GLU A 1 333 ? -52.021 16.382 60.076 1.00 86.81 333 GLU A CA 1
ATOM 2542 C C . GLU A 1 333 ? -53.469 15.933 60.275 1.00 86.81 333 GLU A C 1
ATOM 2544 O O . GLU A 1 333 ? -54.154 16.480 61.139 1.00 86.81 333 GLU A O 1
ATOM 2549 N N . ASP A 1 334 ? -53.917 14.904 59.555 1.00 86.81 334 ASP A N 1
ATOM 2550 C CA . ASP A 1 334 ? -55.244 14.313 59.730 1.00 86.81 334 ASP A CA 1
ATOM 2551 C C . ASP A 1 334 ? -55.414 13.752 61.142 1.00 86.81 334 ASP A C 1
ATOM 2553 O O . ASP A 1 334 ? -56.444 13.990 61.772 1.00 86.81 334 ASP A O 1
ATOM 2557 N N . GLU A 1 335 ? -54.397 13.077 61.687 1.00 83.06 335 GLU A N 1
ATOM 2558 C CA . GLU A 1 335 ? -54.420 12.585 63.067 1.00 83.06 335 GLU A CA 1
ATOM 2559 C C . GLU A 1 335 ? -54.511 13.747 64.071 1.00 83.06 335 GLU A C 1
ATOM 2561 O O . GLU A 1 335 ? -55.296 13.692 65.020 1.00 83.06 335 GLU A O 1
ATOM 2566 N N . ARG A 1 336 ? -53.794 14.856 63.831 1.00 83.50 336 ARG A N 1
ATOM 2567 C CA . ARG A 1 336 ? -53.924 16.082 64.640 1.00 83.50 336 ARG A CA 1
ATOM 2568 C C . ARG A 1 336 ? -55.316 16.702 64.533 1.00 83.50 336 ARG A C 1
ATOM 2570 O O . ARG A 1 336 ? -55.885 17.091 65.551 1.00 83.50 336 ARG A O 1
ATOM 2577 N N . LEU A 1 337 ? -55.892 16.784 63.336 1.00 86.69 337 LEU A N 1
ATOM 2578 C CA . LEU A 1 337 ? -57.251 17.297 63.130 1.00 86.69 337 LEU A CA 1
ATOM 2579 C C . LEU A 1 337 ? -58.298 16.396 63.790 1.00 86.69 337 LEU A C 1
ATOM 2581 O O . LEU A 1 337 ? -59.284 16.891 64.344 1.00 86.69 337 LEU A O 1
ATOM 2585 N N . ARG A 1 338 ? -58.076 15.081 63.774 1.00 84.38 338 ARG A N 1
ATOM 2586 C CA . ARG A 1 338 ? -58.923 14.098 64.446 1.00 84.38 338 ARG A CA 1
ATOM 2587 C C . ARG A 1 338 ? -58.849 14.258 65.960 1.00 84.38 338 ARG A C 1
ATOM 2589 O O . ARG A 1 338 ? -59.897 14.391 66.580 1.00 84.38 338 ARG A O 1
ATOM 2596 N N . GLN A 1 339 ? -57.653 14.405 66.530 1.00 83.88 339 GLN A N 1
ATOM 2597 C CA . GLN A 1 339 ? -57.467 14.730 67.951 1.00 83.88 339 GLN A CA 1
ATOM 2598 C C . GLN A 1 339 ? -58.105 16.075 68.340 1.00 83.88 339 GLN A C 1
ATOM 2600 O O . GLN A 1 339 ? -58.690 16.205 69.418 1.00 83.88 339 GLN A O 1
ATOM 2605 N N . LEU A 1 340 ? -58.062 17.085 67.465 1.00 83.81 340 LEU A N 1
ATOM 2606 C CA . LEU A 1 340 ? -58.740 18.365 67.699 1.00 83.81 340 LEU A CA 1
ATOM 2607 C C . LEU A 1 340 ? -60.269 18.234 67.642 1.00 83.81 340 LEU A C 1
ATOM 2609 O O . LEU A 1 340 ? -60.966 18.833 68.462 1.00 83.81 340 LEU A O 1
ATOM 2613 N N . ARG A 1 341 ? -60.820 17.429 66.725 1.00 84.44 341 ARG A N 1
ATOM 2614 C CA . ARG A 1 341 ? -62.262 17.128 66.723 1.00 84.44 341 ARG A CA 1
ATOM 2615 C C . ARG A 1 341 ? -62.670 16.312 67.933 1.00 84.44 341 ARG A C 1
ATOM 2617 O O . ARG A 1 341 ? -63.687 16.636 68.529 1.00 84.44 341 ARG A O 1
ATOM 2624 N N . GLU A 1 342 ? -61.900 15.297 68.304 1.00 81.06 342 GLU A N 1
ATOM 2625 C CA . GLU A 1 342 ? -62.187 14.446 69.458 1.00 81.06 342 GLU A CA 1
ATOM 2626 C C . GLU A 1 342 ? -62.079 15.224 70.767 1.00 81.06 342 GLU A C 1
ATOM 2628 O O . GLU A 1 342 ? -62.921 15.044 71.638 1.00 81.06 342 GLU A O 1
ATOM 2633 N N . SER A 1 343 ? -61.129 16.154 70.902 1.00 78.06 343 SER A N 1
ATOM 2634 C CA . SER A 1 343 ? -61.051 17.022 72.086 1.00 78.06 343 SER A CA 1
ATOM 2635 C C . SER A 1 343 ? -62.223 18.009 72.162 1.00 78.06 343 SER A C 1
ATOM 2637 O O . SER A 1 343 ? -62.803 18.178 73.237 1.00 78.06 343 SER A O 1
ATOM 2639 N N . ASN A 1 344 ? -62.653 18.580 71.031 1.00 79.38 344 ASN A N 1
ATOM 2640 C CA . ASN A 1 344 ? -63.850 19.426 70.969 1.00 79.38 344 ASN A CA 1
ATOM 2641 C C . ASN A 1 344 ? -65.141 18.633 71.219 1.00 79.38 344 ASN A C 1
ATOM 2643 O O . ASN A 1 344 ? -65.991 19.070 71.994 1.00 79.38 344 ASN A O 1
ATOM 2647 N N . GLN A 1 345 ? -65.276 17.443 70.631 1.00 76.38 345 GLN A N 1
ATOM 2648 C CA . GLN A 1 345 ? -66.404 16.547 70.875 1.00 76.38 345 GLN A CA 1
ATOM 2649 C C . GLN A 1 345 ? -66.409 16.037 72.313 1.00 76.38 345 GLN A C 1
ATOM 2651 O O . GLN A 1 345 ? -67.475 15.979 72.910 1.00 76.38 345 GLN A O 1
ATOM 2656 N N . ALA A 1 346 ? -65.258 15.734 72.916 1.00 74.38 346 ALA A N 1
ATOM 2657 C CA . ALA A 1 346 ? -65.165 15.343 74.319 1.00 74.38 346 ALA A CA 1
ATOM 2658 C C . ALA A 1 346 ? -65.525 16.505 75.255 1.00 74.38 346 ALA A C 1
ATOM 2660 O O . ALA A 1 346 ? -66.201 16.289 76.260 1.00 74.38 346 ALA A O 1
ATOM 2661 N N . ALA A 1 347 ? -65.140 17.743 74.929 1.00 76.12 347 ALA A N 1
ATOM 2662 C CA . ALA A 1 347 ? -65.563 18.926 75.677 1.00 76.12 347 ALA A CA 1
ATOM 2663 C C . ALA A 1 347 ? -67.078 19.170 75.549 1.00 76.12 347 ALA A C 1
ATOM 2665 O O . ALA A 1 347 ? -67.747 19.455 76.545 1.00 76.12 347 ALA A O 1
ATOM 2666 N N . GLN A 1 348 ? -67.638 18.992 74.351 1.00 75.44 348 GLN A N 1
ATOM 2667 C CA . GLN A 1 348 ? -69.070 19.138 74.088 1.00 75.44 348 GLN A CA 1
ATOM 2668 C C . GLN A 1 348 ? -69.893 18.011 74.732 1.00 75.44 348 GLN A C 1
ATOM 2670 O O . GLN A 1 348 ? -70.904 18.285 75.373 1.00 75.44 348 GLN A O 1
ATOM 2675 N N . LEU A 1 349 ? -69.427 16.761 74.659 1.00 70.50 349 LEU A N 1
ATOM 2676 C CA . LEU A 1 349 ? -70.021 15.600 75.328 1.00 70.50 349 LEU A CA 1
ATOM 2677 C C . LEU A 1 349 ? -69.891 15.685 76.846 1.00 70.50 349 LEU A C 1
ATOM 2679 O O . LEU A 1 349 ? -70.788 15.224 77.538 1.00 70.50 349 LEU A O 1
ATOM 2683 N N . ARG A 1 350 ? -68.833 16.297 77.393 1.00 68.31 350 ARG A N 1
ATOM 2684 C CA . ARG A 1 350 ? -68.763 16.584 78.835 1.00 68.31 350 ARG A CA 1
ATOM 2685 C C . ARG A 1 350 ? -69.822 17.595 79.260 1.00 68.31 350 ARG A C 1
ATOM 2687 O O . ARG A 1 350 ? -70.412 17.398 80.313 1.00 68.31 350 ARG A O 1
ATOM 2694 N N . ARG A 1 351 ? -70.111 18.620 78.449 1.00 68.69 351 ARG A N 1
ATOM 2695 C CA . ARG A 1 351 ? -71.205 19.570 78.728 1.00 68.69 351 ARG A CA 1
ATOM 2696 C C . ARG A 1 351 ? -72.576 18.896 78.627 1.00 68.69 351 ARG A C 1
ATOM 2698 O O . ARG A 1 351 ? -73.331 18.912 79.589 1.00 68.69 351 ARG A O 1
ATOM 2705 N N . ILE A 1 352 ? -72.840 18.192 77.524 1.00 72.00 352 ILE A N 1
ATOM 2706 C CA . ILE A 1 352 ? -74.098 17.451 77.326 1.00 72.00 352 ILE A CA 1
ATOM 2707 C C . ILE A 1 352 ? -74.254 16.342 78.376 1.00 72.00 352 ILE A C 1
ATOM 2709 O O . ILE A 1 352 ? -75.349 16.115 78.869 1.00 72.00 352 ILE A O 1
ATOM 2713 N N . GLY A 1 353 ? -73.172 15.667 78.761 1.00 62.84 353 GLY A N 1
ATOM 2714 C CA . GLY A 1 353 ? -73.161 14.626 79.788 1.00 62.84 353 GLY A CA 1
ATOM 2715 C C . GLY A 1 353 ? -73.335 15.165 81.208 1.00 62.84 353 GLY A C 1
ATOM 2716 O O . GLY A 1 353 ? -73.911 14.474 82.044 1.00 62.84 353 GLY A O 1
ATOM 2717 N N . GLN A 1 354 ? -72.905 16.396 81.491 1.00 64.25 354 GLN A N 1
ATOM 2718 C CA . GLN A 1 354 ? -73.193 17.072 82.760 1.00 64.25 354 GLN A CA 1
ATOM 2719 C C . GLN A 1 354 ? -74.671 17.481 82.861 1.00 64.25 354 GLN A C 1
ATOM 2721 O O . GLN A 1 354 ? -75.263 17.326 83.931 1.00 64.25 354 GLN A O 1
ATOM 2726 N N . ASP A 1 355 ? -75.287 17.897 81.751 1.00 61.81 355 ASP A N 1
ATOM 2727 C CA . ASP A 1 355 ? -76.713 18.250 81.702 1.00 61.81 355 ASP A CA 1
ATOM 2728 C C . ASP A 1 355 ? -77.620 17.007 81.652 1.00 61.81 355 ASP A C 1
ATOM 2730 O O . ASP A 1 355 ? -78.607 16.907 82.383 1.00 61.81 355 ASP A O 1
ATOM 2734 N N . ALA A 1 356 ? -77.245 15.991 80.873 1.00 55.69 356 ALA A N 1
ATOM 2735 C CA . ALA A 1 356 ? -77.964 14.723 80.788 1.00 55.69 356 ALA A CA 1
ATOM 2736 C C . ALA A 1 356 ? -77.765 13.860 82.041 1.00 55.69 356 ALA A C 1
ATOM 2738 O O . ALA A 1 356 ? -78.697 13.170 82.456 1.00 55.69 356 ALA A O 1
ATOM 2739 N N . GLY A 1 357 ? -76.595 13.906 82.685 1.00 52.88 357 GLY A N 1
ATOM 2740 C CA . GLY A 1 357 ? -76.285 13.145 83.900 1.00 52.88 357 GLY A CA 1
ATOM 2741 C C . GLY A 1 357 ? -77.160 13.523 85.097 1.00 52.88 357 GLY A C 1
ATOM 2742 O O . GLY A 1 357 ? -77.456 12.664 85.928 1.00 52.88 357 GLY A O 1
ATOM 2743 N N . ARG A 1 358 ? -77.668 14.763 85.144 1.00 56.53 358 ARG A N 1
ATOM 2744 C CA . ARG A 1 358 ? -78.654 15.187 86.153 1.00 56.53 358 ARG A CA 1
ATOM 2745 C C . ARG A 1 358 ? -80.041 14.574 85.938 1.00 56.53 358 ARG A C 1
ATOM 2747 O O . ARG A 1 358 ? -80.742 14.346 86.916 1.00 56.53 358 ARG A O 1
ATOM 2754 N N . HIS A 1 359 ? -80.419 14.246 84.700 1.00 55.09 359 HIS A N 1
ATOM 2755 C CA . HIS A 1 359 ? -81.746 13.700 84.381 1.00 55.09 359 HIS A CA 1
ATOM 2756 C C . HIS A 1 359 ? -81.765 12.182 84.131 1.00 55.09 359 HIS A C 1
ATOM 2758 O O . HIS A 1 359 ? -82.779 11.530 84.366 1.00 55.09 359 HIS A O 1
ATOM 2764 N N . THR A 1 360 ? -80.649 11.578 83.718 1.00 51.88 360 THR A N 1
ATOM 2765 C CA . THR A 1 360 ? -80.581 10.147 83.354 1.00 51.88 360 THR A CA 1
ATOM 2766 C C . THR A 1 360 ? -80.075 9.236 84.473 1.00 51.88 360 THR A C 1
ATOM 2768 O O . THR A 1 360 ? -80.356 8.038 84.444 1.00 51.88 360 THR A O 1
ATOM 2771 N N . GLY A 1 361 ? -79.426 9.776 85.514 1.00 52.75 361 GLY A N 1
ATOM 2772 C CA . GLY A 1 361 ? -78.988 8.994 86.680 1.00 52.75 361 GLY A CA 1
ATOM 2773 C C . GLY A 1 361 ? -80.135 8.328 87.457 1.00 52.75 361 GLY A C 1
ATOM 2774 O O . GLY A 1 361 ? -79.942 7.264 88.046 1.00 52.75 361 GLY A O 1
ATOM 2775 N N . ALA A 1 362 ? -81.342 8.904 87.407 1.00 56.66 362 ALA A N 1
ATOM 2776 C CA . ALA A 1 362 ? -82.546 8.323 88.004 1.00 56.66 362 ALA A CA 1
ATOM 2777 C C . ALA A 1 362 ? -83.187 7.236 87.114 1.00 56.66 362 ALA A C 1
ATOM 2779 O O . ALA A 1 362 ? -83.616 6.203 87.623 1.00 56.66 362 ALA A O 1
ATOM 2780 N N . ALA A 1 363 ? -83.177 7.411 85.787 1.00 55.12 363 ALA A N 1
ATOM 2781 C CA . ALA A 1 363 ? -83.769 6.463 84.836 1.00 55.12 363 ALA A CA 1
ATOM 2782 C C . ALA A 1 363 ? -82.887 5.220 84.588 1.00 55.12 363 ALA A C 1
ATOM 2784 O O . ALA A 1 363 ? -83.389 4.104 84.451 1.00 55.12 363 ALA A O 1
ATOM 2785 N N . ALA A 1 364 ? -81.558 5.375 84.593 1.00 51.53 364 ALA A N 1
ATOM 2786 C CA . ALA A 1 364 ? -80.625 4.268 84.366 1.00 51.53 364 ALA A CA 1
ATOM 2787 C C . ALA A 1 364 ? -80.621 3.238 85.514 1.00 51.53 364 ALA A C 1
ATOM 2789 O O . ALA A 1 364 ? -80.431 2.045 85.272 1.00 51.53 364 ALA A O 1
ATOM 2790 N N . ARG A 1 365 ? -80.899 3.666 86.756 1.00 58.81 365 ARG A N 1
ATOM 2791 C CA . ARG A 1 365 ? -81.041 2.752 87.904 1.00 58.81 365 ARG A CA 1
ATOM 2792 C C . ARG A 1 365 ? -82.314 1.901 87.836 1.00 58.81 365 ARG A C 1
ATOM 2794 O O . ARG A 1 365 ? -82.301 0.784 88.338 1.00 58.81 365 ARG A O 1
ATOM 2801 N N . GLN A 1 366 ? -83.376 2.372 87.177 1.00 57.97 366 GLN A N 1
ATOM 2802 C CA . GLN A 1 366 ? -84.594 1.576 86.963 1.00 57.97 366 GLN A CA 1
ATOM 2803 C C . GLN A 1 366 ? -84.435 0.530 85.850 1.00 57.97 366 GLN A C 1
ATOM 2805 O O . GLN A 1 366 ? -84.997 -0.557 85.951 1.00 57.97 366 GLN A O 1
ATOM 2810 N N . LEU A 1 367 ? -83.633 0.806 84.818 1.00 54.03 367 LEU A N 1
ATOM 2811 C CA . LEU A 1 367 ? -83.439 -0.132 83.704 1.00 54.03 367 LEU A CA 1
ATOM 2812 C C . LEU A 1 367 ? -82.497 -1.300 84.033 1.00 54.03 367 LEU A C 1
ATOM 2814 O O . LEU A 1 367 ? -82.711 -2.407 83.533 1.00 54.03 367 LEU A O 1
ATOM 2818 N N . LEU A 1 368 ? -81.507 -1.087 84.908 1.00 56.91 368 LEU A N 1
ATOM 2819 C CA . LEU A 1 368 ? -80.564 -2.126 85.356 1.00 56.91 368 LEU A CA 1
ATOM 2820 C C . LEU A 1 368 ? -81.207 -3.229 86.215 1.00 56.91 368 LEU A C 1
ATOM 2822 O O . LEU A 1 368 ? -80.638 -4.311 86.314 1.00 56.91 368 LEU A O 1
ATOM 2826 N N . ASN A 1 369 ? -82.406 -2.992 86.756 1.00 59.84 369 ASN A N 1
ATOM 2827 C CA . ASN A 1 369 ? -83.186 -3.995 87.488 1.00 59.84 369 ASN A CA 1
ATOM 2828 C C . ASN A 1 369 ? -84.264 -4.685 86.629 1.00 59.84 369 ASN A C 1
ATOM 2830 O O . ASN A 1 369 ? -85.029 -5.489 87.154 1.00 59.84 369 ASN A O 1
ATOM 2834 N N . SER A 1 370 ? -84.351 -4.390 85.325 1.00 62.34 370 SER A N 1
ATOM 2835 C CA . SER A 1 370 ? -85.297 -5.062 84.423 1.00 62.34 370 SER A CA 1
ATOM 2836 C C . SER A 1 370 ? -84.677 -6.319 83.799 1.00 62.34 370 SER A C 1
ATOM 2838 O O . SER A 1 370 ? -83.495 -6.318 83.447 1.00 62.34 370 SER A O 1
ATOM 2840 N N . GLU A 1 371 ? -85.470 -7.377 83.592 1.00 66.38 371 GLU A N 1
ATOM 2841 C CA . GLU A 1 371 ? -85.029 -8.641 82.962 1.00 66.38 371 GLU A CA 1
ATOM 2842 C C . GLU A 1 371 ? -84.324 -8.433 81.608 1.00 66.38 371 GLU A C 1
ATOM 2844 O O . GLU A 1 371 ? -83.405 -9.170 81.246 1.00 66.38 371 GLU A O 1
ATOM 2849 N N . ARG A 1 372 ? -84.678 -7.367 80.876 1.00 60.09 372 ARG A N 1
ATOM 2850 C CA . ARG A 1 372 ? -84.034 -7.004 79.602 1.00 60.09 372 ARG A CA 1
ATOM 2851 C C . ARG A 1 372 ? -82.563 -6.599 79.765 1.00 60.09 372 ARG A C 1
ATOM 2853 O O . ARG A 1 372 ? -81.771 -6.824 78.852 1.00 60.09 372 ARG A O 1
ATOM 2860 N N . GLY A 1 373 ? -82.174 -6.049 80.918 1.00 61.56 373 GLY A N 1
ATOM 2861 C CA . GLY A 1 373 ? -80.783 -5.703 81.235 1.00 61.56 373 GLY A CA 1
ATOM 2862 C C . GLY A 1 373 ? -79.896 -6.929 81.475 1.00 61.56 373 GLY A C 1
ATOM 2863 O O . GLY A 1 373 ? -78.740 -6.946 81.047 1.00 61.56 373 GLY A O 1
ATOM 2864 N N . GLN A 1 374 ? -80.447 -7.986 82.076 1.00 66.56 374 GLN A N 1
ATOM 2865 C CA . GLN A 1 374 ? -79.741 -9.262 82.251 1.00 66.56 374 GLN A CA 1
ATOM 2866 C C . GLN A 1 374 ? -79.596 -10.006 80.919 1.00 66.56 374 GLN A C 1
ATOM 2868 O O . GLN A 1 374 ? -78.509 -10.487 80.595 1.00 66.56 374 GLN A O 1
ATOM 2873 N N . GLN A 1 375 ? -80.640 -9.993 80.082 1.00 71.81 375 GLN A N 1
ATOM 2874 C CA . GLN A 1 375 ? -80.598 -10.617 78.757 1.00 71.81 375 GLN A CA 1
ATOM 2875 C C . GLN A 1 375 ? -79.540 -9.967 77.844 1.00 71.81 375 GLN A C 1
ATOM 2877 O O . GLN A 1 375 ? -78.819 -10.669 77.131 1.00 71.81 375 GLN A O 1
ATOM 2882 N N . ALA A 1 376 ? -79.378 -8.640 77.930 1.00 67.12 376 ALA A N 1
ATOM 2883 C CA . ALA A 1 376 ? -78.347 -7.902 77.202 1.00 67.12 376 ALA A CA 1
ATOM 2884 C C . ALA A 1 376 ? -76.918 -8.255 77.664 1.00 67.12 376 ALA A C 1
ATOM 2886 O O . ALA A 1 376 ? -76.021 -8.422 76.827 1.00 67.12 376 ALA A O 1
ATOM 2887 N N . GLN A 1 377 ? -76.696 -8.425 78.974 1.00 70.94 377 GLN A N 1
ATOM 2888 C CA . GLN A 1 377 ? -75.391 -8.838 79.505 1.00 70.94 377 GLN A CA 1
ATOM 2889 C C . GLN A 1 377 ? -75.006 -10.258 79.076 1.00 70.94 377 GLN A C 1
ATOM 2891 O O . GLN A 1 377 ? -73.841 -10.498 78.743 1.00 70.94 377 GLN A O 1
ATOM 2896 N N . ASP A 1 378 ? -75.964 -11.179 79.003 1.00 74.12 378 ASP A N 1
ATOM 2897 C CA . ASP A 1 378 ? -75.693 -12.545 78.550 1.00 74.12 378 ASP A CA 1
ATOM 2898 C C . ASP A 1 378 ? -75.388 -12.609 77.051 1.00 74.12 378 ASP A C 1
ATOM 2900 O O . ASP A 1 378 ? -74.472 -13.329 76.634 1.00 74.12 378 ASP A O 1
ATOM 2904 N N . THR A 1 379 ? -76.059 -11.799 76.226 1.00 72.88 379 THR A N 1
ATOM 2905 C CA . THR A 1 379 ? -75.671 -11.652 74.814 1.00 72.88 379 THR A CA 1
ATOM 2906 C C . THR A 1 379 ? -74.287 -11.025 74.654 1.00 72.88 379 THR A C 1
ATOM 2908 O O . THR A 1 379 ? -73.503 -11.498 73.830 1.00 72.88 379 THR A O 1
ATOM 2911 N N . ALA A 1 380 ? -73.925 -10.035 75.477 1.00 70.12 380 ALA A N 1
ATOM 2912 C CA . ALA A 1 380 ? -72.599 -9.416 75.431 1.00 70.12 380 ALA A CA 1
ATOM 2913 C C . ALA A 1 380 ? -71.484 -10.404 75.821 1.00 70.12 380 ALA A C 1
ATOM 2915 O O . ALA A 1 380 ? -70.437 -10.450 75.169 1.00 70.12 380 ALA A O 1
ATOM 2916 N N . LYS A 1 381 ? -71.720 -11.259 76.826 1.00 77.50 381 LYS A N 1
ATOM 2917 C CA . LYS A 1 381 ? -70.785 -12.335 77.199 1.00 77.50 381 LYS A CA 1
ATOM 2918 C C . LYS A 1 381 ? -70.620 -13.364 76.078 1.00 77.50 381 LYS A C 1
ATOM 2920 O O . LYS A 1 381 ? -69.489 -13.748 75.776 1.00 77.50 381 LYS A O 1
ATOM 2925 N N . LYS A 1 382 ? -71.709 -13.753 75.403 1.00 79.19 382 LYS A N 1
ATOM 2926 C CA . LYS A 1 382 ? -71.653 -14.679 74.256 1.00 79.19 382 LYS A CA 1
ATOM 2927 C C . LYS A 1 382 ? -70.856 -14.093 73.088 1.00 79.19 382 LYS A C 1
ATOM 2929 O O . LYS A 1 382 ? -69.973 -14.765 72.556 1.00 79.19 382 LYS A O 1
ATOM 2934 N N . VAL A 1 383 ? -71.082 -12.825 72.743 1.00 78.88 383 VAL A N 1
ATOM 2935 C CA . VAL A 1 383 ? -70.343 -12.143 71.664 1.00 78.88 383 VAL A CA 1
ATOM 2936 C C . VAL A 1 383 ? -68.855 -11.993 72.005 1.00 78.88 383 VAL A C 1
ATOM 2938 O O . VAL A 1 383 ? -68.004 -12.273 71.161 1.00 78.88 383 VAL A O 1
ATOM 2941 N N . SER A 1 384 ? -68.531 -11.641 73.253 1.00 72.38 384 SER A N 1
ATOM 2942 C CA . SER A 1 384 ? -67.151 -11.568 73.756 1.00 72.38 384 SER A CA 1
ATOM 2943 C C . SER A 1 384 ? -66.414 -12.908 73.631 1.00 72.38 384 SER A C 1
ATOM 2945 O O . SER A 1 384 ? -65.293 -12.958 73.117 1.00 72.38 384 SER A O 1
ATOM 2947 N N . SER A 1 385 ? -67.064 -14.013 74.012 1.00 80.81 385 SER A N 1
ATOM 2948 C CA . SER A 1 385 ? -66.464 -15.349 73.898 1.00 80.81 385 SER A CA 1
ATOM 2949 C C . SER A 1 385 ? -66.214 -15.771 72.442 1.00 80.81 385 SER A C 1
ATOM 2951 O O . SER A 1 385 ? -65.146 -16.302 72.135 1.00 80.81 385 SER A O 1
ATOM 2953 N N . ASN A 1 386 ? -67.131 -15.438 71.523 1.00 81.38 386 ASN A N 1
ATOM 2954 C CA . ASN A 1 386 ? -66.974 -15.724 70.094 1.00 81.38 386 ASN A CA 1
ATOM 2955 C C . ASN A 1 386 ? -65.838 -14.918 69.453 1.00 81.38 386 ASN A C 1
ATOM 2957 O O . ASN A 1 386 ? -65.074 -15.458 68.653 1.00 81.38 386 ASN A O 1
ATOM 2961 N N . LEU A 1 387 ? -65.679 -13.645 69.821 1.00 77.00 387 LEU A N 1
ATOM 2962 C CA . LEU A 1 387 ? -64.573 -12.823 69.322 1.00 77.00 387 LEU A CA 1
ATOM 2963 C C . LEU A 1 387 ? -63.213 -13.355 69.787 1.00 77.00 387 LEU A C 1
ATOM 2965 O O . LEU A 1 387 ? -62.260 -13.359 69.006 1.00 77.00 387 LEU A O 1
ATOM 2969 N N . ARG A 1 388 ? -63.132 -13.862 71.023 1.00 79.56 388 ARG A N 1
ATOM 2970 C CA . ARG A 1 388 ? -61.904 -14.464 71.561 1.00 79.56 388 ARG A CA 1
ATOM 2971 C C . ARG A 1 388 ? -61.528 -15.747 70.814 1.00 79.56 388 ARG A C 1
ATOM 2973 O O . ARG A 1 388 ? -60.390 -15.874 70.374 1.00 79.56 388 ARG A O 1
ATOM 2980 N N . ALA A 1 389 ? -62.505 -16.615 70.544 1.00 78.88 389 ALA A N 1
ATOM 2981 C CA . ALA A 1 389 ? -62.298 -17.840 69.767 1.00 78.88 389 ALA A CA 1
ATOM 2982 C C . ALA A 1 389 ? -61.833 -17.568 68.320 1.00 78.88 389 ALA A C 1
ATOM 2984 O O . ALA A 1 389 ? -60.968 -18.271 67.791 1.00 78.88 389 ALA A O 1
ATOM 2985 N N . VAL A 1 390 ? -62.360 -16.521 67.674 1.00 80.38 390 VAL A N 1
ATOM 2986 C CA . VAL A 1 390 ? -61.923 -16.106 66.327 1.00 80.38 390 VAL A CA 1
ATOM 2987 C C . VAL A 1 390 ? -60.494 -15.553 66.341 1.00 80.38 390 VAL A C 1
ATOM 2989 O O . VAL A 1 390 ? -59.732 -15.791 65.397 1.00 80.38 390 VAL A O 1
ATOM 2992 N N . TYR A 1 391 ? -60.112 -14.841 67.402 1.00 76.38 391 TYR A N 1
ATOM 2993 C CA . TYR A 1 391 ? -58.767 -14.287 67.545 1.00 76.38 391 TYR A CA 1
ATOM 2994 C C . TYR A 1 391 ? -57.714 -15.387 67.744 1.00 76.38 391 TYR A C 1
ATOM 2996 O O . TYR A 1 391 ? -56.684 -15.384 67.065 1.00 76.38 391 TYR A O 1
ATOM 3004 N N . ASP A 1 392 ? -58.009 -16.380 68.585 1.00 79.94 392 ASP A N 1
ATOM 3005 C CA . ASP A 1 392 ? -57.108 -17.511 68.832 1.00 79.94 392 ASP A CA 1
ATOM 3006 C C . ASP A 1 392 ? -56.939 -18.390 67.580 1.00 79.94 392 ASP A C 1
ATOM 3008 O O . ASP A 1 392 ? -55.819 -18.793 67.248 1.00 79.94 392 ASP A O 1
ATOM 3012 N N . LYS A 1 393 ? -58.007 -18.577 66.785 1.00 80.81 393 LYS A N 1
ATOM 3013 C CA . LYS A 1 393 ? -57.951 -19.308 65.505 1.00 80.81 393 LYS A CA 1
ATOM 3014 C C . LYS A 1 393 ? -57.004 -18.667 64.480 1.00 80.81 393 LYS A C 1
ATOM 3016 O O . LYS A 1 393 ? -56.346 -19.389 63.738 1.00 80.81 393 LYS A O 1
ATOM 3021 N N . ARG A 1 394 ? -56.892 -17.331 64.436 1.00 72.69 394 ARG A N 1
ATOM 3022 C CA . ARG A 1 394 ? -55.941 -16.641 63.533 1.00 72.69 394 ARG A CA 1
ATOM 3023 C C . ARG A 1 394 ? -54.490 -16.741 63.990 1.00 72.69 394 ARG A C 1
ATOM 3025 O O . ARG A 1 394 ? -53.591 -16.590 63.164 1.00 72.69 394 ARG A O 1
ATOM 3032 N N . ARG A 1 395 ? -54.247 -16.957 65.284 1.00 75.69 395 ARG A N 1
ATOM 3033 C CA . ARG A 1 395 ? -52.890 -17.008 65.841 1.00 75.69 395 ARG A CA 1
ATOM 3034 C C . ARG A 1 395 ? -52.240 -18.386 65.670 1.00 75.69 395 ARG A C 1
ATOM 3036 O O . ARG A 1 395 ? -51.026 -18.441 65.520 1.00 75.69 395 ARG A O 1
ATOM 3043 N N . GLY A 1 396 ? -53.034 -19.460 65.614 1.00 68.88 396 GLY A N 1
ATOM 3044 C CA . GLY A 1 396 ? -52.547 -20.835 65.425 1.00 68.88 396 GLY A CA 1
ATOM 3045 C C . GLY A 1 396 ? -52.125 -21.210 63.995 1.00 68.88 396 GLY A C 1
ATOM 3046 O O . GLY A 1 396 ? -51.401 -22.175 63.818 1.00 68.88 396 GLY A O 1
ATOM 3047 N N . THR A 1 397 ? -52.521 -20.453 62.967 1.00 62.22 397 THR A N 1
ATOM 3048 C CA . THR A 1 397 ? -52.196 -20.736 61.547 1.00 62.22 397 THR A CA 1
ATOM 3049 C C . THR A 1 397 ? -50.893 -20.089 61.051 1.00 62.22 397 THR A C 1
ATOM 3051 O O . THR A 1 397 ? -50.695 -19.956 59.845 1.00 62.22 397 THR A O 1
ATOM 3054 N N . ARG A 1 398 ? -50.026 -19.612 61.955 1.00 56.59 398 ARG A N 1
ATOM 3055 C CA . ARG A 1 398 ? -48.770 -18.908 61.613 1.00 56.59 398 ARG A CA 1
ATOM 3056 C C . ARG A 1 398 ? -47.491 -19.590 62.121 1.00 56.59 398 ARG A C 1
ATOM 3058 O O . ARG A 1 398 ? -46.425 -18.989 62.013 1.00 56.59 398 ARG A O 1
ATOM 3065 N N . SER A 1 399 ? -47.604 -20.808 62.643 1.00 51.31 399 SER A N 1
ATOM 3066 C CA . SER A 1 399 ? -46.498 -21.751 62.873 1.00 51.31 399 SER A CA 1
ATOM 3067 C C . SER A 1 399 ? -46.582 -22.861 61.844 1.00 51.31 399 SER A C 1
ATOM 3069 O O . SER A 1 399 ? -45.520 -23.248 61.321 1.00 51.31 399 SER A O 1
#

Sequence (399 aa):
MVWWSPRISRSAGRPRVGGPSPWTCTPRTPRAYPPSPSGSPRAAKPLLSPLSCRLFGRWCGLVAARTLLEQRQSAGFRHCEEVHTMAEHIPPPDRAPANRRIAAWAVDFGLILCVAVLLGSVTHYRIADYLSNWPGLAEEGGWNLFRANGDWGGAGKAFGWDVFGEILLLVAEAFVALVLIVFAYQFAALAWKGRTLGKFLLDIRVHSLTDPQGVLSKWQSARRAVASTLVDVGLYSAACIALLAGKFVLSLVLWVAAVVALVFNAVPLAGGRTVIDRLAGTTVVRAGLYQKSWQAARDAAIVERGAQRAQVGAERMRAVTSAMQEKAQHLAEDERLRQLRESNQAAQLRRIGQDAGRHTGAAARQLLNSERGQQAQDTAKKVSSNLRAVYDKRRGTRS

Foldseek 3Di:
DDDDDDDDDDDDDDDDDDDDDDDDDDDDDDDDDDDDDDDDDDDDDDPDDPVVCVVVVVVVVVVVVVVVVVVVVVVVVVVPPVVCPPPDCDDDFDDDDLVLVVQLVVVLVVVLVVLLVVLVVVLVVVLVVVQVPDPVCVVVPCVVVVVPPPCCDPVNVVVVVVSLVVSLVSLLVSLVVSLVVQLVQQLCQCVPPNHHPSCVVSVWHKAAPPDPVRRDDSVLSSVLSNVCSCLARVLQSVLVSCVSVVNPVSSVVSVVSSVVSVCLQVVCSVPHQRPSCVVSNIDRRGPCPCVVVVVVVVVVVVVVVVVVVVVVVVVVVVVVVVVVVVVVVVVVVVVVVVVVVVVVVVVVCVVVCVVVVVVCVVVVVVVCPDPVVVVVVVVVVVVVVVVVVVVVVVVVVPD